Protein AF-A0A9D0VDD4-F1 (afdb_monomer_lite)

Foldseek 3Di:
DDWWKKWFFQDDFQDDDPKHWAFLAPPDALVVVVVLQVLLCVLPVVQDPLSLSRMTTIDDPVPPDSLVVQQRLQAGPGTDWIFTFFFFDQDDPPPPPCPPPCDPPDDPAADCCLWLQNLVVQCVDFLSLLALAEEEEEDAAACADPQQAGPAPQADRLEGEDPAADGDHVNRFLVQQLCQQAAGHADPVGDRTGHSRNNHDDYYYFHQHNVVGRRVLNSLVVRLVVCLPRALHEYEYLTKGLFFPWDQDDDDPDDDDPPVVPPDDPDTDRPSPQAIAKLCLESSSLSSLLSSLSSQYAYFTFGTARLEEQQPGFRRIAHHSSHGDNDTRQPDDSLYQYEFEAASLLARDRRGYFYPSHQEYIHFAQCKGAGDCVVVPHGIGRGHGGSSSGSSNVSSLSSSLQSLLCVLVVHGDGSNRSSVLQQPQFDHGPYDDTHNGGGHHSVSSSVVSVND

Secondary structure (DSSP, 8-state):
--EEEEEEESSS---STT-EEEES-SSS-HHHHHHHHHHHHHH-TT-----GGGEEEEE-TT---HHHHHHHHHTSTTEEEEEEEEPPPPP--------S---S----PPPS-TTSS-HHHHHTSTTTT-TT--EEEEES---B-TTSBB--TTS-TTEEE-SSS---GGGHHHHHHHHHHHHPPP-TTT-S---TTTT---EEEEESB-SSSB-HHHHHHHHHHHHTTSTT-EEEE--EEEPPEEE-PPPP---TT-TTTTTS--S-EEE-SS-EEEGGGSHHHHHHHHHHHHTT-EEEEE--S-SSBTTTPBPSEE-GGGPBPS-BGGG---S-EEEEEE-TTSB--S---BSTT--EEEE-SSEEEE--TTSSS-SEEEEE-HHHHHHHHHHHHHHHHHHHHHHHHSSPPPHHHHHHHHHHSEE--SB-SS---BEE-HHHHHHHHT--

Radius of gyration: 22.24 Å; chains: 1; bounding box: 59×50×65 Å

Structure (mmCIF, N/CA/C/O backbone):
data_AF-A0A9D0VDD4-F1
#
_entry.id   AF-A0A9D0VDD4-F1
#
loop_
_atom_site.group_PDB
_atom_site.id
_atom_site.type_symbol
_atom_site.label_atom_id
_atom_site.label_alt_id
_atom_site.label_comp_id
_atom_site.label_asym_id
_atom_site.label_entity_id
_atom_site.label_seq_id
_atom_site.pdbx_PDB_ins_code
_atom_site.Cartn_x
_atom_site.Cartn_y
_atom_site.Cartn_z
_atom_site.occupancy
_atom_site.B_iso_or_equiv
_atom_site.auth_seq_id
_atom_site.auth_comp_id
_atom_site.auth_asym_id
_atom_site.auth_atom_id
_atom_site.pdbx_PDB_model_num
ATOM 1 N N . MET A 1 1 ? 20.033 10.180 -8.241 1.00 53.75 1 MET A N 1
ATOM 2 C CA . MET A 1 1 ? 18.811 9.347 -8.181 1.00 53.75 1 MET A CA 1
ATOM 3 C C . MET A 1 1 ? 19.160 7.960 -8.701 1.00 53.75 1 MET A C 1
ATOM 5 O O . MET A 1 1 ? 19.773 7.885 -9.755 1.00 53.75 1 MET A O 1
ATOM 9 N N . SER A 1 2 ? 18.860 6.888 -7.962 1.00 71.62 2 SER A N 1
ATOM 10 C CA . SER A 1 2 ? 19.111 5.512 -8.426 1.00 71.62 2 SER A CA 1
ATOM 11 C C . SER A 1 2 ? 17.891 5.008 -9.203 1.00 71.62 2 SER A C 1
ATOM 13 O O . SER A 1 2 ? 16.763 5.202 -8.747 1.00 71.62 2 SER A O 1
ATOM 15 N N . ILE A 1 3 ? 18.114 4.422 -10.382 1.00 82.31 3 ILE A N 1
ATOM 16 C CA . ILE A 1 3 ? 17.071 3.912 -11.283 1.00 82.31 3 ILE A CA 1
ATOM 17 C C . ILE A 1 3 ? 17.421 2.471 -11.635 1.00 82.31 3 ILE A C 1
ATOM 19 O O . ILE A 1 3 ? 18.533 2.199 -12.082 1.00 82.31 3 ILE A O 1
ATOM 23 N N . GLN A 1 4 ? 16.471 1.562 -11.444 1.00 88.69 4 GLN A N 1
ATOM 24 C CA . GLN A 1 4 ? 16.562 0.178 -11.883 1.00 88.69 4 GLN A CA 1
ATOM 25 C C . GLN A 1 4 ? 15.933 0.044 -13.271 1.00 88.69 4 GLN A C 1
ATOM 27 O O . GLN A 1 4 ? 14.786 0.442 -13.486 1.00 88.69 4 GLN A O 1
ATOM 32 N N . VAL A 1 5 ? 16.677 -0.539 -14.212 1.00 92.25 5 VAL A N 1
ATOM 33 C CA . VAL A 1 5 ? 16.133 -0.919 -15.519 1.00 92.25 5 VAL A CA 1
ATOM 34 C C . VAL A 1 5 ? 15.576 -2.328 -15.408 1.00 92.25 5 VAL A C 1
ATOM 36 O O . VAL A 1 5 ? 16.307 -3.281 -15.134 1.00 92.25 5 VAL A O 1
ATOM 39 N N . LEU A 1 6 ? 14.269 -2.455 -15.595 1.00 94.88 6 LEU A N 1
ATOM 40 C CA . LEU A 1 6 ? 13.547 -3.716 -15.516 1.00 94.88 6 LEU A CA 1
ATOM 41 C C . LEU A 1 6 ? 13.046 -4.088 -16.904 1.00 94.88 6 LEU A C 1
ATOM 43 O O . LEU A 1 6 ? 12.591 -3.223 -17.650 1.00 94.88 6 LEU A O 1
ATOM 47 N N . ALA A 1 7 ? 13.075 -5.370 -17.242 1.00 95.44 7 ALA A N 1
ATOM 48 C CA . ALA A 1 7 ? 12.527 -5.855 -18.499 1.00 95.44 7 ALA A CA 1
ATOM 49 C C . ALA A 1 7 ? 11.726 -7.137 -18.298 1.00 95.44 7 ALA A C 1
ATOM 51 O O . ALA A 1 7 ? 12.099 -8.015 -17.520 1.00 95.44 7 ALA A O 1
ATOM 52 N N . GLN A 1 8 ? 10.627 -7.254 -19.033 1.00 94.44 8 GLN A N 1
ATOM 53 C CA . GLN A 1 8 ? 9.878 -8.490 -19.167 1.00 94.44 8 GLN A CA 1
ATOM 54 C C . GLN A 1 8 ? 10.300 -9.193 -20.458 1.00 94.44 8 GLN A C 1
ATOM 56 O O . GLN A 1 8 ? 10.296 -8.573 -21.522 1.00 94.44 8 GLN A O 1
ATOM 61 N N . LEU A 1 9 ? 10.668 -10.473 -20.363 1.00 92.94 9 LEU A N 1
ATOM 62 C CA . LEU A 1 9 ? 11.219 -11.247 -21.482 1.00 92.94 9 LEU A CA 1
ATOM 63 C C . LEU A 1 9 ? 10.210 -12.288 -22.003 1.00 92.94 9 LEU A C 1
ATOM 65 O O . LEU A 1 9 ? 9.455 -12.878 -21.231 1.00 92.94 9 LEU A O 1
ATOM 69 N N . ARG A 1 10 ? 10.174 -12.514 -23.322 1.00 85.12 10 ARG A N 1
ATOM 70 C CA . ARG A 1 10 ? 9.195 -13.372 -24.014 1.00 85.12 10 ARG A CA 1
ATOM 71 C C . ARG A 1 10 ? 9.566 -14.858 -23.973 1.00 85.12 10 ARG A C 1
ATOM 73 O O . ARG A 1 10 ? 8.638 -15.648 -23.943 1.00 85.12 10 ARG A O 1
ATOM 80 N N . GLU A 1 11 ? 10.856 -15.197 -23.918 1.00 74.31 11 GLU A N 1
ATOM 81 C CA . GLU A 1 11 ? 11.519 -16.486 -23.593 1.00 74.31 11 GLU A CA 1
ATOM 82 C C . GLU A 1 11 ? 12.932 -16.463 -24.225 1.00 74.31 11 GLU A C 1
ATOM 84 O O . GLU A 1 11 ? 13.120 -15.800 -25.244 1.00 74.31 11 GLU A O 1
ATOM 89 N N . GLY A 1 12 ? 13.917 -17.157 -23.636 1.00 67.44 12 GLY A N 1
ATOM 90 C CA . GLY A 1 12 ? 15.318 -17.166 -24.102 1.00 67.44 12 GLY A CA 1
ATOM 91 C C . GLY A 1 12 ? 16.236 -16.139 -23.408 1.00 67.44 12 GLY A C 1
ATOM 92 O O . GLY A 1 12 ? 15.748 -15.283 -22.665 1.00 67.44 12 GLY A O 1
ATOM 93 N N . PRO A 1 13 ? 17.570 -16.248 -23.575 1.00 68.94 13 PRO A N 1
ATOM 94 C CA . PRO A 1 13 ? 18.521 -15.315 -22.972 1.00 68.94 13 PRO A CA 1
ATOM 95 C C . PRO A 1 13 ? 18.398 -13.918 -23.595 1.00 68.94 13 PRO A C 1
ATOM 97 O O . PRO A 1 13 ? 18.121 -13.774 -24.783 1.00 68.94 13 PRO A O 1
ATOM 100 N N . LEU A 1 14 ? 18.629 -12.877 -22.792 1.00 79.56 14 LEU A N 1
ATOM 101 C CA . LEU A 1 14 ? 18.756 -11.516 -23.307 1.00 79.56 14 LEU A CA 1
ATOM 102 C C . LEU A 1 14 ? 20.078 -11.386 -24.074 1.00 79.56 14 LEU A C 1
ATOM 104 O O . LEU A 1 14 ? 21.147 -11.401 -23.468 1.00 79.56 14 LEU A O 1
ATOM 108 N N . GLU A 1 15 ? 20.009 -11.196 -25.388 1.00 72.50 15 GLU A N 1
ATOM 109 C CA . G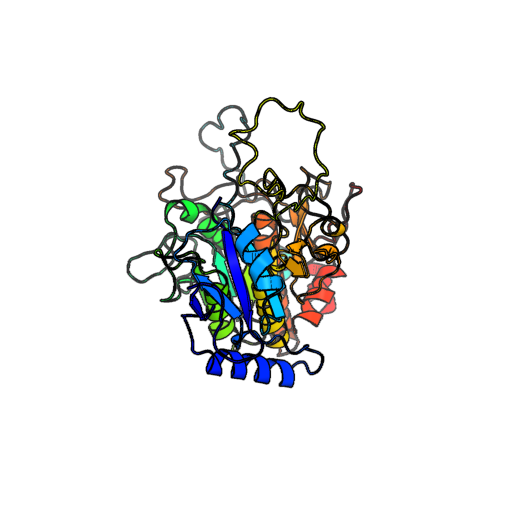LU A 1 15 ? 21.183 -10.918 -26.219 1.00 72.50 15 GLU A CA 1
ATOM 110 C C . GLU A 1 15 ? 21.335 -9.409 -26.447 1.00 72.50 15 GLU A C 1
ATOM 112 O O . GLU A 1 15 ? 20.948 -8.872 -27.481 1.00 72.50 15 GLU A O 1
ATOM 117 N N . LEU A 1 16 ? 21.889 -8.697 -25.456 1.00 78.00 16 LEU A N 1
ATOM 118 C CA . LEU A 1 16 ? 22.155 -7.259 -25.572 1.00 78.00 16 LEU A CA 1
ATOM 119 C C . LEU A 1 16 ? 23.525 -6.874 -25.003 1.00 78.00 16 LEU A C 1
ATOM 121 O O . LEU A 1 16 ? 23.642 -6.507 -23.838 1.00 78.00 16 LEU A O 1
ATOM 125 N N . GLY A 1 17 ? 24.562 -6.904 -25.847 1.00 69.56 17 GLY A N 1
ATOM 126 C CA . GLY A 1 17 ? 25.839 -6.208 -25.617 1.00 69.56 17 GLY A CA 1
ATOM 127 C C . GLY A 1 17 ? 26.491 -6.424 -24.244 1.00 69.56 17 GLY A C 1
ATOM 128 O O . GLY A 1 17 ? 26.999 -5.466 -23.672 1.00 69.56 17 GLY A O 1
ATOM 129 N N . GLY A 1 18 ? 26.433 -7.643 -23.697 1.00 78.50 18 GLY A N 1
ATOM 130 C CA . GLY A 1 18 ? 27.010 -7.980 -22.389 1.00 78.50 18 GLY A CA 1
ATOM 131 C C . GLY A 1 18 ? 26.120 -7.696 -21.171 1.00 78.50 18 GLY A C 1
ATOM 132 O O . GLY A 1 18 ? 26.555 -7.940 -20.052 1.00 78.50 18 GLY A O 1
ATOM 133 N N . CYS A 1 19 ? 24.884 -7.217 -21.346 1.00 88.69 19 CYS A N 1
ATOM 134 C CA . CYS A 1 19 ? 23.920 -7.132 -20.247 1.00 88.69 19 CYS A CA 1
ATOM 135 C C . CYS A 1 19 ? 23.550 -8.514 -19.706 1.00 88.69 19 CYS A C 1
ATOM 137 O O . CYS A 1 19 ? 23.392 -9.475 -20.459 1.00 88.69 19 CYS A O 1
ATOM 139 N N . HIS A 1 20 ? 23.289 -8.570 -18.402 1.00 89.81 20 HIS A N 1
ATOM 140 C CA . HIS A 1 20 ? 22.756 -9.751 -17.738 1.00 89.81 20 HIS A CA 1
ATOM 141 C C . HIS A 1 20 ? 21.348 -9.473 -17.218 1.00 89.81 20 HIS A C 1
ATOM 143 O O . HIS A 1 20 ? 21.116 -8.511 -16.488 1.00 89.81 20 HIS A O 1
ATOM 149 N N . ALA A 1 21 ? 20.403 -10.336 -17.579 1.00 92.06 21 ALA A N 1
ATOM 150 C CA . ALA A 1 21 ? 19.067 -10.331 -17.006 1.00 92.06 21 ALA A CA 1
ATOM 151 C C . ALA A 1 21 ? 19.055 -11.242 -15.774 1.00 92.06 21 ALA A C 1
ATOM 153 O O . ALA A 1 21 ? 19.235 -12.452 -15.896 1.00 92.06 21 ALA A O 1
ATOM 154 N N . VAL A 1 22 ? 18.833 -10.669 -14.592 1.00 91.62 22 VAL A N 1
ATOM 155 C CA . VAL A 1 22 ? 18.637 -11.439 -13.354 1.00 91.62 22 VAL A CA 1
ATOM 156 C C . VAL A 1 22 ? 17.157 -11.426 -12.983 1.00 91.62 22 VAL A C 1
ATOM 158 O O . VAL A 1 22 ? 16.530 -10.377 -13.140 1.00 91.62 22 VAL A O 1
ATOM 161 N N . PRO A 1 23 ? 16.563 -12.543 -12.523 1.00 92.94 23 PRO A N 1
ATOM 162 C CA . PRO A 1 23 ? 15.163 -12.561 -12.108 1.00 92.94 23 PRO A CA 1
ATOM 163 C C . PRO A 1 23 ? 14.840 -11.412 -11.148 1.00 92.94 23 PRO A C 1
ATOM 165 O O . PRO A 1 23 ? 15.648 -11.069 -10.287 1.00 92.94 23 PRO A O 1
ATOM 168 N N . LEU A 1 24 ? 13.668 -10.793 -11.315 1.00 93.75 24 LEU A N 1
ATOM 169 C CA . LEU A 1 24 ? 13.243 -9.691 -10.446 1.00 93.75 24 LEU A CA 1
ATOM 170 C C . LEU A 1 24 ? 13.044 -10.149 -8.996 1.00 93.75 24 LEU A C 1
ATOM 172 O O . LEU A 1 24 ? 13.275 -9.362 -8.084 1.00 93.75 24 LEU A O 1
ATOM 176 N N . PHE A 1 25 ? 12.607 -11.396 -8.815 1.00 93.38 25 PHE A N 1
ATOM 177 C CA . PHE A 1 25 ? 12.335 -11.995 -7.516 1.00 93.38 25 PHE A CA 1
ATOM 178 C C . PHE A 1 25 ? 13.486 -12.902 -7.101 1.00 93.38 25 PHE A C 1
ATOM 180 O O . PHE A 1 25 ? 13.794 -13.872 -7.796 1.00 93.38 25 PHE A O 1
ATOM 187 N N . GLU A 1 26 ? 14.084 -12.600 -5.955 1.00 89.62 26 GLU A N 1
ATOM 188 C CA . GLU A 1 26 ? 15.107 -13.435 -5.318 1.00 89.62 26 GLU A CA 1
ATOM 189 C C . GLU A 1 26 ? 14.547 -14.230 -4.135 1.00 89.62 26 GLU A C 1
ATOM 191 O O . GLU A 1 26 ? 15.125 -15.237 -3.728 1.00 89.62 26 GLU A O 1
ATOM 196 N N . SER A 1 27 ? 13.416 -13.792 -3.573 1.00 88.56 27 SER A N 1
ATOM 197 C CA . SER A 1 27 ? 12.822 -14.397 -2.375 1.00 88.56 27 SER A CA 1
ATOM 198 C C . SER A 1 27 ? 12.148 -15.747 -2.634 1.00 88.56 27 SER A C 1
ATOM 200 O O . SER A 1 27 ? 12.042 -16.570 -1.724 1.00 88.56 27 SER A O 1
ATOM 202 N N . VAL A 1 28 ? 11.699 -15.998 -3.868 1.00 90.81 28 VAL A N 1
ATOM 203 C CA . VAL A 1 28 ? 11.086 -17.261 -4.302 1.00 90.81 28 VAL A CA 1
ATOM 204 C C . VAL A 1 28 ? 11.471 -17.576 -5.747 1.00 90.81 28 VAL A C 1
ATOM 206 O O . VAL A 1 28 ? 11.860 -16.696 -6.510 1.00 90.81 28 VAL A O 1
ATOM 209 N N . SER A 1 29 ? 11.307 -18.835 -6.161 1.00 93.19 29 SER A N 1
ATOM 210 C CA . SER A 1 29 ? 11.576 -19.232 -7.546 1.00 93.19 29 SER A CA 1
ATOM 211 C C . SER A 1 29 ? 10.551 -18.665 -8.538 1.00 93.19 29 SER A C 1
ATOM 213 O O . SER A 1 29 ? 9.379 -18.466 -8.209 1.00 93.19 29 SER A O 1
ATOM 215 N N . GLN A 1 30 ? 10.960 -18.493 -9.799 1.00 91.00 30 GLN A N 1
ATOM 216 C CA . GLN A 1 30 ? 10.064 -18.080 -10.888 1.00 91.00 30 GLN A CA 1
ATOM 217 C C . GLN A 1 30 ? 8.859 -19.027 -11.049 1.00 91.00 30 GLN A C 1
ATOM 219 O O . GLN A 1 30 ? 7.737 -18.560 -11.253 1.00 91.00 30 GLN A O 1
ATOM 224 N N . ASP A 1 31 ? 9.052 -20.337 -10.861 1.00 93.38 31 ASP A N 1
ATOM 225 C CA . ASP A 1 31 ? 7.962 -21.322 -10.857 1.00 93.38 31 ASP A CA 1
ATOM 226 C C . ASP A 1 31 ? 6.957 -21.078 -9.729 1.00 93.38 31 ASP A C 1
ATOM 228 O O . ASP A 1 31 ? 5.754 -21.284 -9.899 1.00 93.38 31 ASP A O 1
ATOM 232 N N . HIS A 1 32 ? 7.431 -20.632 -8.563 1.00 95.06 32 HIS A N 1
ATOM 233 C CA . HIS A 1 32 ? 6.548 -20.261 -7.466 1.00 95.06 32 HIS A CA 1
ATOM 234 C C . HIS A 1 32 ? 5.693 -19.045 -7.840 1.00 95.06 32 HIS A C 1
ATOM 236 O O . HIS A 1 32 ? 4.473 -19.081 -7.667 1.00 95.06 32 HIS A O 1
ATOM 242 N N . VAL A 1 33 ? 6.303 -18.009 -8.425 1.00 95.12 33 VAL A N 1
ATOM 243 C CA . VAL A 1 33 ? 5.580 -16.828 -8.927 1.00 95.12 33 VAL A CA 1
ATOM 244 C C . VAL A 1 33 ? 4.548 -17.226 -9.984 1.00 95.12 33 VAL A C 1
ATOM 246 O O . VAL A 1 33 ? 3.416 -16.744 -9.966 1.00 95.12 33 VAL A O 1
ATOM 249 N N . LEU A 1 34 ? 4.894 -18.142 -10.891 1.00 93.94 34 LEU A N 1
ATOM 250 C CA . LEU A 1 34 ? 3.960 -18.649 -11.893 1.00 93.94 34 LEU A CA 1
ATOM 251 C C . LEU A 1 34 ? 2.760 -19.364 -11.250 1.00 93.94 34 LEU A C 1
ATOM 253 O O . LEU A 1 34 ? 1.621 -19.089 -11.633 1.00 93.94 34 LEU A O 1
ATOM 257 N N . ARG A 1 35 ? 2.987 -20.225 -10.249 1.00 94.75 35 ARG A N 1
ATOM 258 C CA . ARG A 1 35 ? 1.905 -20.909 -9.517 1.00 94.75 35 ARG A CA 1
ATOM 259 C C . ARG A 1 35 ? 0.981 -19.933 -8.792 1.00 94.75 35 ARG A C 1
ATOM 261 O O . ARG A 1 35 ? -0.232 -20.122 -8.817 1.00 94.75 35 ARG A O 1
ATOM 268 N N . LEU A 1 36 ? 1.522 -18.867 -8.202 1.00 94.75 36 LEU A N 1
ATOM 269 C CA . LEU A 1 36 ? 0.719 -17.795 -7.603 1.00 94.75 36 LEU A CA 1
ATOM 270 C C . LEU A 1 36 ? -0.185 -17.110 -8.626 1.00 94.75 36 LEU A C 1
ATOM 272 O O . LEU A 1 36 ? -1.374 -16.924 -8.376 1.00 94.75 36 LEU A O 1
ATOM 276 N N . VAL A 1 37 ? 0.364 -16.762 -9.792 1.00 95.06 37 VAL A N 1
ATOM 277 C CA . VAL A 1 37 ? -0.412 -16.148 -10.879 1.00 95.06 37 VAL A CA 1
ATOM 278 C C . VAL A 1 37 ? -1.510 -17.095 -11.363 1.00 95.06 37 VAL A C 1
ATOM 280 O O . VAL A 1 37 ? -2.633 -16.657 -11.601 1.00 95.06 37 VAL A O 1
ATOM 283 N N . GLN A 1 38 ? -1.226 -18.394 -11.478 1.00 94.56 38 GLN A N 1
ATOM 284 C CA . GLN A 1 38 ? -2.232 -19.398 -11.834 1.00 94.56 38 GLN A CA 1
ATOM 285 C C . GLN A 1 38 ? -3.342 -19.487 -10.778 1.00 94.56 38 GLN A C 1
ATOM 287 O O . GLN A 1 38 ? -4.517 -19.442 -11.136 1.00 94.56 38 GLN A O 1
ATOM 292 N N . LEU A 1 39 ? -2.990 -19.528 -9.489 1.00 94.19 39 LEU A N 1
ATOM 293 C CA . LEU A 1 39 ? -3.957 -19.521 -8.388 1.00 94.19 39 LEU A CA 1
ATOM 294 C C . LEU A 1 39 ? -4.846 -18.271 -8.416 1.00 94.19 39 LEU A C 1
ATOM 296 O O . LEU A 1 39 ? -6.061 -18.369 -8.258 1.00 94.19 39 LEU A O 1
ATOM 300 N N . ALA A 1 40 ? -4.257 -17.101 -8.650 1.00 94.69 40 ALA A N 1
ATOM 301 C CA . ALA A 1 40 ? -4.997 -15.850 -8.741 1.00 94.69 40 ALA A CA 1
ATOM 302 C C . ALA A 1 40 ? -5.981 -15.843 -9.916 1.00 94.69 40 ALA A C 1
ATOM 304 O O . ALA A 1 40 ? -7.110 -15.399 -9.756 1.00 94.69 40 ALA A O 1
ATOM 305 N N . ARG A 1 41 ? -5.605 -16.410 -11.069 1.00 94.12 41 ARG A N 1
ATOM 306 C CA . ARG A 1 41 ? -6.506 -16.548 -12.227 1.00 94.12 41 ARG A CA 1
ATOM 307 C C . ARG A 1 41 ? -7.639 -17.549 -12.000 1.00 94.12 41 ARG A C 1
ATOM 309 O O . ARG A 1 41 ? -8.700 -17.390 -12.590 1.00 94.12 41 ARG A O 1
ATOM 316 N N . LEU A 1 42 ? -7.437 -18.562 -11.154 1.00 92.94 42 LEU A N 1
ATOM 317 C CA . LEU A 1 42 ? -8.527 -19.447 -10.730 1.00 92.94 42 LEU A CA 1
ATOM 318 C C . LEU A 1 42 ? -9.551 -18.702 -9.858 1.00 92.94 42 LEU A C 1
ATOM 320 O O . LEU A 1 42 ? -10.738 -19.003 -9.930 1.00 92.94 42 LEU A O 1
ATOM 324 N N . ARG A 1 43 ? -9.100 -17.731 -9.051 1.00 90.75 43 ARG A N 1
ATOM 325 C CA . ARG A 1 43 ? -9.962 -16.904 -8.185 1.00 90.75 43 ARG A CA 1
ATOM 326 C C . ARG A 1 43 ? -10.618 -15.739 -8.929 1.00 90.75 43 ARG A C 1
ATOM 328 O O . ARG A 1 43 ? -11.776 -15.430 -8.672 1.00 90.75 43 ARG A O 1
ATOM 335 N N . ASP A 1 44 ? -9.895 -15.118 -9.856 1.00 90.44 44 ASP A N 1
ATOM 336 C CA . ASP A 1 44 ? -10.358 -14.023 -10.707 1.00 90.44 44 ASP A CA 1
ATOM 337 C C . ASP A 1 44 ? -10.039 -14.339 -12.179 1.00 90.44 44 ASP A C 1
ATOM 339 O O . ASP A 1 44 ? -8.975 -13.964 -12.683 1.00 90.44 44 ASP A O 1
ATOM 343 N N . PRO A 1 45 ? -10.945 -15.027 -12.902 1.00 88.12 45 PRO A N 1
ATOM 344 C CA . PRO A 1 45 ? -10.738 -15.373 -14.310 1.00 88.12 45 PRO A CA 1
ATOM 345 C C . PRO A 1 45 ? -10.549 -14.164 -15.238 1.00 88.12 45 PRO A C 1
ATOM 347 O O . PRO A 1 45 ? -10.012 -14.319 -16.335 1.00 88.12 45 PRO A O 1
ATOM 350 N N . ALA A 1 46 ? -10.957 -12.963 -14.806 1.00 85.50 46 ALA A N 1
ATOM 351 C CA . ALA A 1 46 ? -10.746 -11.718 -15.540 1.00 85.50 46 ALA A CA 1
ATOM 352 C C . ALA A 1 46 ? -9.326 -11.142 -15.356 1.00 85.50 46 ALA A C 1
ATOM 354 O O . ALA A 1 46 ? -8.956 -10.179 -16.035 1.00 85.50 46 ALA A O 1
ATOM 355 N N . LEU A 1 47 ? -8.507 -11.713 -14.462 1.00 87.06 47 LEU A N 1
ATOM 356 C CA . LEU A 1 47 ? -7.114 -11.314 -14.295 1.00 87.06 47 LEU A CA 1
ATOM 357 C C . LEU A 1 47 ? -6.322 -11.626 -15.573 1.00 87.06 47 LEU A C 1
ATOM 359 O O . LEU A 1 47 ? -6.090 -12.783 -15.940 1.00 87.06 47 LEU A O 1
ATOM 363 N N . ALA A 1 48 ? -5.867 -10.562 -16.234 1.00 82.38 48 ALA A N 1
ATOM 364 C CA . ALA A 1 48 ? -5.013 -10.661 -17.408 1.00 82.38 48 ALA A CA 1
ATOM 365 C C . ALA A 1 48 ? -3.699 -11.396 -17.068 1.00 82.38 48 ALA A C 1
ATOM 367 O O . ALA A 1 48 ? -3.162 -11.206 -15.971 1.00 82.38 48 ALA A O 1
ATOM 368 N N . PRO A 1 49 ? -3.134 -12.195 -17.994 1.00 78.44 49 PRO A N 1
ATOM 369 C CA . PRO A 1 49 ? -1.812 -12.781 -17.806 1.00 78.44 49 PRO A CA 1
ATOM 370 C C . PRO A 1 49 ? -0.778 -11.682 -17.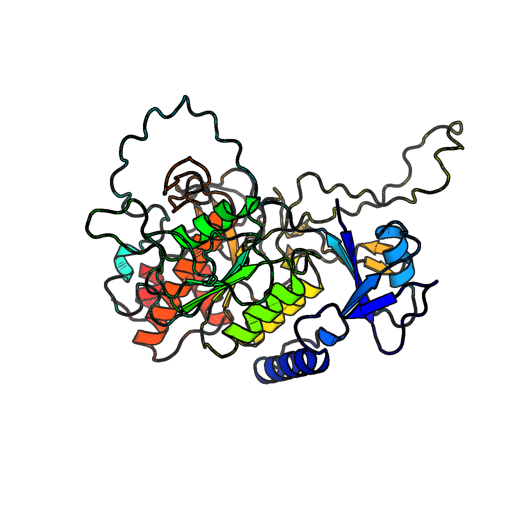530 1.00 78.44 49 PRO A C 1
ATOM 372 O O . PRO A 1 49 ? -0.515 -10.842 -18.385 1.00 78.44 49 PRO A O 1
ATOM 375 N N . SER A 1 50 ? -0.202 -11.672 -16.328 1.00 80.12 50 SER A N 1
ATOM 376 C CA . SER A 1 50 ? 0.770 -10.646 -15.933 1.00 80.12 50 SER A CA 1
ATOM 377 C C . SER A 1 50 ? 2.185 -10.966 -16.411 1.00 80.12 50 SER A C 1
ATOM 379 O O . SER A 1 50 ? 2.987 -10.062 -16.613 1.00 80.12 50 SER A O 1
ATOM 381 N N . GLY A 1 51 ? 2.503 -12.255 -16.586 1.00 88.06 51 GLY A N 1
ATOM 382 C CA . GLY A 1 51 ? 3.860 -12.714 -16.878 1.00 88.06 51 GLY A CA 1
ATOM 383 C C . GLY A 1 51 ? 4.864 -12.309 -15.794 1.00 88.06 51 GLY A C 1
ATOM 384 O O . GLY A 1 51 ? 6.030 -12.105 -16.115 1.00 88.06 51 GLY A O 1
ATOM 385 N N . LEU A 1 52 ? 4.419 -12.177 -14.532 1.00 93.38 52 LEU A N 1
ATOM 386 C CA . LEU A 1 52 ? 5.241 -11.692 -13.413 1.00 93.38 52 LEU A CA 1
ATOM 387 C C . LEU A 1 52 ? 6.580 -12.433 -13.285 1.00 93.38 52 LEU A C 1
ATOM 389 O O . LEU A 1 52 ? 7.624 -11.810 -13.139 1.00 93.38 52 LEU A O 1
ATOM 393 N N . HIS A 1 53 ? 6.557 -13.758 -13.440 1.00 92.62 53 HIS A N 1
ATOM 394 C CA . HIS A 1 53 ? 7.738 -14.630 -13.416 1.00 92.62 53 HIS A CA 1
ATOM 395 C C . HIS A 1 53 ? 8.798 -14.300 -14.486 1.00 92.62 53 HIS A C 1
ATOM 397 O O . HIS A 1 53 ? 9.923 -14.775 -14.380 1.00 92.62 53 HIS A O 1
ATOM 403 N N . ARG A 1 54 ? 8.460 -13.501 -15.508 1.00 93.31 54 ARG A N 1
ATOM 404 C CA . ARG A 1 54 ? 9.348 -13.125 -16.621 1.00 93.31 54 ARG A CA 1
ATOM 405 C C . ARG A 1 54 ? 9.977 -11.742 -16.466 1.00 93.31 54 ARG A C 1
ATOM 407 O O . ARG A 1 54 ? 10.674 -11.300 -17.381 1.00 93.31 54 ARG A O 1
ATOM 414 N N . TRP A 1 55 ? 9.724 -11.045 -15.360 1.00 95.25 55 TRP A N 1
ATOM 415 C CA . TRP A 1 55 ? 10.426 -9.802 -15.058 1.00 95.25 55 TRP A CA 1
ATOM 416 C C . TRP A 1 55 ? 11.844 -10.075 -14.581 1.00 95.25 55 TRP A C 1
ATOM 418 O O . TRP A 1 55 ? 12.084 -10.955 -13.752 1.00 95.25 55 TRP A O 1
ATOM 428 N N . HIS A 1 56 ? 12.764 -9.270 -15.091 1.00 94.50 56 HIS A N 1
ATOM 429 C CA . HIS A 1 56 ? 14.175 -9.308 -14.767 1.00 94.50 56 HIS A CA 1
ATOM 430 C C . HIS A 1 56 ? 14.666 -7.893 -14.470 1.00 94.50 56 HIS A C 1
ATOM 432 O O . HIS A 1 56 ? 14.220 -6.932 -15.102 1.00 94.50 56 HIS A O 1
ATOM 438 N N . ARG A 1 57 ? 15.607 -7.766 -13.534 1.00 93.75 57 ARG A N 1
ATOM 439 C CA . ARG A 1 57 ? 16.461 -6.578 -13.442 1.00 93.75 57 ARG A CA 1
ATOM 440 C C . ARG A 1 57 ? 17.576 -6.732 -14.466 1.00 93.75 57 ARG A C 1
ATOM 442 O O . ARG A 1 57 ? 18.161 -7.810 -14.586 1.00 93.75 57 ARG A O 1
ATOM 449 N N . ILE A 1 58 ? 17.864 -5.668 -15.199 1.00 93.75 58 ILE A N 1
ATOM 450 C CA . ILE A 1 58 ? 18.941 -5.660 -16.181 1.00 93.75 58 ILE A CA 1
ATOM 451 C C . ILE A 1 58 ? 20.180 -5.058 -15.534 1.00 93.75 58 ILE A C 1
ATOM 453 O O . ILE A 1 58 ? 20.186 -3.895 -15.135 1.00 93.75 58 ILE A O 1
ATOM 457 N N . LEU A 1 59 ? 21.220 -5.880 -15.421 1.00 91.00 59 LEU A N 1
ATOM 458 C CA . LEU A 1 59 ? 22.542 -5.473 -14.977 1.00 91.00 59 LEU A CA 1
ATOM 459 C C . LEU A 1 59 ? 23.372 -5.139 -16.212 1.00 91.00 59 LEU A C 1
ATOM 461 O O . LEU A 1 59 ? 23.547 -5.981 -17.097 1.00 91.00 59 LEU A O 1
ATOM 465 N N . ASP A 1 60 ? 23.867 -3.909 -16.275 1.00 87.44 60 ASP A N 1
ATOM 466 C CA . ASP A 1 60 ? 24.684 -3.438 -17.383 1.00 87.44 60 ASP A CA 1
ATOM 467 C C . ASP A 1 60 ? 26.129 -3.212 -16.928 1.00 87.44 60 ASP A C 1
ATOM 469 O O . ASP A 1 60 ? 26.394 -2.229 -16.237 1.00 87.44 60 ASP A O 1
ATOM 473 N N . PRO A 1 61 ? 27.077 -4.091 -17.302 1.00 83.94 61 PRO A N 1
ATOM 474 C CA . PRO A 1 61 ? 28.472 -3.955 -16.881 1.00 83.94 61 PRO A CA 1
ATOM 475 C C . PRO A 1 61 ? 29.156 -2.730 -17.497 1.00 83.94 61 PRO A C 1
ATOM 477 O O . PRO A 1 61 ? 30.200 -2.305 -17.014 1.00 83.94 61 PRO A O 1
ATOM 480 N N . MET A 1 62 ? 28.572 -2.164 -18.557 1.00 80.94 62 MET A N 1
ATOM 481 C CA . MET A 1 62 ? 29.061 -0.948 -19.199 1.00 80.94 62 MET A CA 1
ATOM 482 C C . MET A 1 62 ? 28.561 0.331 -18.516 1.00 80.94 62 MET A C 1
ATOM 484 O O . MET A 1 62 ? 28.926 1.415 -18.966 1.00 80.94 62 MET A O 1
ATOM 488 N N . ASP A 1 63 ? 27.720 0.205 -17.481 1.00 79.19 63 ASP A N 1
ATOM 489 C CA . ASP A 1 63 ? 27.122 1.313 -16.726 1.00 79.19 63 ASP A CA 1
ATOM 490 C C . ASP A 1 63 ? 26.512 2.395 -17.639 1.00 79.19 63 ASP A C 1
ATOM 492 O O . ASP A 1 63 ? 26.699 3.601 -17.454 1.00 79.19 63 ASP A O 1
ATOM 496 N N . ARG A 1 64 ? 25.803 1.975 -18.702 1.00 82.00 64 ARG A N 1
ATOM 497 C CA . ARG A 1 64 ? 25.134 2.933 -19.589 1.00 82.00 64 ARG A CA 1
ATOM 498 C C . ARG A 1 64 ? 24.054 3.665 -18.809 1.00 82.00 64 ARG A C 1
ATOM 500 O O . ARG A 1 64 ? 23.398 3.116 -17.925 1.00 82.00 64 ARG A O 1
ATOM 507 N N . CYS A 1 65 ? 23.787 4.899 -19.235 1.00 82.81 65 CYS A N 1
ATOM 508 C CA . CYS A 1 65 ? 22.636 5.657 -18.759 1.00 82.81 65 CYS A CA 1
ATOM 509 C C . CYS A 1 65 ? 21.361 4.778 -18.801 1.00 82.81 65 CYS A C 1
ATOM 511 O O . CYS A 1 65 ? 21.047 4.250 -19.875 1.00 82.81 65 CYS A O 1
ATOM 513 N N . PRO A 1 66 ? 20.601 4.654 -17.689 1.00 83.75 66 PRO A N 1
ATOM 514 C CA . PRO A 1 66 ? 19.421 3.788 -17.603 1.00 83.75 66 PRO A CA 1
ATOM 515 C C . PRO A 1 66 ? 18.416 4.007 -18.732 1.00 83.75 66 PRO A C 1
ATOM 517 O O . PRO A 1 66 ? 17.832 3.063 -19.254 1.00 83.75 66 PRO A O 1
ATOM 520 N N . VAL A 1 67 ? 18.258 5.260 -19.156 1.00 80.62 67 VAL A N 1
ATOM 521 C CA . VAL A 1 67 ? 17.384 5.641 -20.265 1.00 80.62 67 VAL A CA 1
ATOM 522 C C . VAL A 1 67 ? 17.870 5.040 -21.574 1.00 80.62 67 VAL A C 1
ATOM 524 O O . VAL A 1 67 ? 17.097 4.395 -22.271 1.00 80.62 67 VAL A O 1
ATOM 527 N N . SER A 1 68 ? 19.144 5.243 -21.914 1.00 82.88 68 SER A N 1
ATOM 528 C CA . SER A 1 68 ? 19.735 4.720 -23.147 1.00 82.88 68 SER A CA 1
ATOM 529 C C . SER A 1 68 ? 19.661 3.196 -23.185 1.00 82.88 68 SER A C 1
ATOM 531 O O . SER A 1 68 ? 19.331 2.627 -24.222 1.00 82.88 68 SER A O 1
ATOM 533 N N . LEU A 1 69 ? 19.895 2.539 -22.045 1.00 87.81 69 LEU A N 1
ATOM 534 C CA . LEU A 1 69 ? 19.714 1.097 -21.913 1.00 87.81 69 LEU A CA 1
ATOM 535 C C . LEU A 1 69 ? 18.253 0.686 -22.138 1.00 87.81 69 LEU A C 1
ATOM 537 O O . LEU A 1 69 ? 17.994 -0.245 -22.895 1.00 87.81 69 LEU A O 1
ATOM 541 N N . ALA A 1 70 ? 17.297 1.399 -21.541 1.00 89.19 70 ALA A N 1
ATOM 542 C CA . ALA A 1 70 ? 15.879 1.133 -21.748 1.00 89.19 70 ALA A CA 1
ATOM 543 C C . ALA A 1 70 ? 15.441 1.326 -23.205 1.00 89.19 70 ALA A C 1
ATOM 545 O O . ALA A 1 70 ? 14.649 0.524 -23.691 1.00 89.19 70 ALA A O 1
ATOM 546 N N . ARG A 1 71 ? 15.983 2.326 -23.918 1.00 87.25 71 ARG A N 1
ATOM 547 C CA . ARG A 1 71 ? 15.733 2.507 -25.359 1.00 87.25 71 ARG A CA 1
ATOM 548 C C . ARG A 1 71 ? 16.201 1.292 -26.158 1.00 87.25 71 ARG A C 1
ATOM 550 O O . ARG A 1 71 ? 15.431 0.745 -26.934 1.00 87.25 71 ARG A O 1
ATOM 557 N N . LEU A 1 72 ? 17.432 0.835 -25.916 1.00 89.50 72 LEU A N 1
ATOM 558 C CA . LEU A 1 72 ? 17.976 -0.352 -26.580 1.00 89.50 72 LEU A CA 1
ATOM 559 C C . LEU A 1 72 ? 17.135 -1.599 -26.286 1.00 89.50 72 LEU A C 1
ATOM 561 O O . LEU A 1 72 ? 16.796 -2.342 -27.203 1.00 89.50 72 LEU A O 1
ATOM 565 N N . LEU A 1 73 ? 16.766 -1.808 -25.019 1.00 92.25 73 LEU A N 1
ATOM 566 C CA . LEU A 1 73 ? 15.929 -2.934 -24.606 1.00 92.25 73 LEU A CA 1
ATOM 567 C C . LEU A 1 73 ? 14.543 -2.890 -25.248 1.00 92.25 73 LEU A C 1
ATOM 569 O O . LEU A 1 73 ? 14.030 -3.938 -25.621 1.00 92.25 73 LEU A O 1
ATOM 573 N N . ALA A 1 74 ? 13.942 -1.707 -25.388 1.00 91.38 74 ALA A N 1
ATOM 574 C CA . ALA A 1 74 ? 12.591 -1.565 -25.924 1.00 91.38 74 ALA A CA 1
ATOM 575 C C . ALA A 1 74 ? 12.471 -2.041 -27.382 1.00 91.38 74 ALA A C 1
ATOM 577 O O . ALA A 1 74 ? 11.410 -2.525 -27.773 1.00 91.38 74 ALA A O 1
ATOM 578 N N . ASP A 1 75 ? 13.562 -1.960 -28.147 1.00 89.75 75 ASP A N 1
ATOM 579 C CA . ASP A 1 75 ? 13.636 -2.414 -29.540 1.00 89.75 75 ASP A CA 1
ATOM 580 C C . ASP A 1 75 ? 14.297 -3.802 -29.686 1.00 89.75 75 ASP A C 1
ATOM 582 O O . ASP A 1 75 ? 14.430 -4.328 -30.792 1.00 89.75 75 ASP A O 1
ATOM 586 N N . THR A 1 76 ? 14.713 -4.424 -28.576 1.00 90.75 76 THR A N 1
ATOM 587 C CA . THR A 1 76 ? 15.395 -5.726 -28.586 1.00 90.75 76 THR A CA 1
ATOM 588 C C . THR A 1 76 ? 14.396 -6.877 -28.781 1.00 90.75 76 THR A C 1
ATOM 590 O O . THR A 1 76 ? 13.459 -7.020 -27.985 1.00 90.75 76 THR A O 1
ATOM 593 N N . PRO A 1 77 ? 14.590 -7.766 -29.779 1.00 89.38 77 PRO A N 1
ATOM 594 C CA . PRO A 1 77 ? 13.750 -8.947 -29.943 1.00 89.38 77 PRO A CA 1
ATOM 595 C C . PRO A 1 77 ? 13.686 -9.796 -28.670 1.00 89.38 77 PRO A C 1
ATOM 597 O O . PRO A 1 77 ? 14.699 -10.095 -28.048 1.00 89.38 77 PRO A O 1
ATOM 600 N N . GLY A 1 78 ? 12.477 -10.194 -28.276 1.00 88.94 78 GLY A N 1
ATOM 601 C CA . GLY A 1 78 ? 12.261 -10.972 -27.055 1.00 88.94 78 GLY A CA 1
ATOM 602 C C . GLY A 1 78 ? 12.041 -10.133 -25.793 1.00 88.94 78 GLY A C 1
ATOM 603 O O . GLY A 1 78 ? 11.599 -10.693 -24.795 1.00 88.94 78 GLY A O 1
ATOM 604 N N . VAL A 1 79 ? 12.227 -8.812 -25.821 1.00 93.12 79 VAL A N 1
ATOM 605 C CA . VAL A 1 79 ? 11.768 -7.918 -24.745 1.00 93.12 79 VAL A CA 1
ATOM 606 C C . VAL A 1 79 ? 10.324 -7.491 -25.028 1.00 93.12 79 VAL A C 1
ATOM 608 O O . VAL A 1 79 ? 9.999 -7.043 -26.124 1.00 93.12 79 VAL A O 1
ATOM 611 N N . THR A 1 80 ? 9.421 -7.661 -24.059 1.00 91.88 80 THR A N 1
ATOM 612 C CA . THR A 1 80 ? 8.000 -7.284 -24.212 1.00 91.88 80 THR A CA 1
ATOM 613 C C . THR A 1 80 ? 7.640 -5.983 -23.522 1.00 91.88 80 THR A C 1
ATOM 615 O O . THR A 1 80 ? 6.736 -5.281 -23.968 1.00 91.88 80 THR A O 1
ATOM 618 N N . THR A 1 81 ? 8.309 -5.688 -22.411 1.00 93.38 81 THR A N 1
ATOM 619 C CA . THR A 1 81 ? 8.052 -4.502 -21.596 1.00 93.38 81 THR A CA 1
ATOM 620 C C . THR A 1 81 ? 9.362 -4.047 -20.981 1.00 93.38 81 THR A C 1
ATOM 622 O O . THR A 1 81 ? 10.112 -4.885 -20.488 1.00 93.38 81 THR A O 1
ATOM 625 N N . VAL A 1 82 ? 9.601 -2.738 -20.948 1.00 94.69 82 VAL A N 1
ATOM 626 C CA . VAL A 1 82 ? 10.715 -2.125 -20.218 1.00 94.69 82 VAL A CA 1
ATOM 627 C C . VAL A 1 82 ? 10.158 -1.147 -19.187 1.00 94.69 82 VAL A C 1
ATOM 629 O O . VAL A 1 82 ? 9.218 -0.411 -19.487 1.00 94.69 82 VAL A O 1
ATOM 632 N N . SER A 1 83 ? 10.729 -1.158 -17.984 1.00 92.94 83 SER A N 1
ATOM 633 C CA . SER A 1 83 ? 10.404 -0.269 -16.865 1.00 92.94 83 SER A CA 1
ATOM 634 C C . SER A 1 83 ? 11.655 0.473 -16.405 1.00 92.94 83 SER A C 1
ATOM 636 O O . SER A 1 83 ? 12.692 -0.153 -16.187 1.00 92.94 83 SER A O 1
ATOM 638 N N . LEU A 1 84 ? 11.547 1.781 -16.191 1.00 89.75 84 LEU A N 1
ATOM 639 C CA . LEU A 1 84 ? 12.548 2.596 -15.505 1.00 89.75 84 LEU A CA 1
ATOM 640 C C . LEU A 1 84 ? 12.082 2.863 -14.074 1.00 89.75 84 LEU A C 1
ATOM 642 O O . LEU A 1 84 ? 11.545 3.926 -13.766 1.00 89.75 84 LEU A O 1
ATOM 646 N N . GLN A 1 85 ? 12.269 1.881 -13.195 1.00 87.88 85 GLN A N 1
ATOM 647 C CA . GLN A 1 85 ? 11.804 1.989 -11.820 1.00 87.88 85 GLN A CA 1
ATOM 648 C C . GLN A 1 85 ? 12.768 2.857 -11.007 1.00 87.88 85 GLN A C 1
ATOM 650 O O . GLN A 1 85 ? 13.926 2.510 -10.777 1.00 87.88 85 GLN A O 1
ATOM 655 N N . THR A 1 86 ? 12.288 4.006 -10.560 1.00 80.88 86 THR A N 1
ATOM 656 C CA . THR A 1 86 ? 13.010 4.902 -9.659 1.00 80.88 86 THR A CA 1
ATOM 657 C C . THR A 1 86 ? 13.025 4.340 -8.247 1.00 80.88 86 THR A C 1
ATOM 659 O O . THR A 1 86 ? 12.042 3.755 -7.799 1.00 80.88 86 THR A O 1
ATOM 662 N N . ARG A 1 87 ? 14.134 4.527 -7.523 1.00 75.69 87 ARG A N 1
ATOM 663 C CA . ARG A 1 87 ? 14.196 4.169 -6.102 1.00 75.69 87 ARG A CA 1
ATOM 664 C C . ARG A 1 87 ? 13.119 4.919 -5.314 1.00 75.69 87 ARG A C 1
ATOM 666 O O . ARG A 1 87 ? 12.906 6.106 -5.560 1.00 75.69 87 ARG A O 1
ATOM 673 N N . GLY A 1 88 ? 12.506 4.225 -4.354 1.00 66.62 88 GLY A N 1
ATOM 674 C CA . GLY A 1 88 ? 11.561 4.796 -3.398 1.00 66.62 88 GLY A CA 1
ATOM 675 C C . GLY A 1 88 ? 12.091 6.082 -2.780 1.00 66.62 88 GLY A C 1
ATOM 676 O O . GLY A 1 88 ? 13.286 6.203 -2.486 1.00 66.62 88 GLY A O 1
ATOM 677 N N . ALA A 1 89 ? 11.207 7.069 -2.655 1.00 65.75 89 ALA A N 1
ATOM 678 C CA . ALA A 1 89 ? 11.567 8.315 -2.006 1.00 65.75 89 ALA A CA 1
ATOM 679 C C . ALA A 1 89 ? 11.659 8.074 -0.502 1.00 65.75 89 ALA A C 1
ATOM 681 O O . ALA A 1 89 ? 10.857 7.319 0.048 1.00 65.75 89 ALA A O 1
ATOM 682 N N . LEU A 1 90 ? 12.599 8.739 0.170 1.00 64.38 90 LEU A N 1
ATOM 683 C CA . LEU A 1 90 ? 12.525 8.818 1.624 1.00 64.38 90 LEU A CA 1
ATOM 684 C C . LEU A 1 90 ? 11.151 9.394 2.004 1.00 64.38 90 LEU A C 1
ATOM 686 O O . LEU A 1 90 ? 10.642 10.260 1.273 1.00 64.38 90 LEU A O 1
ATOM 690 N N . PRO A 1 91 ? 10.535 8.912 3.095 1.00 58.97 91 PRO A N 1
ATOM 691 C CA . PRO A 1 91 ? 9.344 9.556 3.611 1.00 58.97 91 PRO A CA 1
ATOM 692 C C . PRO A 1 91 ? 9.652 11.044 3.799 1.00 58.97 91 PRO A C 1
ATOM 694 O O . PRO A 1 91 ? 10.777 11.381 4.191 1.00 58.97 91 PRO A O 1
ATOM 697 N N . PRO A 1 92 ? 8.715 11.947 3.466 1.00 56.50 92 PRO A N 1
ATOM 698 C CA . PRO A 1 92 ? 8.952 13.363 3.665 1.00 56.50 92 PRO A CA 1
ATOM 699 C C . PRO A 1 92 ? 9.279 13.584 5.141 1.00 56.50 92 PRO A C 1
ATOM 701 O O . PRO A 1 92 ? 8.454 13.350 6.023 1.00 56.50 92 PRO A O 1
ATOM 704 N N . SER A 1 93 ? 10.505 14.023 5.420 1.00 44.28 93 SER A N 1
ATOM 705 C CA . SER A 1 93 ? 10.798 14.707 6.668 1.00 44.28 93 SER A CA 1
ATOM 706 C C . SER A 1 93 ? 10.029 16.012 6.570 1.00 44.28 93 SER A C 1
ATOM 708 O O . SER A 1 93 ? 10.492 16.938 5.902 1.00 44.28 93 SER A O 1
ATOM 710 N N . VAL A 1 94 ? 8.816 16.063 7.119 1.00 41.94 94 VAL A N 1
ATOM 711 C CA . VAL A 1 94 ? 8.100 17.331 7.255 1.00 41.94 94 VAL A CA 1
ATOM 712 C C . VAL A 1 94 ? 9.090 18.259 7.963 1.00 41.94 94 VAL A C 1
ATOM 714 O O . VAL A 1 94 ? 9.510 17.923 9.075 1.00 41.94 94 VAL A O 1
ATOM 717 N N . PRO A 1 95 ? 9.552 19.368 7.348 1.00 33.47 95 PRO A N 1
ATOM 718 C CA . PRO A 1 95 ? 10.153 20.418 8.142 1.00 33.47 95 PRO A CA 1
ATOM 719 C C . PRO A 1 95 ? 9.045 20.777 9.110 1.00 33.47 95 PRO A C 1
ATOM 721 O O . PRO A 1 95 ? 7.957 21.144 8.657 1.00 33.47 95 PRO A O 1
ATOM 724 N N . THR A 1 96 ? 9.281 20.576 10.404 1.00 31.47 96 THR A N 1
ATOM 725 C CA . THR A 1 96 ? 8.406 21.093 11.448 1.00 31.47 96 THR A CA 1
ATOM 726 C C . THR A 1 96 ? 7.932 22.461 10.972 1.00 31.47 96 THR A C 1
ATOM 728 O O . THR A 1 96 ? 8.777 23.319 10.684 1.00 31.47 96 THR A O 1
ATOM 731 N N . PRO A 1 97 ? 6.618 22.693 10.776 1.00 31.23 97 PRO A N 1
ATOM 732 C CA . PRO A 1 97 ? 6.168 24.063 10.692 1.00 31.23 97 PRO A CA 1
ATOM 733 C C . PRO A 1 97 ? 6.792 24.717 11.915 1.00 31.23 97 PRO A C 1
ATOM 735 O O . PRO A 1 97 ? 6.657 24.174 13.016 1.00 31.23 97 PRO A O 1
ATOM 738 N N . VAL A 1 98 ? 7.542 25.803 11.725 1.00 30.23 98 VAL A N 1
ATOM 739 C CA . VAL A 1 98 ? 7.962 26.645 12.840 1.00 30.23 98 VAL A CA 1
ATOM 740 C C . VAL A 1 98 ? 6.668 27.225 13.405 1.00 30.23 98 VAL A C 1
ATOM 742 O O . VAL A 1 98 ? 6.280 28.354 13.122 1.00 30.23 98 VAL A O 1
ATOM 745 N N . ARG A 1 99 ? 5.934 26.413 14.167 1.00 34.38 99 ARG A N 1
ATOM 746 C CA . ARG A 1 99 ? 5.216 26.916 15.312 1.00 34.38 99 ARG A CA 1
ATOM 747 C C . ARG A 1 99 ? 6.309 27.457 16.231 1.00 34.38 99 ARG A C 1
ATOM 749 O O . ARG A 1 99 ? 7.372 26.833 16.321 1.00 34.38 99 ARG A O 1
ATOM 756 N N . PRO A 1 100 ? 6.102 28.628 16.854 1.00 30.89 100 PRO A N 1
ATOM 757 C CA . PRO A 1 100 ? 6.970 29.029 17.947 1.00 30.89 100 PRO A CA 1
ATOM 758 C C . PRO A 1 100 ? 7.088 27.831 18.887 1.00 30.89 100 PRO A C 1
ATOM 760 O O . PRO A 1 100 ? 6.071 27.192 19.159 1.00 30.89 100 PRO A O 1
ATOM 763 N N . ASP A 1 101 ? 8.334 27.512 19.239 1.00 30.98 101 ASP A N 1
ATOM 764 C CA . ASP A 1 101 ? 8.760 26.449 20.147 1.00 30.98 101 ASP A CA 1
ATOM 765 C C . ASP A 1 101 ? 7.592 25.977 21.026 1.00 30.98 101 ASP A C 1
ATOM 767 O O . ASP A 1 101 ? 7.129 26.760 21.872 1.00 30.98 101 ASP A O 1
ATOM 771 N N . PRO A 1 102 ? 7.017 24.777 20.796 1.00 38.25 102 PRO A N 1
ATOM 772 C CA . PRO A 1 102 ? 6.074 24.248 21.746 1.00 38.25 102 PRO A CA 1
ATOM 773 C C . PRO A 1 102 ? 6.940 23.921 22.954 1.00 38.25 102 PRO A C 1
ATOM 775 O O . PRO A 1 102 ? 7.554 22.859 23.033 1.00 38.25 102 PRO A O 1
ATOM 778 N N . GLY A 1 103 ? 7.011 24.864 23.897 1.00 34.00 103 GLY A N 1
ATOM 779 C CA . GLY A 1 103 ? 7.454 24.564 25.250 1.00 34.00 103 GLY A CA 1
ATOM 780 C C . GLY A 1 103 ? 6.788 23.263 25.721 1.00 34.00 103 GLY A C 1
ATOM 781 O O . GLY A 1 103 ? 5.761 22.885 25.153 1.00 34.00 103 GLY A O 1
ATOM 782 N N . PRO A 1 104 ? 7.364 22.576 26.726 1.00 35.66 104 PRO A N 1
ATOM 783 C CA . PRO A 1 104 ? 7.025 21.199 27.100 1.00 35.66 104 PRO A CA 1
ATOM 784 C C . PRO A 1 104 ? 5.545 20.911 26.868 1.00 35.66 104 PRO A C 1
ATOM 786 O O . PRO A 1 104 ? 4.703 21.564 27.488 1.00 35.66 104 PRO A O 1
ATOM 789 N N . VAL A 1 105 ? 5.275 20.030 25.894 1.00 41.19 105 VAL A N 1
ATOM 790 C CA . VAL A 1 105 ? 3.941 19.763 25.344 1.00 41.19 105 VAL A CA 1
ATOM 791 C C . VAL A 1 105 ? 2.953 19.667 26.500 1.00 41.19 105 VAL A C 1
ATOM 793 O O . VAL A 1 105 ? 3.029 18.758 27.327 1.00 41.19 105 VAL A O 1
ATOM 796 N N . SER A 1 106 ? 2.083 20.671 26.602 1.00 37.69 106 SER A N 1
ATOM 797 C CA . SER A 1 106 ? 0.979 20.654 27.550 1.00 37.69 106 SER A CA 1
ATOM 798 C C . SER A 1 106 ? -0.119 19.797 26.941 1.00 37.69 106 SER A C 1
ATOM 800 O O . SER A 1 106 ? -0.586 20.060 25.838 1.00 37.69 106 SER A O 1
ATOM 802 N N . ASP A 1 107 ? -0.446 18.762 27.703 1.00 44.78 107 ASP A N 1
ATOM 803 C CA . ASP A 1 107 ? -1.387 17.667 27.490 1.00 44.78 107 ASP A CA 1
ATOM 804 C C . ASP A 1 107 ? -2.672 18.078 26.737 1.00 44.78 107 ASP A C 1
ATOM 806 O O . ASP A 1 107 ? -3.592 18.645 27.346 1.00 44.78 107 ASP A O 1
ATOM 810 N N . PRO A 1 108 ? -2.788 17.814 25.420 1.00 41.47 108 PRO A N 1
ATOM 811 C CA . PRO A 1 108 ? -4.086 17.823 24.786 1.00 41.47 108 PRO A CA 1
ATOM 812 C C . PRO A 1 108 ? -4.779 16.537 25.232 1.00 41.47 108 PRO A C 1
ATOM 814 O O . PRO A 1 108 ? -4.438 15.434 24.811 1.00 41.47 108 PRO A O 1
ATOM 817 N N . GLY A 1 109 ? -5.755 16.686 26.128 1.00 39.00 109 GLY A N 1
ATOM 818 C CA . GLY A 1 109 ? -6.650 15.595 26.494 1.00 39.00 109 GLY A CA 1
ATOM 819 C C . GLY A 1 109 ? -7.274 14.918 25.258 1.00 39.00 109 GLY A C 1
ATOM 820 O O . GLY A 1 109 ? -7.198 15.439 24.144 1.00 39.00 109 GLY A O 1
ATOM 821 N N . PRO A 1 110 ? -7.927 13.761 25.437 1.00 43.62 110 PRO A N 1
ATOM 822 C CA . PRO A 1 110 ? -8.375 12.909 24.338 1.00 43.62 110 PRO A CA 1
ATOM 823 C C . PRO A 1 110 ? -9.208 13.685 23.306 1.00 43.62 110 PRO A C 1
ATOM 825 O O . PRO A 1 110 ? -10.301 14.166 23.607 1.00 43.62 110 PRO A O 1
ATOM 828 N N . VAL A 1 111 ? -8.706 13.785 22.071 1.00 48.44 111 VAL A N 1
ATOM 829 C CA . VAL A 1 111 ? -9.496 14.262 20.929 1.00 48.44 111 VAL A CA 1
ATOM 830 C C . VAL A 1 111 ? -10.506 13.165 20.602 1.00 48.44 111 VAL A C 1
ATOM 832 O O . VAL A 1 111 ? -10.125 12.028 20.336 1.00 48.44 111 VAL A O 1
ATOM 835 N N . SER A 1 112 ? -11.801 13.478 20.657 1.00 52.00 112 SER A N 1
ATOM 836 C CA . SER A 1 112 ? -12.867 12.466 20.601 1.00 52.00 112 SER A CA 1
ATOM 837 C C . SER A 1 112 ? -12.972 11.721 19.263 1.00 52.00 112 SER A C 1
ATOM 839 O O . SER A 1 112 ? -13.558 10.642 19.231 1.00 52.00 112 SER A O 1
ATOM 841 N N . ASP A 1 113 ? -12.408 12.270 18.181 1.00 68.56 113 ASP A N 1
ATOM 842 C CA . ASP A 1 113 ? -12.253 11.605 16.882 1.00 68.56 113 ASP A CA 1
ATOM 843 C C . ASP A 1 113 ? -11.254 12.376 15.988 1.00 68.56 113 ASP A C 1
ATOM 845 O O . ASP A 1 113 ? -11.666 13.193 15.162 1.00 68.56 113 ASP A O 1
ATOM 849 N N . PRO A 1 114 ? -9.932 12.168 16.136 1.00 67.25 114 PRO A N 1
ATOM 850 C CA . PRO A 1 114 ? -8.933 12.906 15.354 1.00 67.25 114 PRO A CA 1
ATOM 851 C C . PRO A 1 114 ? -8.965 12.563 13.853 1.00 67.25 114 PRO A C 1
ATOM 853 O O . PRO A 1 114 ? -8.283 13.210 13.060 1.00 67.25 114 PRO A O 1
ATOM 856 N N . TYR A 1 115 ? -9.743 11.552 13.453 1.00 77.81 115 TYR A N 1
ATOM 857 C CA . TYR A 1 115 ? -9.789 11.030 12.089 1.00 77.81 115 TYR A CA 1
ATOM 858 C C . TYR A 1 115 ? -11.084 11.386 11.344 1.00 77.81 115 TYR A C 1
ATOM 860 O O . TYR A 1 115 ? -11.126 11.253 10.121 1.00 77.81 115 TYR A O 1
ATOM 868 N N . GLY A 1 116 ? -12.138 11.802 12.054 1.00 80.56 116 GLY A N 1
ATOM 869 C CA . GLY A 1 116 ? -13.478 12.000 11.486 1.00 80.56 116 GLY A CA 1
ATOM 870 C C . GLY A 1 116 ? -14.164 10.695 11.047 1.00 80.56 116 GLY A C 1
ATOM 871 O O . GLY A 1 116 ? -15.035 10.728 10.175 1.00 80.56 116 GLY A O 1
ATOM 872 N N . LEU A 1 117 ? -13.728 9.546 11.583 1.00 87.25 117 LEU A N 1
ATOM 873 C CA . LEU A 1 117 ? -14.224 8.207 11.236 1.00 87.25 117 LEU A CA 1
ATOM 874 C C . LEU A 1 117 ? -15.299 7.681 12.204 1.00 87.25 117 LEU A C 1
ATOM 876 O O . LEU A 1 117 ? -15.890 6.633 11.930 1.00 87.25 117 LEU A O 1
ATOM 880 N N . ASP A 1 118 ? -15.510 8.344 13.344 1.00 86.56 118 ASP A N 1
ATOM 881 C CA . ASP A 1 118 ? -16.368 7.919 14.456 1.00 86.56 118 ASP A CA 1
ATOM 882 C C . ASP A 1 118 ? -16.032 6.509 14.991 1.00 86.56 118 ASP A C 1
ATOM 884 O O . ASP A 1 118 ? -16.913 5.709 15.330 1.00 86.56 118 ASP A O 1
ATOM 888 N N . VAL A 1 119 ? -14.736 6.185 15.087 1.00 87.31 119 VAL A N 1
ATOM 889 C CA . VAL A 1 119 ? -14.230 4.843 15.454 1.00 87.31 119 VAL A CA 1
ATOM 890 C C . VAL A 1 119 ? -14.812 4.337 16.783 1.00 87.31 119 VAL A C 1
ATOM 892 O O . VAL A 1 119 ? -15.192 3.170 16.898 1.00 87.31 119 VAL A O 1
ATOM 895 N N . ALA A 1 120 ? -14.955 5.214 17.782 1.00 87.62 120 ALA A N 1
ATOM 896 C CA . ALA A 1 120 ? -15.504 4.865 19.095 1.00 87.62 120 ALA A CA 1
ATOM 897 C C . ALA A 1 120 ? -16.919 4.257 19.019 1.00 87.62 120 ALA A C 1
ATOM 899 O O . ALA A 1 120 ? -17.264 3.374 19.805 1.00 87.62 120 ALA A O 1
ATOM 900 N N . THR A 1 121 ? -17.725 4.677 18.041 1.00 89.19 121 THR A N 1
ATOM 901 C CA . THR A 1 121 ? -19.097 4.189 17.851 1.00 89.19 121 THR A CA 1
ATOM 902 C C . THR A 1 121 ? -19.127 2.712 17.482 1.00 89.19 121 THR A C 1
ATOM 904 O O . THR A 1 121 ? -20.029 1.998 17.919 1.00 89.19 121 THR A O 1
ATOM 907 N N . VAL A 1 122 ? -18.153 2.243 16.699 1.00 92.75 122 VAL A N 1
ATOM 908 C CA . VAL A 1 122 ? -18.129 0.864 16.194 1.00 92.75 122 VAL A CA 1
ATOM 909 C C . VAL A 1 122 ? -17.310 -0.088 17.064 1.00 92.75 122 VAL A C 1
ATOM 911 O O . VAL A 1 122 ? -17.619 -1.276 17.101 1.00 92.75 122 VAL A O 1
ATOM 914 N N . ARG A 1 123 ? -16.344 0.420 17.842 1.00 91.19 123 ARG A N 1
ATOM 915 C CA . ARG A 1 123 ? -15.524 -0.382 18.773 1.00 91.19 123 ARG A CA 1
ATOM 916 C C . ARG A 1 123 ? -16.321 -1.119 19.849 1.00 91.19 123 ARG A C 1
ATOM 918 O O . ARG A 1 123 ? -15.852 -2.113 20.387 1.00 91.19 123 ARG A O 1
ATOM 925 N N . ARG A 1 124 ? -17.536 -0.659 20.166 1.00 92.00 124 ARG A N 1
ATOM 926 C CA . ARG A 1 124 ? -18.421 -1.333 21.133 1.00 92.00 124 ARG A CA 1
ATOM 927 C C . ARG A 1 124 ? -18.931 -2.697 20.655 1.00 92.00 124 ARG A C 1
ATOM 929 O O . ARG A 1 124 ? -19.486 -3.446 21.454 1.00 92.00 124 ARG A O 1
ATOM 936 N N . PHE A 1 125 ? -18.805 -2.993 19.362 1.00 95.25 125 PHE A N 1
ATOM 937 C CA . PHE A 1 125 ? -19.269 -4.240 18.771 1.00 95.25 125 PHE A CA 1
ATOM 938 C C . PHE A 1 125 ? -18.106 -5.215 18.569 1.00 95.25 125 PHE A C 1
ATOM 940 O O . PHE A 1 125 ? -16.996 -4.780 18.261 1.00 95.25 125 PHE A O 1
ATOM 947 N N . PRO A 1 126 ? -18.337 -6.534 18.677 1.00 96.00 126 PRO A N 1
ATOM 948 C CA . PRO A 1 126 ? -17.299 -7.512 18.378 1.00 96.00 126 PRO A CA 1
ATOM 949 C C . PRO A 1 126 ? -16.781 -7.370 16.939 1.00 96.00 126 PRO A C 1
ATOM 951 O O . PRO A 1 126 ? -17.566 -7.241 15.997 1.00 96.00 126 PRO A O 1
ATOM 954 N N . GLY A 1 127 ? -15.457 -7.394 16.767 1.00 95.69 127 GLY A N 1
ATOM 955 C CA . GLY A 1 127 ? -14.812 -7.100 15.484 1.00 95.69 127 GLY A CA 1
ATOM 956 C C . GLY A 1 127 ? -14.584 -5.602 15.238 1.00 95.69 127 GLY A C 1
ATOM 957 O O . GLY A 1 127 ? -13.890 -5.238 14.289 1.00 95.69 127 GLY A O 1
ATOM 958 N N . GLY A 1 128 ? -15.142 -4.730 16.083 1.00 95.75 128 GLY A N 1
ATOM 959 C CA . GLY A 1 128 ? -15.051 -3.275 15.992 1.00 95.75 128 GLY A CA 1
ATOM 960 C C . GLY A 1 128 ? -13.659 -2.701 16.255 1.00 95.75 128 GLY A C 1
ATOM 961 O O . GLY A 1 128 ? -13.445 -1.521 15.985 1.00 95.75 128 GLY A O 1
ATOM 962 N N . CYS A 1 129 ? -12.713 -3.517 16.728 1.00 95.50 129 CYS A N 1
ATOM 963 C CA . CYS A 1 129 ? -11.301 -3.158 16.868 1.00 95.50 129 CYS A CA 1
ATOM 964 C C . CYS A 1 129 ? -10.416 -3.900 15.848 1.00 95.50 129 CYS A C 1
ATOM 966 O O . CYS A 1 129 ? -9.190 -3.846 15.945 1.00 95.50 129 CYS A O 1
ATOM 968 N N . GLY A 1 130 ? -11.016 -4.582 14.864 1.00 96.62 130 GLY A N 1
ATOM 969 C CA . GLY A 1 130 ? -10.318 -5.319 13.807 1.00 96.62 130 GLY A CA 1
ATOM 970 C C . GLY A 1 130 ? -9.915 -6.748 14.179 1.00 96.62 130 GLY A C 1
ATOM 971 O O . GLY A 1 130 ? -9.049 -7.323 13.523 1.00 96.62 130 GLY A O 1
ATOM 972 N N . GLU A 1 131 ? -10.515 -7.335 15.216 1.00 96.12 131 GLU A N 1
ATOM 973 C CA . GLU A 1 131 ? -10.166 -8.664 15.721 1.00 96.12 131 GLU A CA 1
ATOM 974 C C . GLU A 1 131 ? -10.152 -9.740 14.626 1.00 96.12 131 GLU A C 1
ATOM 976 O O . GLU A 1 131 ? -11.083 -9.876 13.831 1.00 96.12 131 GLU A O 1
ATOM 981 N N . GLY A 1 132 ? -9.079 -10.536 14.604 1.00 94.38 132 GLY A N 1
ATOM 982 C CA . GLY A 1 132 ? -8.897 -11.634 13.649 1.00 94.38 132 GLY A CA 1
ATOM 983 C C . GLY A 1 132 ? -8.471 -11.204 12.242 1.00 94.38 132 GLY A C 1
ATOM 984 O O . GLY A 1 132 ? -8.287 -12.063 11.377 1.00 94.38 132 GLY A O 1
ATOM 985 N N . VAL A 1 133 ? -8.283 -9.904 11.998 1.00 98.12 133 VAL A N 1
ATOM 986 C CA . VAL A 1 133 ? -7.802 -9.392 10.711 1.00 98.12 133 VAL A CA 1
ATOM 987 C C . VAL A 1 133 ? -6.279 -9.335 10.716 1.00 98.12 133 VAL A C 1
ATOM 989 O O . VAL A 1 133 ? -5.675 -8.532 11.422 1.00 98.12 133 VAL A O 1
ATOM 992 N N . ALA A 1 134 ? -5.646 -10.183 9.906 1.00 98.38 134 ALA A N 1
ATOM 993 C CA . ALA A 1 134 ? -4.203 -10.144 9.699 1.00 98.38 134 ALA A CA 1
ATOM 994 C C . ALA A 1 134 ? -3.803 -8.940 8.837 1.00 98.38 134 ALA A C 1
ATOM 996 O O . ALA A 1 134 ? -4.466 -8.633 7.841 1.00 98.38 134 ALA A O 1
ATOM 997 N N . VAL A 1 135 ? -2.680 -8.308 9.177 1.00 98.69 135 VAL A N 1
ATOM 998 C CA . VAL A 1 135 ? -2.154 -7.154 8.438 1.00 98.69 135 VAL A CA 1
ATOM 999 C C . VAL A 1 135 ? -0.696 -7.401 8.073 1.00 98.69 135 VAL A C 1
ATOM 1001 O O . VAL A 1 135 ? 0.062 -7.938 8.874 1.00 98.69 135 VAL A O 1
ATOM 1004 N N . ALA A 1 136 ? -0.278 -7.013 6.873 1.00 98.56 136 ALA A N 1
ATOM 1005 C CA . ALA A 1 136 ? 1.129 -6.839 6.540 1.00 98.56 136 ALA A CA 1
ATOM 1006 C C . ALA A 1 136 ? 1.371 -5.388 6.129 1.00 98.56 136 ALA A C 1
ATOM 1008 O O . ALA A 1 136 ? 0.597 -4.832 5.352 1.00 98.56 136 ALA A O 1
ATOM 1009 N N . VAL A 1 137 ? 2.443 -4.792 6.638 1.00 98.44 137 VAL A N 1
ATOM 1010 C CA . VAL A 1 137 ? 2.820 -3.410 6.346 1.00 98.44 137 VAL A CA 1
ATOM 1011 C C . VAL A 1 137 ? 4.176 -3.410 5.657 1.00 98.44 137 VAL A C 1
ATOM 1013 O O . VAL A 1 137 ? 5.147 -3.950 6.192 1.00 98.44 137 VAL A O 1
ATOM 1016 N N . VAL A 1 138 ? 4.228 -2.839 4.457 1.00 97.50 138 VAL A N 1
ATOM 1017 C CA . VAL A 1 138 ? 5.463 -2.641 3.694 1.00 97.50 138 VAL A CA 1
ATOM 1018 C C . VAL A 1 138 ? 5.919 -1.198 3.882 1.00 97.50 138 VAL A C 1
ATOM 1020 O O . VAL A 1 138 ? 5.198 -0.286 3.489 1.00 97.50 138 VAL A O 1
ATOM 1023 N N . GLU A 1 139 ? 7.103 -1.018 4.466 1.00 93.69 139 GLU A N 1
ATOM 1024 C CA . GLU A 1 139 ? 7.742 0.281 4.744 1.00 93.69 139 GLU A CA 1
ATOM 1025 C C . GLU A 1 139 ? 9.283 0.123 4.655 1.00 93.69 139 GLU A C 1
ATOM 1027 O O . GLU A 1 139 ? 9.808 -0.984 4.510 1.00 93.69 139 GLU A O 1
ATOM 1032 N N . GLN A 1 140 ? 10.044 1.210 4.714 1.00 91.12 140 GLN A N 1
ATOM 1033 C CA . GLN A 1 140 ? 11.505 1.261 4.778 1.00 91.12 140 GLN A CA 1
ATOM 1034 C C . GLN A 1 140 ? 12.100 0.743 6.088 1.00 91.12 140 GLN A C 1
ATOM 1036 O O . GLN A 1 140 ? 13.128 0.057 6.065 1.00 91.12 140 GLN A O 1
ATOM 1041 N N . GLY A 1 141 ? 11.511 1.080 7.228 1.00 91.56 141 GLY A N 1
ATOM 1042 C CA . GLY A 1 141 ? 12.155 1.028 8.526 1.00 91.56 141 GLY A CA 1
ATOM 1043 C C . GLY A 1 141 ? 11.199 0.775 9.683 1.00 91.56 141 GLY A C 1
ATOM 1044 O O . GLY A 1 141 ? 10.045 1.168 9.708 1.00 91.56 141 GLY A O 1
ATOM 1045 N N . TRP A 1 142 ? 11.748 0.118 10.692 1.00 94.75 142 TRP A N 1
ATOM 1046 C CA . TRP A 1 142 ? 11.081 -0.304 11.914 1.00 94.75 142 TRP A CA 1
ATOM 1047 C C . TRP A 1 142 ? 12.082 -0.273 13.064 1.00 94.75 142 TRP A C 1
ATOM 1049 O O . TRP A 1 142 ? 13.231 -0.707 12.887 1.00 94.75 142 TRP A O 1
ATOM 1059 N N . ARG A 1 143 ? 11.633 0.143 14.251 1.00 94.81 143 ARG A N 1
ATOM 1060 C CA . ARG A 1 143 ? 12.395 -0.016 15.491 1.00 94.81 143 ARG A CA 1
ATOM 1061 C C . ARG A 1 143 ? 12.118 -1.398 16.071 1.00 94.81 143 ARG A C 1
ATOM 1063 O O . ARG A 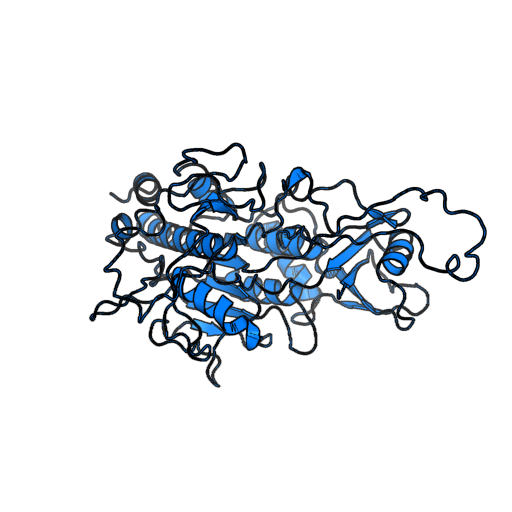1 143 ? 10.978 -1.710 16.415 1.00 94.81 143 ARG A O 1
ATOM 1070 N N . LEU A 1 144 ? 13.147 -2.241 16.135 1.00 94.88 144 LEU A N 1
ATOM 1071 C CA . LEU A 1 144 ? 13.008 -3.663 16.451 1.00 94.88 144 LEU A CA 1
ATOM 1072 C C . LEU A 1 144 ? 14.000 -4.114 17.515 1.00 94.88 144 LEU A C 1
ATOM 1074 O O . LEU A 1 144 ? 15.103 -3.579 17.594 1.00 94.88 144 LEU A O 1
ATOM 1078 N N . ASP A 1 145 ? 13.626 -5.146 18.266 1.00 92.50 145 ASP A N 1
ATOM 1079 C CA . ASP A 1 145 ? 14.568 -5.893 19.093 1.00 92.50 145 ASP A CA 1
ATOM 1080 C C . ASP A 1 145 ? 15.307 -6.966 18.282 1.00 92.50 145 ASP A C 1
ATOM 1082 O O . ASP A 1 145 ? 15.054 -7.175 17.091 1.00 92.50 145 ASP A O 1
ATOM 1086 N N . GLU A 1 146 ? 16.217 -7.683 18.942 1.00 90.25 146 GLU A N 1
ATOM 1087 C CA . GLU A 1 146 ? 17.005 -8.758 18.328 1.00 90.25 146 GLU A CA 1
ATOM 1088 C C . GLU A 1 146 ? 16.140 -9.893 17.754 1.00 90.25 146 GLU A C 1
ATOM 1090 O O . GLU A 1 146 ? 16.533 -10.548 16.789 1.00 90.25 146 GLU A O 1
ATOM 1095 N N . ALA A 1 147 ? 14.942 -10.107 18.306 1.00 90.75 147 ALA A N 1
ATOM 1096 C CA . ALA A 1 147 ? 13.989 -11.112 17.845 1.00 90.75 147 ALA A CA 1
ATOM 1097 C C . ALA A 1 147 ? 13.053 -10.593 16.731 1.00 90.75 147 ALA A C 1
ATOM 1099 O O . ALA A 1 147 ? 12.160 -11.320 16.287 1.00 90.75 147 ALA A O 1
ATOM 1100 N N . GLY A 1 148 ? 13.236 -9.353 16.263 1.00 92.88 148 GLY A N 1
ATOM 1101 C CA . GLY A 1 148 ? 12.422 -8.740 15.213 1.00 92.88 148 GLY A CA 1
ATOM 1102 C C . GLY A 1 148 ? 11.041 -8.279 15.686 1.00 92.88 148 GLY A C 1
ATOM 1103 O O . GLY A 1 148 ? 10.126 -8.144 14.869 1.00 92.88 148 GLY A O 1
ATOM 1104 N N . ARG A 1 149 ? 10.857 -8.068 16.991 1.00 94.69 149 ARG A N 1
ATOM 1105 C CA . ARG A 1 149 ? 9.628 -7.536 17.599 1.00 94.69 149 ARG A CA 1
ATOM 1106 C C . ARG A 1 149 ? 9.660 -6.015 17.563 1.00 94.69 149 ARG A C 1
ATOM 1108 O O . ARG A 1 149 ? 10.713 -5.438 17.813 1.00 94.69 149 ARG A O 1
ATOM 1115 N N . ALA A 1 150 ? 8.530 -5.372 17.274 1.00 94.62 150 ALA A N 1
ATOM 1116 C CA . ALA A 1 150 ? 8.455 -3.913 17.320 1.00 94.62 150 ALA A CA 1
ATOM 1117 C C . ALA A 1 150 ? 8.691 -3.402 18.748 1.00 94.62 150 ALA A C 1
ATOM 1119 O O . ALA A 1 150 ? 8.043 -3.854 19.691 1.00 94.62 150 ALA A O 1
ATOM 1120 N N . LEU A 1 151 ? 9.625 -2.467 18.902 1.00 92.75 151 LEU A N 1
ATOM 1121 C CA . LEU A 1 151 ? 10.013 -1.909 20.194 1.00 92.75 151 LEU A CA 1
ATOM 1122 C C . LEU A 1 151 ? 9.249 -0.617 20.462 1.00 92.75 151 LEU A C 1
ATOM 1124 O O . LEU A 1 151 ? 9.746 0.483 20.234 1.00 92.75 151 LEU A O 1
ATOM 1128 N N . HIS A 1 152 ? 8.028 -0.761 20.965 1.00 91.75 152 HIS A N 1
ATOM 1129 C CA . HIS A 1 152 ? 7.292 0.348 21.552 1.00 91.75 152 HIS A CA 1
ATOM 1130 C C . HIS A 1 152 ? 6.277 -0.181 22.573 1.00 91.75 152 HIS A C 1
ATOM 1132 O O . HIS A 1 152 ? 5.536 -1.109 22.252 1.00 91.75 152 HIS A O 1
ATOM 1138 N N . PRO A 1 153 ? 6.176 0.402 23.780 1.00 89.38 153 PRO A N 1
ATOM 1139 C CA . PRO A 1 153 ? 5.305 -0.118 24.838 1.00 89.38 153 PRO A CA 1
ATOM 1140 C C . PRO A 1 153 ? 3.798 -0.037 24.536 1.00 89.38 153 PRO A C 1
ATOM 1142 O O . PRO A 1 153 ? 3.008 -0.613 25.271 1.00 89.38 153 PRO A O 1
ATOM 1145 N N . ALA A 1 154 ? 3.389 0.688 23.490 1.00 90.44 154 ALA A N 1
ATOM 1146 C CA . ALA A 1 154 ? 1.995 0.719 23.035 1.00 90.44 154 ALA A CA 1
ATOM 1147 C C . ALA A 1 154 ? 1.687 -0.321 21.948 1.00 90.44 154 ALA A C 1
ATOM 1149 O O . ALA A 1 154 ? 0.547 -0.396 21.513 1.00 90.44 154 ALA A O 1
ATOM 1150 N N . LEU A 1 155 ? 2.673 -1.061 21.437 1.00 93.44 155 LEU A N 1
ATOM 1151 C CA . LEU A 1 155 ? 2.433 -2.016 20.357 1.00 93.44 155 LEU A CA 1
ATOM 1152 C C . LEU A 1 155 ? 2.193 -3.423 20.904 1.00 93.44 155 LEU A C 1
ATOM 1154 O O . LEU A 1 155 ? 2.871 -3.837 21.847 1.00 93.44 155 LEU A O 1
ATOM 1158 N N . PRO A 1 156 ? 1.268 -4.188 20.298 1.00 91.06 156 PRO A N 1
ATOM 1159 C CA . PRO A 1 156 ? 1.003 -5.540 20.745 1.00 91.06 156 PRO A CA 1
ATOM 1160 C C . PRO A 1 156 ? 2.199 -6.461 20.492 1.00 91.06 156 PRO A C 1
ATOM 1162 O O . PRO A 1 156 ? 2.928 -6.344 19.505 1.00 91.06 156 PRO A O 1
ATOM 1165 N N . GLU A 1 157 ? 2.343 -7.484 21.333 1.00 90.88 157 GLU A N 1
ATOM 1166 C CA . GLU A 1 157 ? 3.429 -8.452 21.188 1.00 90.88 157 GLU A CA 1
ATOM 1167 C C . GLU A 1 157 ? 3.376 -9.247 19.883 1.00 90.88 157 GLU A C 1
ATOM 1169 O O . GLU A 1 157 ? 4.365 -9.874 19.538 1.00 90.88 157 GLU A O 1
ATOM 1174 N N . HIS A 1 158 ? 2.267 -9.278 19.148 1.00 93.69 158 HIS A N 1
ATOM 1175 C CA . HIS A 1 158 ? 2.189 -10.007 17.881 1.00 93.69 158 HIS A CA 1
ATOM 1176 C C . HIS A 1 158 ? 2.696 -9.191 16.676 1.00 93.69 158 HIS A C 1
ATOM 1178 O O . HIS A 1 158 ? 2.688 -9.717 15.561 1.00 93.69 158 HIS A O 1
ATOM 1184 N N . VAL A 1 159 ? 3.150 -7.942 16.872 1.00 97.25 159 VAL A N 1
ATOM 1185 C CA . VAL A 1 159 ? 3.822 -7.160 15.823 1.00 97.25 159 VAL A CA 1
ATOM 1186 C C . VAL A 1 159 ? 5.248 -7.674 15.639 1.00 97.25 159 VAL A C 1
ATOM 1188 O O . VAL A 1 159 ? 6.085 -7.633 16.550 1.00 97.25 159 VAL A O 1
ATOM 1191 N N . ARG A 1 160 ? 5.524 -8.212 14.451 1.00 96.12 160 ARG A N 1
ATOM 1192 C CA . ARG A 1 160 ? 6.782 -8.904 14.144 1.00 96.12 160 ARG A CA 1
ATOM 1193 C C . ARG A 1 160 ? 7.220 -8.600 12.722 1.00 96.12 160 ARG A C 1
ATOM 1195 O O . ARG A 1 160 ? 6.420 -8.686 11.791 1.00 96.12 160 ARG A O 1
ATOM 1202 N N . LYS A 1 161 ? 8.509 -8.341 12.531 1.00 96.56 161 LYS A N 1
ATOM 1203 C CA . LYS A 1 161 ? 9.103 -8.280 11.198 1.00 96.56 161 LYS A CA 1
ATOM 1204 C C . LYS A 1 161 ? 9.235 -9.677 10.603 1.00 96.56 161 LYS A C 1
ATOM 1206 O O . LYS A 1 161 ? 9.606 -10.626 11.292 1.00 96.56 161 LYS A O 1
ATOM 1211 N N . LEU A 1 162 ? 8.967 -9.805 9.304 1.00 91.81 162 LEU A N 1
ATOM 1212 C CA . LEU A 1 162 ? 9.313 -11.020 8.578 1.00 91.81 162 LEU A CA 1
ATOM 1213 C C . LEU A 1 162 ? 10.844 -11.213 8.557 1.00 91.81 162 LEU A C 1
ATOM 1215 O O . LEU A 1 162 ? 11.594 -10.232 8.481 1.00 91.81 162 LEU A O 1
ATOM 1219 N N . PRO A 1 163 ? 11.334 -12.468 8.549 1.00 86.69 163 PRO A N 1
ATOM 1220 C CA . PRO A 1 163 ? 12.767 -12.760 8.431 1.00 86.69 163 PRO A CA 1
ATOM 1221 C C . PRO A 1 163 ? 13.421 -12.249 7.137 1.00 86.69 163 PRO A C 1
ATOM 1223 O O . PRO A 1 163 ? 14.641 -12.272 7.017 1.00 86.69 163 PRO A O 1
ATOM 1226 N N . TRP A 1 164 ? 12.627 -11.779 6.171 1.00 89.12 164 TRP A N 1
ATOM 1227 C CA . TRP A 1 164 ? 13.105 -11.181 4.930 1.00 89.12 164 TRP A CA 1
ATOM 1228 C C . TRP A 1 164 ? 13.274 -9.654 5.040 1.00 89.12 164 TRP A C 1
ATOM 1230 O O . TRP A 1 164 ? 12.573 -8.978 5.799 1.00 89.12 164 TRP A O 1
ATOM 1240 N N . GLY A 1 165 ? 14.214 -9.108 4.266 1.00 89.31 165 GLY A N 1
ATOM 1241 C CA . GLY A 1 165 ? 14.511 -7.677 4.205 1.00 89.31 165 GLY A CA 1
ATOM 1242 C C . GLY A 1 165 ? 15.281 -7.153 5.422 1.00 89.31 165 GLY A C 1
ATOM 1243 O O . GLY A 1 165 ? 15.412 -7.821 6.449 1.00 89.31 165 GLY A O 1
ATOM 1244 N N . ARG A 1 166 ? 15.782 -5.924 5.333 1.00 91.62 166 ARG A N 1
ATOM 1245 C CA . ARG A 1 166 ? 16.514 -5.213 6.381 1.00 91.62 166 ARG A CA 1
ATOM 1246 C C . ARG A 1 166 ? 15.828 -3.881 6.654 1.00 91.62 166 ARG A C 1
ATOM 1248 O O . ARG A 1 166 ? 15.653 -3.081 5.743 1.00 91.62 166 ARG A O 1
ATOM 1255 N N . SER A 1 167 ? 15.484 -3.659 7.920 1.00 92.62 167 SER A N 1
ATOM 1256 C CA . SER A 1 167 ? 14.942 -2.384 8.394 1.00 92.62 167 SER A CA 1
ATOM 1257 C C . SER A 1 167 ? 15.959 -1.255 8.182 1.00 92.62 167 SER A C 1
ATOM 1259 O O . SER A 1 167 ? 17.129 -1.396 8.553 1.00 92.62 167 SER A O 1
ATOM 1261 N N . HIS A 1 168 ? 15.524 -0.147 7.587 1.00 90.62 168 HIS A N 1
ATOM 1262 C CA . HIS A 1 168 ? 16.305 1.077 7.465 1.00 90.62 168 HIS A CA 1
ATOM 1263 C C . HIS A 1 168 ? 16.140 1.929 8.728 1.00 90.62 168 HIS A C 1
ATOM 1265 O O . HIS A 1 168 ? 15.140 2.624 8.887 1.00 90.62 168 HIS A O 1
ATOM 1271 N N . ALA A 1 169 ? 17.131 1.884 9.624 1.00 89.00 169 ALA A N 1
ATOM 1272 C CA . ALA A 1 169 ? 17.066 2.570 10.918 1.00 89.00 169 ALA A CA 1
ATOM 1273 C C . ALA A 1 169 ? 16.726 4.077 10.823 1.00 89.00 169 ALA A C 1
ATOM 1275 O O . ALA A 1 169 ? 15.855 4.511 11.569 1.00 89.00 169 ALA A O 1
ATOM 1276 N N . PRO A 1 170 ? 17.278 4.871 9.878 1.00 88.06 170 PRO A N 1
ATOM 1277 C CA . PRO A 1 170 ? 16.910 6.287 9.755 1.00 88.06 170 PRO A CA 1
ATOM 1278 C C . PRO A 1 170 ? 15.455 6.554 9.335 1.00 88.06 170 PRO A C 1
ATOM 1280 O O . PRO A 1 170 ? 14.993 7.682 9.477 1.00 88.06 170 PRO A O 1
ATOM 1283 N N . SER A 1 171 ? 14.740 5.551 8.812 1.00 89.69 171 SER A N 1
ATOM 1284 C CA . SER A 1 171 ? 13.306 5.651 8.486 1.00 89.69 171 SER A CA 1
ATOM 1285 C C . SER A 1 171 ? 12.417 4.970 9.532 1.00 89.69 171 SER A C 1
ATOM 1287 O O . SER A 1 171 ? 11.206 4.944 9.358 1.00 89.69 171 SER A O 1
ATOM 1289 N N . ALA A 1 172 ? 12.980 4.419 10.618 1.00 92.75 172 ALA A N 1
ATOM 1290 C CA . ALA A 1 172 ? 12.216 3.654 11.605 1.00 92.75 172 ALA A CA 1
ATOM 1291 C C . ALA A 1 172 ? 11.054 4.449 12.208 1.00 92.75 172 ALA A C 1
ATOM 1293 O O . ALA A 1 172 ? 9.971 3.896 12.371 1.00 92.75 172 ALA A O 1
ATOM 1294 N N . TRP A 1 173 ? 11.248 5.744 12.465 1.00 91.69 173 TRP A N 1
ATOM 1295 C CA . TRP A 1 173 ? 10.205 6.654 12.944 1.00 91.69 173 TRP A CA 1
ATOM 1296 C C . TRP A 1 173 ? 8.938 6.626 12.076 1.00 91.69 173 TRP A C 1
ATOM 1298 O O . TRP A 1 173 ? 7.834 6.657 12.611 1.00 91.69 173 TRP A O 1
ATOM 1308 N N . HIS A 1 174 ? 9.061 6.506 10.750 1.00 93.44 174 HIS A N 1
ATOM 1309 C CA . HIS A 1 174 ? 7.912 6.523 9.839 1.00 93.44 174 HIS A CA 1
ATOM 1310 C C . HIS A 1 174 ? 7.083 5.239 9.959 1.00 93.44 174 HIS A C 1
ATOM 1312 O O . HIS A 1 174 ? 5.865 5.298 10.157 1.00 93.44 174 HIS A O 1
ATOM 1318 N N . GLY A 1 175 ? 7.745 4.079 9.976 1.00 95.19 175 GLY A N 1
ATOM 1319 C CA . GLY A 1 175 ? 7.088 2.803 10.248 1.00 95.19 175 GLY A CA 1
ATOM 1320 C C . GLY A 1 175 ? 6.482 2.733 11.653 1.00 95.19 175 GLY A C 1
ATOM 1321 O O . GLY A 1 175 ? 5.348 2.279 11.813 1.00 95.19 175 GLY A O 1
ATOM 1322 N N . MET A 1 176 ? 7.174 3.241 12.681 1.00 95.06 176 MET A N 1
ATOM 1323 C CA . MET A 1 176 ? 6.613 3.297 14.038 1.00 95.06 176 MET A CA 1
ATOM 1324 C C . MET A 1 176 ? 5.347 4.157 14.073 1.00 95.06 176 MET A C 1
ATOM 1326 O O . MET A 1 176 ? 4.333 3.717 14.614 1.00 95.06 176 MET A O 1
ATOM 1330 N N . ARG A 1 177 ? 5.351 5.321 13.414 1.00 94.75 177 ARG A N 1
ATOM 1331 C CA . ARG A 1 177 ? 4.167 6.184 13.339 1.00 94.75 177 ARG A CA 1
ATOM 1332 C C . ARG A 1 177 ? 3.001 5.533 12.586 1.00 94.75 177 ARG A C 1
ATOM 1334 O O . ARG A 1 177 ? 1.852 5.584 13.014 1.00 94.75 177 ARG A O 1
ATOM 1341 N N . THR A 1 178 ? 3.295 4.801 11.519 1.00 96.81 178 THR A N 1
ATOM 1342 C CA . THR A 1 178 ? 2.285 3.994 10.820 1.00 96.81 178 THR A CA 1
ATOM 1343 C C . THR A 1 178 ? 1.617 2.985 11.765 1.00 96.81 178 THR A C 1
ATOM 1345 O O . THR A 1 178 ? 0.390 2.857 11.791 1.00 96.81 178 THR A O 1
ATOM 1348 N N . LEU A 1 179 ? 2.406 2.279 12.584 1.00 97.06 179 LEU A N 1
ATOM 1349 C CA . LEU A 1 179 ? 1.881 1.298 13.539 1.00 97.06 179 LEU A CA 1
ATOM 1350 C C . LEU A 1 179 ? 1.086 1.940 14.675 1.00 97.06 179 LEU A C 1
ATOM 1352 O O . LEU A 1 179 ? 0.152 1.316 15.176 1.00 97.06 179 LEU A O 1
ATOM 1356 N N . GLY A 1 180 ? 1.429 3.168 15.068 1.00 95.06 180 GLY A N 1
ATOM 1357 C CA . GLY A 1 180 ? 0.687 3.921 16.073 1.00 95.06 180 GLY A CA 1
ATOM 1358 C C . GLY A 1 180 ? -0.759 4.161 15.658 1.00 95.06 180 GLY A C 1
ATOM 1359 O O . GLY A 1 180 ? -1.678 3.762 16.372 1.00 95.06 180 GLY A O 1
ATOM 1360 N N . VAL A 1 181 ? -0.946 4.731 14.466 1.00 95.31 181 VAL A N 1
ATOM 1361 C CA . VAL A 1 181 ? -2.272 4.986 13.880 1.00 95.31 181 VAL A CA 1
ATOM 1362 C C . VAL A 1 181 ? -3.057 3.690 13.677 1.00 95.31 181 VAL A C 1
ATOM 1364 O O . VAL A 1 181 ? -4.256 3.630 13.952 1.00 95.31 181 VAL A O 1
ATOM 1367 N N . LEU A 1 182 ? -2.388 2.631 13.214 1.00 97.19 182 LEU A N 1
ATOM 1368 C CA . LEU A 1 182 ? -3.038 1.356 12.930 1.00 97.19 182 LEU A CA 1
ATOM 1369 C C . LEU A 1 182 ? -3.457 0.613 14.207 1.00 97.19 182 LEU A C 1
ATOM 1371 O O . LEU A 1 182 ? -4.613 0.206 14.319 1.00 97.19 182 LEU A O 1
ATOM 1375 N N . ALA A 1 183 ? -2.525 0.398 15.141 1.00 95.88 183 ALA A N 1
ATOM 1376 C CA . ALA A 1 183 ? -2.645 -0.656 16.150 1.00 95.88 183 ALA A CA 1
ATOM 1377 C C . ALA A 1 183 ? -2.069 -0.328 17.542 1.00 95.88 183 ALA A C 1
ATOM 1379 O O . ALA A 1 183 ? -1.871 -1.251 18.335 1.00 95.88 183 ALA A O 1
ATOM 1380 N N . ALA A 1 184 ? -1.801 0.941 17.880 1.00 93.75 184 ALA A N 1
ATOM 1381 C CA . ALA A 1 184 ? -1.442 1.288 19.259 1.00 93.75 184 ALA A CA 1
ATOM 1382 C C . ALA A 1 184 ? -2.539 0.845 20.243 1.00 93.75 184 ALA A C 1
ATOM 1384 O O . ALA A 1 184 ? -3.709 1.189 20.082 1.00 93.75 184 ALA A O 1
ATOM 1385 N N . GLN A 1 185 ? -2.162 0.080 21.263 1.00 90.19 185 GLN A N 1
ATOM 1386 C CA . GLN A 1 185 ? -3.075 -0.430 22.274 1.00 90.19 185 GLN A CA 1
ATOM 1387 C C . GLN A 1 185 ? -3.555 0.693 23.202 1.00 90.19 185 GLN A C 1
ATOM 1389 O O . GLN A 1 185 ? -2.747 1.537 23.610 1.00 90.19 185 GLN A O 1
ATOM 1394 N N . PRO A 1 186 ? -4.840 0.678 23.601 1.00 83.62 186 PRO A N 1
ATOM 1395 C CA . PRO A 1 186 ? -5.328 1.570 24.643 1.00 83.62 186 PRO A CA 1
ATOM 1396 C C . PRO A 1 186 ? -4.586 1.286 25.955 1.00 83.62 186 PRO A C 1
ATOM 1398 O O . PRO A 1 186 ? -4.316 0.129 26.285 1.00 83.62 186 PRO A O 1
ATOM 1401 N N . ARG A 1 187 ? -4.268 2.332 26.727 1.00 70.69 187 ARG A N 1
ATOM 1402 C CA . ARG A 1 187 ? -3.619 2.180 28.040 1.00 70.69 187 ARG A CA 1
ATOM 1403 C C . ARG A 1 187 ? -4.548 2.576 29.189 1.00 70.69 187 ARG A C 1
ATOM 1405 O O . ARG A 1 187 ? -5.217 3.602 29.067 1.00 70.69 187 ARG A O 1
ATOM 1412 N N . PRO A 1 188 ? -4.538 1.835 30.316 1.00 51.53 188 PRO A N 1
ATOM 1413 C CA . PRO A 1 188 ? -5.368 2.138 31.486 1.00 51.53 188 PRO A CA 1
ATOM 1414 C C . PRO A 1 188 ? -5.098 3.513 32.109 1.00 51.53 188 PRO A C 1
ATOM 1416 O O . PRO A 1 188 ? -6.017 4.135 32.629 1.00 51.53 188 PRO A O 1
ATOM 1419 N N . GLU A 1 189 ? -3.855 3.999 32.034 1.00 53.97 189 GLU A N 1
ATOM 1420 C CA . GLU A 1 189 ? -3.454 5.319 32.546 1.00 53.97 189 GLU A CA 1
ATOM 1421 C C . GLU A 1 189 ? -3.765 6.496 31.599 1.00 53.97 189 GLU A C 1
ATOM 1423 O O . GLU A 1 189 ? -3.412 7.628 31.909 1.00 53.97 189 GLU A O 1
ATOM 1428 N N . GLY A 1 190 ? -4.449 6.256 30.472 1.00 47.78 190 GLY A N 1
ATOM 1429 C CA . GLY A 1 190 ? -4.716 7.287 29.465 1.00 47.78 190 GLY A CA 1
ATOM 1430 C C . GLY A 1 190 ? -3.507 7.501 28.556 1.00 47.78 190 GLY A C 1
ATOM 1431 O O . GLY A 1 190 ? -2.786 8.485 28.663 1.00 47.78 190 GLY A O 1
ATOM 1432 N N . GLY A 1 191 ? -3.254 6.547 27.657 1.00 50.53 191 GLY A N 1
ATOM 1433 C CA . GLY A 1 191 ? -2.280 6.746 26.581 1.00 50.53 191 GLY A CA 1
ATOM 1434 C C . GLY A 1 191 ? -2.794 7.778 25.573 1.00 50.53 191 GLY A C 1
ATOM 1435 O O . GLY A 1 191 ? -3.969 7.749 25.225 1.00 50.53 191 GLY A O 1
ATOM 1436 N N . LEU A 1 192 ? -1.911 8.653 25.082 1.00 64.12 192 LEU A N 1
ATOM 1437 C CA . LEU A 1 192 ? -2.254 9.746 24.156 1.00 64.12 192 LEU A CA 1
ATOM 1438 C C . LEU A 1 192 ? -2.769 9.265 22.784 1.00 64.12 192 LEU A C 1
ATOM 1440 O O . LEU A 1 192 ? -3.413 10.020 22.063 1.00 64.12 192 LEU A O 1
ATOM 1444 N N . VAL A 1 193 ? -2.472 8.017 22.406 1.00 78.44 193 VAL A N 1
ATOM 1445 C CA . VAL A 1 193 ? -2.751 7.469 21.072 1.00 78.44 193 VAL A CA 1
ATOM 1446 C C . VAL A 1 193 ? -3.371 6.084 21.194 1.00 78.44 193 VAL A C 1
ATOM 1448 O O . VAL A 1 193 ? -2.775 5.178 21.776 1.00 78.44 193 VAL A O 1
ATOM 1451 N N . GLU A 1 194 ? -4.539 5.913 20.579 1.00 87.44 194 GLU A N 1
ATOM 1452 C CA . GLU A 1 194 ? -5.209 4.627 20.408 1.00 87.44 194 GLU A CA 1
ATOM 1453 C C . GLU A 1 194 ? -5.363 4.335 18.911 1.00 87.44 194 GLU A C 1
ATOM 1455 O O . GLU A 1 194 ? -6.026 5.078 18.180 1.00 87.44 194 GLU A O 1
ATOM 1460 N N . GLY A 1 195 ? -4.757 3.239 18.458 1.00 92.56 195 GLY A N 1
ATOM 1461 C CA . GLY A 1 195 ? -4.802 2.820 17.064 1.00 92.56 195 GLY A CA 1
ATOM 1462 C C . GLY A 1 195 ? -6.219 2.454 16.640 1.00 92.56 195 GLY A C 1
ATOM 1463 O O . GLY A 1 195 ? -7.003 1.911 17.420 1.00 92.56 195 GLY A O 1
ATOM 1464 N N . ILE A 1 196 ? -6.580 2.739 15.395 1.00 94.88 196 ILE A N 1
ATOM 1465 C CA . ILE A 1 196 ? -7.947 2.539 14.892 1.00 94.88 196 ILE A CA 1
ATOM 1466 C C . ILE A 1 196 ? -8.376 1.071 15.016 1.00 94.88 196 ILE A C 1
ATOM 1468 O O . ILE A 1 196 ? -9.505 0.798 15.421 1.00 94.88 196 ILE A O 1
ATOM 1472 N N . ALA A 1 197 ? -7.458 0.141 14.741 1.00 96.12 197 ALA A N 1
ATOM 1473 C CA . ALA A 1 197 ? -7.680 -1.298 14.760 1.00 96.12 197 ALA A CA 1
ATOM 1474 C C . ALA A 1 197 ? -6.681 -2.019 15.683 1.00 96.12 197 ALA A C 1
ATOM 1476 O O . ALA A 1 197 ? -5.992 -2.950 15.274 1.00 96.12 197 ALA A O 1
ATOM 1477 N N . TRP A 1 198 ? -6.583 -1.604 16.946 1.00 94.56 198 TRP A N 1
ATOM 1478 C CA . TRP A 1 198 ? -5.659 -2.203 17.923 1.00 94.56 198 TRP A CA 1
ATOM 1479 C C . TRP A 1 198 ? -5.916 -3.686 18.239 1.00 94.56 198 TRP A C 1
ATOM 1481 O O . TRP A 1 198 ? -5.044 -4.352 18.799 1.00 94.56 198 TRP A O 1
ATOM 1491 N N . GLY A 1 199 ? -7.092 -4.213 17.887 1.00 95.50 199 GLY A N 1
ATOM 1492 C CA . GLY A 1 199 ? -7.426 -5.634 17.979 1.00 95.50 199 GLY A CA 1
ATOM 1493 C C . GLY A 1 199 ? -7.011 -6.442 16.747 1.00 95.50 199 GLY A C 1
ATOM 1494 O O . GLY A 1 199 ? -7.092 -7.673 16.781 1.00 95.50 199 GLY A O 1
ATOM 1495 N N . CYS A 1 200 ? -6.569 -5.787 15.665 1.00 97.25 200 CYS A N 1
ATOM 1496 C CA . CYS A 1 200 ? -6.104 -6.488 14.477 1.00 97.25 200 CYS A CA 1
ATOM 1497 C C . CYS A 1 200 ? -4.862 -7.305 14.787 1.00 97.25 200 CYS A C 1
ATOM 1499 O O . CYS A 1 200 ? -4.029 -6.960 15.623 1.00 97.25 200 CYS A O 1
ATOM 1501 N N . GLY A 1 201 ? -4.764 -8.442 14.122 1.00 96.31 201 GLY A N 1
ATOM 1502 C CA . GLY A 1 201 ? -3.659 -9.323 14.339 1.00 96.31 201 GLY A CA 1
ATOM 1503 C C . GLY A 1 201 ? -3.817 -10.638 13.595 1.00 96.31 201 GLY A C 1
ATOM 1504 O O . GLY A 1 201 ? -4.920 -11.165 13.451 1.00 96.31 201 GLY A O 1
ATOM 1505 N N . PRO A 1 202 ? -2.693 -11.189 13.137 1.00 97.19 202 PRO A N 1
ATOM 1506 C CA . PRO A 1 202 ? -1.360 -10.776 13.563 1.00 97.19 202 PRO A CA 1
ATOM 1507 C C . PRO A 1 202 ? -0.663 -9.879 12.499 1.00 97.19 202 PRO A C 1
ATOM 1509 O O . PRO A 1 202 ? -1.068 -9.895 11.334 1.00 97.19 202 PRO A O 1
ATOM 1512 N N . ILE A 1 203 ? 0.277 -9.002 12.912 1.00 98.38 203 ILE A N 1
ATOM 1513 C CA . ILE A 1 203 ? 0.776 -7.846 12.114 1.00 98.38 203 ILE A CA 1
ATOM 1514 C C . ILE A 1 203 ? 2.225 -8.042 11.647 1.00 98.38 203 ILE A C 1
ATOM 1516 O O . ILE A 1 203 ? 3.153 -8.060 12.465 1.00 98.38 203 ILE A O 1
ATOM 1520 N N . TRP A 1 204 ? 2.432 -8.172 10.332 1.00 98.06 204 TRP A N 1
ATOM 1521 C CA . TRP A 1 204 ? 3.726 -8.492 9.720 1.00 98.06 204 TRP A CA 1
ATOM 1522 C C . TRP A 1 204 ? 4.408 -7.262 9.152 1.00 98.06 204 TRP A C 1
ATOM 1524 O O . TRP A 1 204 ? 3.895 -6.626 8.237 1.00 98.06 204 TRP A O 1
ATOM 1534 N N . LEU A 1 205 ? 5.605 -6.973 9.645 1.00 98.06 205 LEU A N 1
ATOM 1535 C CA . LEU A 1 205 ? 6.409 -5.866 9.148 1.00 98.06 205 LEU A CA 1
ATOM 1536 C C . LEU A 1 205 ? 7.313 -6.356 8.020 1.00 98.06 205 LEU A C 1
ATOM 1538 O O . LEU A 1 205 ? 8.026 -7.355 8.167 1.00 98.06 205 LEU A O 1
ATOM 1542 N N . VAL A 1 206 ? 7.296 -5.657 6.894 1.00 96.62 206 VAL A N 1
ATOM 1543 C CA . VAL A 1 206 ? 8.074 -6.004 5.708 1.00 96.62 206 VAL A CA 1
ATOM 1544 C C . VAL A 1 206 ? 8.901 -4.794 5.305 1.00 96.62 206 VAL A C 1
ATOM 1546 O O . VAL A 1 206 ? 8.372 -3.701 5.146 1.00 96.62 206 VAL A O 1
ATOM 1549 N N . ALA A 1 207 ? 10.214 -4.983 5.180 1.00 93.81 207 ALA A N 1
ATOM 1550 C CA . ALA A 1 207 ? 11.131 -3.920 4.780 1.00 93.81 207 ALA A CA 1
ATOM 1551 C C . ALA A 1 207 ? 11.336 -3.930 3.259 1.00 93.81 207 ALA A C 1
ATOM 1553 O O . ALA A 1 207 ? 11.614 -4.987 2.710 1.00 93.81 207 ALA A O 1
ATOM 1554 N N . GLU A 1 208 ? 11.278 -2.788 2.575 1.00 91.38 208 GLU A N 1
ATOM 1555 C CA . GLU A 1 208 ? 11.427 -2.704 1.103 1.00 91.38 208 GLU A CA 1
ATOM 1556 C C . GLU A 1 208 ? 12.856 -2.933 0.555 1.00 91.38 208 GLU A C 1
ATOM 1558 O O . GLU A 1 208 ? 13.097 -2.864 -0.652 1.00 91.38 208 GLU A O 1
ATOM 1563 N N . SER A 1 209 ? 13.829 -3.191 1.427 1.00 87.75 209 SER A N 1
ATOM 1564 C CA . SER A 1 209 ? 15.247 -3.334 1.087 1.00 87.75 209 SER A CA 1
ATOM 1565 C C . SER A 1 209 ? 15.835 -4.584 1.726 1.00 87.75 209 SER A C 1
ATOM 1567 O O . SER A 1 209 ? 15.433 -4.969 2.818 1.00 87.75 209 SER A O 1
ATOM 1569 N N . THR A 1 210 ? 16.837 -5.195 1.097 1.00 86.50 210 THR A N 1
ATOM 1570 C CA . THR A 1 210 ? 17.654 -6.270 1.694 1.00 86.50 210 THR A CA 1
ATOM 1571 C C . THR A 1 210 ? 18.886 -5.728 2.426 1.00 86.50 210 THR A C 1
ATOM 1573 O O . THR A 1 210 ? 19.680 -6.487 2.976 1.00 86.50 210 THR A O 1
ATOM 1576 N N . GLY A 1 211 ? 19.083 -4.407 2.423 1.00 81.88 211 GLY A N 1
ATOM 1577 C CA . GLY A 1 211 ? 20.306 -3.746 2.877 1.00 81.88 211 GLY A CA 1
ATOM 1578 C C . GLY A 1 211 ? 21.387 -3.679 1.798 1.00 81.88 211 GLY A C 1
ATOM 1579 O O . GLY A 1 211 ? 22.078 -2.669 1.718 1.00 81.88 211 GLY A O 1
ATOM 1580 N N . ALA A 1 212 ? 21.495 -4.705 0.948 1.00 80.81 212 ALA A N 1
ATOM 1581 C CA . ALA A 1 212 ? 22.369 -4.700 -0.226 1.00 80.81 212 ALA A CA 1
ATOM 1582 C C . ALA A 1 212 ? 21.694 -4.059 -1.449 1.00 80.81 212 ALA A C 1
ATOM 1584 O O . ALA A 1 212 ? 22.352 -3.393 -2.245 1.00 80.81 212 ALA A O 1
ATOM 1585 N N . ALA A 1 213 ? 20.377 -4.232 -1.587 1.00 83.69 213 ALA A N 1
ATOM 1586 C CA . ALA A 1 213 ? 19.605 -3.685 -2.693 1.00 83.69 213 ALA A CA 1
ATOM 1587 C C . ALA A 1 213 ? 18.209 -3.245 -2.243 1.00 83.69 213 ALA A C 1
ATOM 1589 O O . ALA A 1 213 ? 17.598 -3.842 -1.357 1.00 83.69 213 ALA A O 1
ATOM 1590 N N . TRP A 1 214 ? 17.690 -2.213 -2.905 1.00 87.75 214 TRP A N 1
ATOM 1591 C CA . TRP A 1 214 ? 16.273 -1.870 -2.851 1.00 87.75 214 TRP A CA 1
ATOM 1592 C C . TRP A 1 214 ? 15.479 -2.887 -3.688 1.00 87.75 214 TRP A C 1
ATOM 1594 O O . TRP A 1 214 ? 15.817 -3.113 -4.854 1.00 87.75 214 TRP A O 1
ATOM 1604 N N . ALA A 1 215 ? 14.484 -3.540 -3.080 1.00 91.44 215 ALA A N 1
ATOM 1605 C CA . ALA A 1 215 ? 13.803 -4.719 -3.623 1.00 91.44 215 ALA A CA 1
ATOM 1606 C C . ALA A 1 215 ? 12.286 -4.713 -3.310 1.00 91.44 215 ALA A C 1
ATOM 1608 O O . ALA A 1 215 ? 11.767 -5.650 -2.697 1.00 91.44 215 ALA A O 1
ATOM 1609 N N . PRO A 1 216 ? 11.536 -3.682 -3.744 1.00 93.06 216 PRO A N 1
ATOM 1610 C CA . PRO A 1 216 ? 10.113 -3.527 -3.415 1.00 93.06 216 PRO A CA 1
ATOM 1611 C C . PRO A 1 216 ? 9.239 -4.662 -3.973 1.00 93.06 216 PRO A C 1
ATOM 1613 O O . PRO A 1 216 ? 8.225 -5.023 -3.380 1.00 93.06 216 PRO A O 1
ATOM 1616 N N . ALA A 1 217 ? 9.637 -5.257 -5.103 1.00 94.81 217 ALA A N 1
ATOM 1617 C CA . ALA A 1 217 ? 8.915 -6.366 -5.718 1.00 94.81 217 ALA A CA 1
ATOM 1618 C C . ALA A 1 217 ? 8.934 -7.626 -4.833 1.00 94.81 217 ALA A C 1
ATOM 1620 O O . ALA A 1 217 ? 7.886 -8.233 -4.613 1.00 94.81 217 ALA A O 1
ATOM 1621 N N . ASP A 1 218 ? 10.096 -7.985 -4.279 1.00 95.00 218 ASP A N 1
ATOM 1622 C CA . ASP A 1 218 ? 10.202 -9.078 -3.309 1.00 95.00 218 ASP A CA 1
ATOM 1623 C C . ASP A 1 218 ? 9.481 -8.737 -1.998 1.00 95.00 218 ASP A C 1
ATOM 1625 O O . ASP A 1 218 ? 8.818 -9.603 -1.434 1.00 95.00 218 ASP A O 1
ATOM 1629 N N . ALA A 1 219 ? 9.515 -7.478 -1.547 1.00 95.38 219 ALA A N 1
ATOM 1630 C CA . ALA A 1 219 ? 8.787 -7.046 -0.351 1.00 95.38 219 ALA A CA 1
ATOM 1631 C C . ALA A 1 219 ? 7.272 -7.277 -0.482 1.00 95.38 219 ALA A C 1
ATOM 1633 O O . ALA A 1 219 ? 6.661 -7.922 0.374 1.00 95.38 219 ALA A O 1
ATOM 1634 N N . LEU A 1 220 ? 6.667 -6.829 -1.591 1.00 97.19 220 LEU A N 1
ATOM 1635 C CA . LEU A 1 220 ? 5.257 -7.112 -1.875 1.00 97.19 220 LEU A CA 1
ATOM 1636 C C . LEU A 1 220 ? 4.999 -8.614 -1.968 1.00 97.19 220 LEU A C 1
ATOM 1638 O O . LEU A 1 220 ? 4.001 -9.094 -1.438 1.00 97.19 220 LEU A O 1
ATOM 1642 N N . LEU A 1 221 ? 5.891 -9.366 -2.614 1.00 96.88 221 LEU A N 1
ATOM 1643 C CA . LEU A 1 221 ? 5.722 -10.805 -2.763 1.00 96.88 221 LEU A CA 1
ATOM 1644 C C . LEU A 1 221 ? 5.749 -11.534 -1.413 1.00 96.88 221 LEU A C 1
ATOM 1646 O O . LEU A 1 221 ? 4.909 -12.398 -1.182 1.00 96.88 221 LEU A O 1
ATOM 1650 N N . MET A 1 222 ? 6.632 -11.145 -0.493 1.00 96.12 222 MET A N 1
ATOM 1651 C CA . MET A 1 222 ? 6.669 -11.681 0.873 1.00 96.12 222 MET A CA 1
ATOM 1652 C C . MET A 1 222 ? 5.401 -11.358 1.662 1.00 96.12 222 MET A C 1
ATOM 1654 O O . MET A 1 222 ? 4.873 -12.224 2.364 1.00 96.12 222 MET A O 1
ATOM 1658 N N . ALA A 1 223 ? 4.870 -10.144 1.516 1.00 97.12 223 ALA A N 1
ATOM 1659 C CA . ALA A 1 223 ? 3.600 -9.780 2.131 1.00 97.12 223 ALA A CA 1
ATOM 1660 C C . ALA A 1 223 ? 2.431 -10.604 1.555 1.00 97.12 223 ALA A C 1
ATOM 1662 O O . ALA A 1 223 ? 1.614 -11.136 2.308 1.00 97.12 223 ALA A O 1
ATOM 1663 N N . ILE A 1 224 ? 2.391 -10.781 0.229 1.00 97.38 224 ILE A N 1
ATOM 1664 C CA . ILE A 1 224 ? 1.391 -11.601 -0.471 1.00 97.38 224 ILE A CA 1
ATOM 1665 C C . ILE A 1 224 ? 1.464 -13.061 -0.019 1.00 97.38 224 ILE A C 1
ATOM 1667 O O . ILE A 1 224 ? 0.439 -13.637 0.343 1.00 97.38 224 ILE A O 1
ATOM 1671 N N . GLU A 1 225 ? 2.660 -13.654 0.003 1.00 95.81 225 GLU A N 1
ATOM 1672 C CA . GLU A 1 225 ? 2.891 -15.030 0.463 1.00 95.81 225 GLU A CA 1
ATOM 1673 C C . GLU A 1 225 ? 2.319 -15.262 1.854 1.00 95.81 225 GLU A C 1
ATOM 1675 O O . GLU A 1 225 ? 1.726 -16.305 2.145 1.00 95.81 225 GLU A O 1
ATOM 1680 N N . ARG A 1 226 ? 2.477 -14.262 2.716 1.00 95.69 226 ARG A N 1
ATOM 1681 C CA . ARG A 1 226 ? 2.048 -14.363 4.093 1.00 95.69 226 ARG A CA 1
ATOM 1682 C C . ARG A 1 226 ? 0.544 -14.120 4.271 1.00 95.69 226 ARG A C 1
ATOM 1684 O O . ARG A 1 226 ? -0.057 -14.781 5.116 1.00 95.69 226 ARG A O 1
ATOM 1691 N N . LEU A 1 227 ? -0.071 -13.244 3.475 1.00 97.31 227 LEU A N 1
ATOM 1692 C CA . LEU A 1 227 ? -1.498 -12.901 3.576 1.00 97.31 227 LEU A CA 1
ATOM 1693 C C . LEU A 1 227 ? -2.425 -13.765 2.708 1.00 97.31 227 LEU A C 1
ATOM 1695 O O . LEU A 1 227 ? -3.625 -13.826 2.965 1.00 97.31 227 LEU A O 1
ATOM 1699 N N . ARG A 1 228 ? -1.927 -14.486 1.694 1.00 94.31 228 ARG A N 1
ATOM 1700 C CA . ARG A 1 228 ? -2.786 -15.271 0.772 1.00 94.31 228 ARG A CA 1
ATOM 1701 C C . ARG A 1 228 ? -3.607 -16.376 1.456 1.00 94.31 228 ARG A C 1
ATOM 1703 O O . ARG A 1 228 ? -4.537 -16.918 0.851 1.00 94.31 228 ARG A O 1
ATOM 1710 N N . HIS A 1 229 ? -3.239 -16.726 2.689 1.00 92.00 229 HIS A N 1
ATOM 1711 C CA . HIS A 1 229 ? -3.895 -17.723 3.536 1.00 92.00 229 HIS A CA 1
ATOM 1712 C C . HIS A 1 229 ? -4.803 -17.112 4.612 1.00 92.00 229 HIS A C 1
ATOM 1714 O O . HIS A 1 229 ? -5.416 -17.857 5.371 1.00 92.00 229 HIS A O 1
ATOM 1720 N N . THR A 1 230 ? -4.906 -15.785 4.679 1.00 92.81 230 THR A N 1
ATOM 1721 C CA . THR A 1 230 ? -5.735 -15.057 5.643 1.00 92.81 230 THR A CA 1
ATOM 1722 C C . THR A 1 230 ? -6.849 -14.333 4.885 1.00 92.81 230 THR A C 1
ATOM 1724 O O . THR A 1 230 ? -6.619 -13.229 4.381 1.00 92.81 230 THR A O 1
ATOM 1727 N N . PRO A 1 231 ? -8.041 -14.943 4.729 1.00 88.81 231 PRO A N 1
ATOM 1728 C CA . PRO A 1 231 ? -9.180 -14.276 4.108 1.00 88.81 231 PRO A CA 1
ATOM 1729 C C . PRO A 1 231 ? -9.425 -12.907 4.749 1.00 88.81 231 PRO A C 1
ATOM 1731 O O . PRO A 1 231 ? -9.432 -12.790 5.969 1.00 88.81 231 PRO A O 1
ATOM 1734 N N . GLY A 1 232 ? -9.594 -11.871 3.927 1.00 92.69 232 GLY A N 1
ATOM 1735 C CA . GLY A 1 232 ? -9.802 -10.503 4.405 1.00 92.69 232 GLY A CA 1
ATOM 1736 C C . GLY A 1 232 ? -8.565 -9.791 4.951 1.00 92.69 232 GLY A C 1
ATOM 1737 O O . GLY A 1 232 ? -8.692 -8.649 5.384 1.00 92.69 232 GLY A O 1
ATOM 1738 N N . GLY A 1 233 ? -7.390 -10.428 4.908 1.00 98.12 233 GLY A N 1
ATOM 1739 C CA . GLY A 1 233 ? -6.135 -9.812 5.324 1.00 98.12 233 GLY A CA 1
ATOM 1740 C C . GLY A 1 233 ? -5.811 -8.548 4.525 1.00 98.12 233 GLY A C 1
ATOM 1741 O O . GLY A 1 233 ? -6.166 -8.432 3.345 1.00 98.12 233 GLY A O 1
ATOM 1742 N N . ILE A 1 234 ? -5.134 -7.610 5.184 1.00 98.81 234 ILE A N 1
ATOM 1743 C CA . ILE A 1 234 ? -4.839 -6.278 4.653 1.00 98.81 234 ILE A CA 1
ATOM 1744 C C . ILE A 1 234 ? -3.342 -6.135 4.408 1.00 98.81 234 ILE A C 1
ATOM 1746 O O . ILE A 1 234 ? -2.527 -6.386 5.288 1.00 98.81 234 ILE A O 1
ATOM 1750 N N . LEU A 1 235 ? -2.985 -5.699 3.208 1.00 98.81 235 LEU A N 1
ATOM 1751 C CA . LEU A 1 235 ? -1.655 -5.245 2.841 1.00 98.81 235 LEU A CA 1
ATOM 1752 C C . LEU A 1 235 ? -1.657 -3.717 2.789 1.00 98.81 235 LEU A C 1
ATOM 1754 O O . LEU A 1 235 ? -2.286 -3.139 1.904 1.00 98.81 235 LEU A O 1
ATOM 1758 N N . LEU A 1 236 ? -0.949 -3.079 3.714 1.00 98.81 236 LEU A N 1
ATOM 1759 C CA . LEU A 1 236 ? -0.697 -1.643 3.702 1.00 98.81 236 LEU A CA 1
ATOM 1760 C C . LEU A 1 236 ? 0.656 -1.362 3.032 1.00 98.81 236 LEU A C 1
ATOM 1762 O O . LEU A 1 236 ? 1.682 -1.908 3.442 1.00 98.81 236 LEU A O 1
ATOM 1766 N N . ILE A 1 237 ? 0.648 -0.524 1.996 1.00 98.38 237 ILE A N 1
ATOM 1767 C CA . ILE A 1 237 ? 1.843 -0.065 1.279 1.00 98.38 237 ILE A CA 1
ATOM 1768 C C . ILE A 1 237 ? 2.114 1.390 1.675 1.00 98.38 237 ILE A C 1
ATOM 1770 O O . ILE A 1 237 ? 1.485 2.308 1.142 1.00 98.38 237 ILE A O 1
ATOM 1774 N N . GLU A 1 238 ? 3.071 1.580 2.582 1.00 93.88 238 GLU A N 1
ATOM 1775 C CA . GLU A 1 238 ? 3.539 2.883 3.070 1.00 93.88 238 GLU A CA 1
ATOM 1776 C C . GLU A 1 238 ? 4.770 3.343 2.298 1.00 93.88 238 GLU A C 1
ATOM 1778 O O . GLU A 1 238 ? 5.878 3.445 2.820 1.00 93.88 238 GLU A O 1
ATOM 1783 N N . ALA A 1 239 ? 4.601 3.562 0.998 1.00 89.44 239 ALA A N 1
ATOM 1784 C CA . ALA A 1 239 ? 5.714 3.983 0.172 1.00 89.44 239 ALA A CA 1
ATOM 1785 C C . ALA A 1 239 ? 5.261 4.715 -1.092 1.00 89.44 239 ALA A C 1
ATOM 1787 O O . ALA A 1 239 ? 4.195 4.471 -1.659 1.00 89.44 239 ALA A O 1
ATOM 1788 N N . GLN A 1 240 ? 6.133 5.603 -1.562 1.00 87.38 240 GLN A N 1
ATOM 1789 C CA . GLN A 1 240 ? 5.950 6.392 -2.774 1.00 87.38 240 GLN A CA 1
ATOM 1790 C C . GLN A 1 240 ? 7.190 6.293 -3.665 1.00 87.38 240 GLN A C 1
ATOM 1792 O O . GLN A 1 240 ? 8.306 6.052 -3.195 1.00 87.38 240 GLN A O 1
ATOM 1797 N N . LEU A 1 241 ? 7.001 6.496 -4.966 1.00 82.12 241 LEU A N 1
ATOM 1798 C CA . LEU A 1 241 ? 8.083 6.548 -5.947 1.00 82.12 241 LEU A CA 1
ATOM 1799 C C . LEU A 1 241 ? 8.149 7.952 -6.542 1.00 82.12 241 LEU A C 1
ATOM 1801 O O . LEU A 1 241 ? 7.098 8.514 -6.846 1.00 82.12 241 LEU A O 1
ATOM 1805 N N . PRO A 1 242 ? 9.335 8.525 -6.779 1.00 78.00 242 PRO A N 1
ATOM 1806 C CA . PRO A 1 242 ? 9.429 9.673 -7.660 1.00 78.00 242 PRO A CA 1
ATOM 1807 C C . PRO A 1 242 ? 9.086 9.207 -9.076 1.00 78.00 242 PRO A C 1
ATOM 1809 O O . PRO A 1 242 ? 9.772 8.360 -9.644 1.00 78.00 242 PRO A O 1
ATOM 1812 N N . VAL A 1 243 ? 8.011 9.714 -9.651 1.00 68.50 243 VAL A N 1
ATOM 1813 C CA . VAL A 1 243 ? 7.570 9.318 -10.979 1.00 68.50 243 VAL A CA 1
ATOM 1814 C C . VAL A 1 243 ? 8.274 10.172 -12.018 1.00 68.50 243 VAL A C 1
ATOM 1816 O O . VAL A 1 243 ? 8.319 11.398 -11.937 1.00 68.50 243 VAL A O 1
ATOM 1819 N N . LEU A 1 244 ? 8.837 9.499 -13.016 1.00 63.06 244 LEU A N 1
ATOM 1820 C CA . LEU A 1 244 ? 9.560 10.150 -14.093 1.00 63.06 244 LEU A CA 1
ATOM 1821 C C . LEU A 1 244 ? 8.589 10.992 -14.933 1.00 63.06 244 LEU A C 1
ATOM 1823 O O . LEU A 1 244 ? 7.693 10.451 -15.580 1.00 63.06 244 LEU A O 1
ATOM 1827 N N . ARG A 1 245 ? 8.798 12.312 -14.990 1.00 58.03 245 ARG A N 1
ATOM 1828 C CA . ARG A 1 245 ? 8.279 13.125 -16.095 1.00 58.03 245 ARG A CA 1
ATOM 1829 C C . ARG A 1 245 ? 9.252 13.012 -17.257 1.00 58.03 245 ARG A C 1
ATOM 1831 O O . ARG A 1 245 ? 10.210 13.771 -17.363 1.00 58.03 245 ARG A O 1
ATOM 1838 N N . LEU A 1 246 ? 9.037 12.010 -18.098 1.00 53.53 246 LEU A N 1
ATOM 1839 C CA . LEU A 1 246 ? 9.875 11.769 -19.260 1.00 53.53 246 LEU A CA 1
ATOM 1840 C C . LEU A 1 246 ? 9.472 12.762 -20.364 1.00 53.53 246 LEU A C 1
ATOM 1842 O O . LEU A 1 246 ? 8.410 12.626 -20.973 1.00 53.53 246 LEU A O 1
ATOM 1846 N N . PHE A 1 247 ? 10.292 13.791 -20.600 1.00 45.25 247 PHE A N 1
ATOM 1847 C CA . PHE A 1 247 ? 10.071 14.754 -21.686 1.00 45.25 247 PHE A CA 1
ATOM 1848 C C . PHE A 1 247 ? 11.006 14.509 -22.871 1.00 45.25 247 PHE A C 1
ATOM 1850 O O . PHE A 1 247 ? 12.231 14.482 -22.719 1.00 45.25 247 PHE A O 1
ATOM 1857 N N . CYS A 1 248 ? 10.427 14.500 -24.070 1.00 37.84 248 CYS A N 1
ATOM 1858 C CA . CYS A 1 248 ? 11.143 14.698 -25.325 1.00 37.84 248 CYS A CA 1
ATOM 1859 C C . CYS A 1 248 ? 11.081 16.183 -25.699 1.00 37.84 248 CYS A C 1
ATOM 1861 O O . CYS A 1 248 ? 10.195 16.614 -26.431 1.00 37.84 248 CYS A O 1
ATOM 1863 N N . ARG A 1 249 ? 11.993 17.015 -25.175 1.00 36.06 249 ARG A N 1
ATOM 1864 C CA . ARG A 1 249 ? 12.162 18.370 -25.729 1.00 36.06 249 ARG A CA 1
ATOM 1865 C C . ARG A 1 249 ? 12.974 18.283 -27.023 1.00 36.06 249 ARG A C 1
ATOM 1867 O O . ARG A 1 249 ? 14.115 17.819 -27.019 1.00 36.06 249 ARG A O 1
ATOM 1874 N N . GLY A 1 250 ? 12.408 18.792 -28.119 1.00 33.97 250 GLY A N 1
ATOM 1875 C CA . GLY A 1 250 ? 13.205 19.319 -29.225 1.00 33.97 250 GLY A CA 1
ATOM 1876 C C . GLY A 1 250 ? 14.223 20.328 -28.683 1.00 33.97 250 GLY A C 1
ATOM 1877 O O . GLY A 1 250 ? 13.982 20.979 -27.667 1.00 33.97 250 GLY A O 1
ATOM 1878 N N . ALA A 1 251 ? 15.391 20.394 -29.311 1.00 33.34 251 ALA A N 1
ATOM 1879 C CA . ALA A 1 251 ? 16.511 21.229 -28.891 1.00 33.34 251 ALA A CA 1
ATOM 1880 C C . ALA A 1 251 ? 16.032 22.653 -28.596 1.00 33.34 251 ALA A C 1
ATOM 1882 O O . ALA A 1 251 ? 15.388 23.229 -29.472 1.00 33.34 251 ALA A O 1
ATOM 1883 N N . PRO A 1 252 ? 16.389 23.285 -27.468 1.00 36.88 252 PRO A N 1
ATOM 1884 C CA . PRO A 1 252 ? 16.593 24.719 -27.532 1.00 36.88 252 PRO A CA 1
ATOM 1885 C C . PRO A 1 252 ? 17.699 24.951 -28.571 1.00 36.88 252 PRO A C 1
ATOM 1887 O O . PRO A 1 252 ? 18.684 24.207 -28.608 1.00 36.88 252 PRO A O 1
ATOM 1890 N N . SER A 1 253 ? 17.505 25.922 -29.454 1.00 35.59 253 SER A N 1
ATOM 1891 C CA . SER A 1 253 ? 18.516 26.381 -30.401 1.00 35.59 253 SER A CA 1
ATOM 1892 C C . SER A 1 253 ? 19.703 26.965 -29.628 1.00 35.59 253 SER A C 1
ATOM 1894 O O . SER A 1 253 ? 19.714 28.151 -29.308 1.00 35.59 253 SER A O 1
ATOM 1896 N N . TRP A 1 254 ? 20.670 26.121 -29.277 1.00 38.16 254 TRP A N 1
ATOM 1897 C CA . TRP A 1 254 ? 21.971 26.547 -28.774 1.00 38.16 254 TRP A CA 1
ATOM 1898 C C . TRP A 1 254 ? 22.910 26.712 -29.969 1.00 38.16 254 TRP A C 1
ATOM 1900 O O . TRP A 1 254 ? 22.965 25.843 -30.840 1.00 38.16 254 TRP A O 1
ATOM 1910 N N . THR A 1 255 ? 23.590 27.853 -30.031 1.00 40.09 255 THR A N 1
ATOM 1911 C CA . THR A 1 255 ? 24.556 28.208 -31.075 1.00 40.09 255 THR A CA 1
ATOM 1912 C C . THR A 1 255 ? 25.748 27.242 -31.091 1.00 40.09 255 THR A C 1
ATOM 1914 O O . THR A 1 255 ? 26.120 26.684 -30.062 1.00 40.09 255 THR A O 1
ATOM 1917 N N . GLU A 1 256 ? 26.327 27.038 -32.277 1.00 40.44 256 GLU A N 1
ATOM 1918 C CA . GLU A 1 256 ? 27.248 25.955 -32.679 1.00 40.44 256 GLU A CA 1
ATOM 1919 C C . GLU A 1 256 ? 28.609 25.833 -31.949 1.00 40.44 256 GLU A C 1
ATOM 1921 O O . GLU A 1 256 ? 29.435 25.025 -32.366 1.00 40.44 256 GLU A O 1
ATOM 1926 N N . GLU A 1 257 ? 28.881 26.546 -30.854 1.00 40.41 257 GLU A N 1
ATOM 1927 C CA . GLU A 1 257 ? 30.241 26.571 -30.275 1.00 40.41 257 GLU A CA 1
ATOM 1928 C C . GLU A 1 257 ? 30.546 25.534 -29.172 1.00 40.41 257 GLU A C 1
ATOM 1930 O O . GLU A 1 257 ? 31.716 25.322 -28.868 1.00 40.41 257 GLU A O 1
ATOM 1935 N N . ASP A 1 258 ? 29.578 24.765 -28.657 1.00 44.16 258 ASP A N 1
ATOM 1936 C CA . ASP A 1 258 ? 29.822 23.767 -27.585 1.00 44.16 258 ASP A CA 1
ATOM 1937 C C . ASP A 1 258 ? 29.946 22.306 -28.081 1.00 44.16 258 ASP A C 1
ATOM 1939 O O . ASP A 1 258 ? 29.322 21.358 -27.588 1.00 44.16 258 ASP A O 1
ATOM 1943 N N . SER A 1 259 ? 30.805 22.095 -29.079 1.00 42.50 259 SER A N 1
ATOM 1944 C CA . SER A 1 259 ? 31.006 20.795 -29.749 1.00 42.50 259 SER A CA 1
ATOM 1945 C C . SER A 1 259 ? 31.762 19.728 -28.925 1.00 42.50 259 SER A C 1
ATOM 1947 O O . SER A 1 259 ? 31.896 18.577 -29.360 1.00 42.50 259 SER A O 1
ATOM 1949 N N . SER A 1 260 ? 32.215 20.047 -27.706 1.00 39.41 260 SER A N 1
ATOM 1950 C CA . SER A 1 260 ? 32.782 19.077 -26.750 1.00 39.41 260 SER A CA 1
ATOM 1951 C C . SER A 1 260 ? 31.768 18.575 -25.710 1.00 39.41 260 SER A C 1
ATOM 1953 O O . SER A 1 260 ? 31.942 17.473 -25.189 1.00 39.41 260 SER A O 1
ATOM 1955 N N . LEU A 1 261 ? 30.661 19.297 -25.488 1.00 42.84 261 LEU A N 1
ATOM 1956 C CA . LEU A 1 261 ? 29.546 18.884 -24.618 1.00 42.84 261 LEU A CA 1
ATOM 1957 C C . LEU A 1 261 ? 28.394 18.211 -25.393 1.00 42.84 261 LEU A C 1
ATOM 1959 O O . LEU A 1 261 ? 27.550 17.535 -24.806 1.00 42.84 261 LEU A O 1
ATOM 1963 N N . GLN A 1 262 ? 28.391 18.313 -26.725 1.00 36.53 262 GLN A N 1
ATOM 1964 C CA . GLN A 1 262 ? 27.355 17.765 -27.611 1.00 36.53 262 GLN A CA 1
ATOM 1965 C C . GLN A 1 262 ? 27.429 16.248 -27.881 1.00 36.53 262 GLN A C 1
ATOM 1967 O O . GLN A 1 262 ? 26.572 15.725 -28.594 1.00 36.53 262 GLN A O 1
ATOM 1972 N N . ARG A 1 263 ? 28.400 15.504 -27.326 1.00 35.75 263 ARG A N 1
ATOM 1973 C CA . ARG A 1 263 ? 28.688 14.129 -27.785 1.00 35.75 263 ARG A CA 1
ATOM 1974 C C . ARG A 1 263 ? 28.119 12.926 -27.019 1.00 35.75 263 ARG A C 1
ATOM 1976 O O . ARG A 1 263 ? 28.363 11.834 -27.515 1.00 35.75 263 ARG A O 1
ATOM 1983 N N . ALA A 1 264 ? 27.339 13.020 -25.929 1.00 33.25 264 ALA A N 1
ATOM 1984 C CA . ALA A 1 264 ? 26.734 11.777 -25.380 1.00 33.25 264 ALA A CA 1
ATOM 1985 C C . ALA A 1 264 ? 25.546 11.868 -24.391 1.00 33.25 264 ALA A C 1
ATOM 1987 O O . ALA A 1 264 ? 25.306 10.902 -23.674 1.00 33.25 264 ALA A O 1
ATOM 1988 N N . TRP A 1 265 ? 24.762 12.950 -24.331 1.00 33.47 265 TRP A N 1
ATOM 1989 C CA . TRP A 1 265 ? 23.544 12.976 -23.493 1.00 33.47 265 TRP A CA 1
ATOM 1990 C C . TRP A 1 265 ? 22.292 13.144 -24.359 1.00 33.47 265 TRP A C 1
ATOM 1992 O O . TRP A 1 265 ? 21.733 14.230 -24.514 1.00 33.47 265 TRP A O 1
ATOM 2002 N N . SER A 1 266 ? 21.850 12.049 -24.980 1.00 32.84 266 SER A N 1
ATOM 2003 C CA . SER A 1 266 ? 20.650 12.002 -25.820 1.00 32.84 266 SER A CA 1
ATOM 2004 C C . SER A 1 266 ? 19.359 12.066 -24.989 1.00 32.84 266 SER A C 1
ATOM 2006 O O . SER A 1 266 ? 18.761 11.045 -24.658 1.00 32.84 266 SER A O 1
ATOM 2008 N N . ARG A 1 267 ? 18.941 13.301 -24.689 1.00 39.75 267 ARG A N 1
ATOM 2009 C CA . ARG A 1 267 ? 17.565 13.802 -24.480 1.00 39.75 267 ARG A CA 1
ATOM 2010 C C . ARG A 1 267 ? 16.540 12.822 -23.925 1.00 39.75 267 ARG A C 1
ATOM 2012 O O . ARG A 1 267 ? 15.675 12.314 -24.636 1.00 39.75 267 ARG A O 1
ATOM 2019 N N . LEU A 1 268 ? 16.604 12.671 -22.618 1.00 39.00 268 LEU A N 1
ATOM 2020 C CA . LEU A 1 268 ? 15.462 12.408 -21.770 1.00 39.00 268 LEU A CA 1
ATOM 2021 C C . LEU A 1 268 ? 15.760 13.145 -20.466 1.00 39.00 268 LEU A C 1
ATOM 2023 O O . LEU A 1 268 ? 16.691 12.784 -19.749 1.00 39.00 268 LEU A O 1
ATOM 2027 N N . TYR A 1 269 ? 15.060 14.249 -20.222 1.00 43.75 269 TYR A N 1
ATOM 2028 C CA . TYR A 1 269 ? 15.197 14.953 -18.952 1.00 43.75 269 TYR A CA 1
ATOM 2029 C C . TYR A 1 269 ? 14.383 14.185 -17.918 1.00 43.75 269 TYR A C 1
ATOM 2031 O O . TYR A 1 269 ? 13.175 14.036 -18.076 1.00 43.75 269 TYR A O 1
ATOM 2039 N N . ILE A 1 270 ? 15.053 13.678 -16.886 1.00 46.50 270 ILE A N 1
ATOM 2040 C CA . ILE A 1 270 ? 14.385 13.215 -15.675 1.00 46.50 270 ILE A CA 1
ATOM 2041 C C . ILE A 1 270 ? 14.205 14.449 -14.808 1.00 46.50 270 ILE A C 1
ATOM 2043 O O . ILE A 1 270 ? 15.102 14.815 -14.051 1.00 46.50 270 ILE A O 1
ATOM 2047 N N . ASP A 1 271 ? 13.063 15.115 -14.953 1.00 44.91 271 ASP A N 1
ATOM 2048 C CA . ASP A 1 271 ? 12.614 16.020 -13.907 1.00 44.91 271 ASP A CA 1
ATOM 2049 C C . ASP A 1 271 ? 11.841 15.184 -12.885 1.00 44.91 271 ASP A C 1
ATOM 2051 O O . ASP A 1 271 ? 10.671 14.849 -13.069 1.00 44.91 271 ASP A O 1
ATOM 2055 N N . ALA A 1 272 ? 12.565 14.723 -11.867 1.00 47.44 272 ALA A N 1
ATOM 2056 C CA . ALA A 1 272 ? 11.994 14.025 -10.720 1.00 47.44 272 ALA A CA 1
ATOM 2057 C C . ALA A 1 272 ? 11.674 14.993 -9.569 1.00 47.44 272 ALA A C 1
ATOM 2059 O O . ALA A 1 272 ? 11.296 14.542 -8.486 1.00 47.44 272 ALA A O 1
ATOM 2060 N N . VAL A 1 273 ? 11.859 16.307 -9.754 1.00 46.25 273 VAL A N 1
ATOM 2061 C CA . VAL A 1 273 ? 11.662 17.274 -8.676 1.00 46.25 273 VAL A CA 1
ATOM 2062 C C . VAL A 1 273 ? 10.160 17.486 -8.478 1.00 46.25 273 VAL A C 1
ATOM 2064 O O . VAL A 1 273 ? 9.493 18.156 -9.258 1.00 46.25 273 VAL A O 1
ATOM 2067 N N . GLY A 1 274 ? 9.618 16.876 -7.422 1.00 54.66 274 GLY A N 1
ATOM 2068 C CA . GLY A 1 274 ? 8.275 17.160 -6.907 1.00 54.66 274 GLY A CA 1
ATOM 2069 C C . GLY A 1 274 ? 7.142 16.253 -7.394 1.00 54.66 274 GLY A C 1
ATOM 2070 O O . GLY A 1 274 ? 6.053 16.351 -6.846 1.00 54.66 274 GLY A O 1
ATOM 2071 N N . ALA A 1 275 ? 7.365 15.340 -8.347 1.00 71.12 275 ALA A N 1
ATOM 2072 C CA . ALA A 1 275 ? 6.331 14.414 -8.825 1.00 71.12 275 ALA A CA 1
ATOM 2073 C C . ALA A 1 275 ? 6.452 13.035 -8.153 1.00 71.12 275 ALA A C 1
ATOM 2075 O O . ALA A 1 275 ? 6.978 12.095 -8.741 1.00 71.12 275 ALA A O 1
ATOM 2076 N N . TYR A 1 276 ? 5.987 12.894 -6.913 1.00 83.44 276 TYR A N 1
ATOM 2077 C CA . TYR A 1 276 ? 5.864 11.586 -6.260 1.00 83.44 276 TYR A CA 1
ATOM 2078 C C . TYR A 1 276 ? 4.551 10.909 -6.628 1.00 83.44 276 TYR A C 1
ATOM 2080 O O . TYR A 1 276 ? 3.550 11.566 -6.881 1.00 83.44 276 TYR A O 1
ATOM 2088 N N . GLY A 1 277 ? 4.539 9.586 -6.666 1.00 88.44 277 GLY A N 1
ATOM 2089 C CA . GLY A 1 277 ? 3.377 8.811 -7.055 1.00 88.44 277 GLY A CA 1
ATOM 2090 C C . GLY A 1 277 ? 3.280 7.490 -6.320 1.00 88.44 277 GLY A C 1
ATOM 2091 O O . GLY A 1 277 ? 4.213 7.076 -5.621 1.00 88.44 277 GLY A O 1
ATOM 2092 N N . PRO A 1 278 ? 2.151 6.805 -6.505 1.00 93.94 278 PRO A N 1
ATOM 2093 C CA . PRO A 1 278 ? 1.913 5.539 -5.852 1.00 93.94 278 PRO A CA 1
ATOM 2094 C C . PRO A 1 278 ? 2.816 4.466 -6.475 1.00 93.94 278 PRO A C 1
ATOM 2096 O O . PRO A 1 278 ? 3.123 4.514 -7.666 1.00 93.94 278 PRO A O 1
ATOM 2099 N N . TRP A 1 279 ? 3.193 3.440 -5.711 1.00 93.56 279 TRP A N 1
ATOM 2100 C CA . TRP A 1 279 ? 3.905 2.260 -6.226 1.00 93.56 279 TRP A CA 1
ATOM 2101 C C . TRP A 1 279 ? 3.267 1.623 -7.467 1.00 93.56 279 TRP A C 1
ATOM 2103 O O . TRP A 1 279 ? 3.970 1.039 -8.286 1.00 93.56 279 TRP A O 1
ATOM 2113 N N . GLU A 1 280 ? 1.958 1.790 -7.672 1.00 94.44 280 GLU A N 1
ATOM 2114 C CA . GLU A 1 280 ? 1.250 1.267 -8.844 1.00 94.44 280 GLU A CA 1
ATOM 2115 C C . GLU A 1 280 ? 1.558 2.039 -10.150 1.00 94.44 280 GLU A C 1
ATOM 2117 O O . GLU A 1 280 ? 1.169 1.618 -11.246 1.00 94.44 280 GLU A O 1
ATOM 2122 N N . ALA A 1 281 ? 2.319 3.137 -10.060 1.00 92.06 281 ALA A N 1
ATOM 2123 C CA . ALA A 1 281 ? 2.973 3.762 -11.205 1.00 92.06 281 ALA A CA 1
ATOM 2124 C C . ALA A 1 281 ? 4.024 2.834 -11.832 1.00 92.06 281 ALA A C 1
ATOM 2126 O O . ALA A 1 281 ? 4.210 2.862 -13.053 1.00 92.06 281 ALA A O 1
ATOM 2127 N N . SER A 1 282 ? 4.651 1.969 -11.022 1.00 92.69 282 SER A N 1
ATOM 2128 C CA . SER A 1 282 ? 5.612 0.987 -11.508 1.00 92.69 282 SER A CA 1
ATOM 2129 C C . SER A 1 282 ? 4.933 -0.251 -12.084 1.00 92.69 282 SER A C 1
ATOM 2131 O O . SER A 1 282 ? 4.099 -0.869 -11.426 1.00 92.69 282 SER A O 1
ATOM 2133 N N . ALA A 1 283 ? 5.291 -0.648 -13.306 1.00 93.06 283 ALA A N 1
ATOM 2134 C CA . ALA A 1 283 ? 4.660 -1.769 -14.002 1.00 93.06 283 ALA A CA 1
ATOM 2135 C C . ALA A 1 283 ? 4.705 -3.114 -13.242 1.00 93.06 283 ALA A C 1
ATOM 2137 O O . ALA A 1 283 ? 3.642 -3.726 -13.088 1.00 93.06 283 ALA A O 1
ATOM 2138 N N . PRO A 1 284 ? 5.857 -3.606 -12.742 1.00 94.69 284 PRO A N 1
ATOM 2139 C CA . PRO A 1 284 ? 5.876 -4.852 -11.973 1.00 94.69 284 PRO A CA 1
ATOM 2140 C C . PRO A 1 284 ? 5.150 -4.737 -10.626 1.00 94.69 284 PRO A C 1
ATOM 2142 O O . PRO A 1 284 ? 4.475 -5.685 -10.225 1.00 94.69 284 PRO A O 1
ATOM 2145 N N . LEU A 1 285 ? 5.214 -3.584 -9.948 1.00 96.00 285 LEU A N 1
ATOM 2146 C CA . LEU A 1 285 ? 4.502 -3.385 -8.678 1.00 96.00 285 LEU A CA 1
ATOM 2147 C C . LEU A 1 285 ? 2.985 -3.325 -8.892 1.00 96.00 285 LEU A C 1
ATOM 2149 O O . LEU A 1 285 ? 2.245 -3.983 -8.171 1.00 96.00 285 LEU A O 1
ATOM 2153 N N . PHE A 1 286 ? 2.516 -2.645 -9.943 1.00 96.38 286 PHE A N 1
ATOM 2154 C CA . PHE A 1 286 ? 1.116 -2.672 -10.377 1.00 96.38 286 PHE A CA 1
ATOM 2155 C C . PHE A 1 286 ? 0.619 -4.106 -10.598 1.00 96.38 286 PHE A C 1
ATOM 2157 O O . PHE A 1 286 ? -0.460 -4.477 -10.133 1.00 96.38 286 PHE A O 1
ATOM 2164 N N . GLN A 1 287 ? 1.410 -4.940 -11.280 1.00 96.38 287 GLN A N 1
ATOM 2165 C CA . GLN A 1 287 ? 1.067 -6.345 -11.503 1.00 96.38 287 GLN A CA 1
ATOM 2166 C C . GLN A 1 287 ? 1.043 -7.163 -10.202 1.00 96.38 287 GLN A C 1
ATOM 2168 O O . GLN A 1 287 ? 0.178 -8.027 -10.062 1.00 96.38 287 GLN A O 1
ATOM 2173 N N . LEU A 1 288 ? 1.945 -6.898 -9.251 1.00 97.31 288 LEU A N 1
ATOM 2174 C CA . LEU A 1 288 ? 1.946 -7.538 -7.929 1.00 97.31 288 LEU A CA 1
ATOM 2175 C C . LEU A 1 288 ? 0.744 -7.120 -7.079 1.00 97.31 288 LEU A C 1
ATOM 2177 O O . LEU A 1 288 ? 0.128 -7.966 -6.439 1.00 97.31 288 LEU A O 1
ATOM 2181 N N . ILE A 1 289 ? 0.355 -5.847 -7.117 1.00 98.19 289 ILE A N 1
ATOM 2182 C CA . ILE A 1 289 ? -0.836 -5.357 -6.414 1.00 98.19 289 ILE A CA 1
ATOM 2183 C C . ILE A 1 289 ? -2.099 -6.001 -7.004 1.00 98.19 289 ILE A C 1
ATOM 2185 O O . ILE A 1 289 ? -2.952 -6.485 -6.262 1.00 98.19 289 ILE A O 1
ATOM 2189 N N . ARG A 1 290 ? -2.181 -6.125 -8.337 1.00 97.31 290 ARG A N 1
ATOM 2190 C CA . ARG A 1 290 ? -3.249 -6.897 -9.002 1.00 97.31 290 ARG A CA 1
ATOM 2191 C C . ARG A 1 290 ? -3.256 -8.366 -8.613 1.00 97.31 290 ARG A C 1
ATOM 2193 O O . ARG A 1 290 ? -4.322 -8.954 -8.461 1.00 97.31 290 ARG A O 1
ATOM 2200 N N . LEU A 1 291 ? -2.078 -8.971 -8.478 1.00 97.25 291 LEU A N 1
ATOM 2201 C CA . LEU A 1 291 ? -1.954 -10.344 -8.005 1.00 97.25 291 LEU A CA 1
ATOM 2202 C C . LEU A 1 291 ? -2.502 -10.471 -6.575 1.00 97.25 291 LEU A C 1
ATOM 2204 O O . LEU A 1 291 ? -3.291 -11.375 -6.315 1.00 97.25 291 LEU A O 1
ATOM 2208 N N . ALA A 1 292 ? -2.133 -9.555 -5.675 1.00 97.69 292 ALA A N 1
ATOM 2209 C CA . ALA A 1 292 ? -2.604 -9.539 -4.293 1.00 97.69 292 ALA A CA 1
ATOM 2210 C C . ALA A 1 292 ? -4.137 -9.454 -4.216 1.00 97.69 292 ALA A C 1
ATOM 2212 O O . ALA A 1 292 ? -4.781 -10.277 -3.561 1.00 97.69 292 ALA A O 1
ATOM 2213 N N . THR A 1 293 ? -4.734 -8.512 -4.948 1.00 97.31 293 THR A N 1
ATOM 2214 C CA . THR A 1 293 ? -6.187 -8.296 -4.938 1.00 97.31 293 THR A CA 1
ATOM 2215 C C . THR A 1 293 ? -6.947 -9.467 -5.557 1.00 97.31 293 THR A C 1
ATOM 2217 O O . THR A 1 293 ? -7.964 -9.894 -5.009 1.00 97.31 293 THR A O 1
ATOM 2220 N N . ALA A 1 294 ? -6.427 -10.072 -6.627 1.00 96.19 294 ALA A N 1
ATOM 2221 C CA . ALA A 1 294 ? -6.986 -11.296 -7.206 1.00 96.19 294 ALA A CA 1
ATOM 2222 C C . ALA A 1 294 ? -6.852 -12.520 -6.280 1.00 96.19 294 ALA A C 1
ATOM 2224 O O . ALA A 1 294 ? -7.684 -13.427 -6.311 1.00 96.19 294 ALA A O 1
ATOM 2225 N N . LEU A 1 295 ? -5.843 -12.545 -5.404 1.00 96.31 295 LEU A N 1
ATOM 2226 C CA . LEU A 1 295 ? -5.726 -13.542 -4.337 1.00 96.31 295 LEU A CA 1
ATOM 2227 C C . LEU A 1 295 ? -6.665 -13.267 -3.152 1.00 96.31 295 LEU A C 1
ATOM 2229 O O . LEU A 1 295 ? -6.716 -14.086 -2.238 1.00 96.31 295 LEU A O 1
ATOM 2233 N N . GLY A 1 296 ? -7.453 -12.190 -3.175 1.00 96.31 296 GLY A N 1
ATOM 2234 C CA . GLY A 1 296 ? -8.405 -11.849 -2.117 1.00 96.31 296 GLY A CA 1
ATOM 2235 C C . GLY A 1 296 ? -7.807 -11.028 -0.973 1.00 96.31 296 GLY A C 1
ATOM 2236 O O . GLY A 1 296 ? -8.462 -10.876 0.054 1.00 96.31 296 GLY A O 1
ATOM 2237 N N . ILE A 1 297 ? -6.592 -10.501 -1.147 1.00 98.44 297 ILE A N 1
ATOM 2238 C CA . ILE A 1 297 ? -5.932 -9.613 -0.184 1.00 98.44 297 ILE A CA 1
ATOM 2239 C C . ILE A 1 297 ? -6.420 -8.186 -0.431 1.00 98.44 297 ILE A C 1
ATOM 2241 O O . ILE A 1 297 ? -6.395 -7.697 -1.563 1.00 98.44 297 ILE A O 1
ATOM 2245 N N . VAL A 1 298 ? -6.873 -7.509 0.620 1.00 98.75 298 VAL A N 1
ATOM 2246 C CA . VAL A 1 298 ? -7.205 -6.083 0.551 1.00 98.75 298 VAL A CA 1
ATOM 2247 C C . VAL A 1 298 ? -5.895 -5.311 0.510 1.00 98.75 298 VAL A C 1
ATOM 2249 O O . VAL A 1 298 ? -5.071 -5.483 1.397 1.00 98.75 298 VAL A O 1
ATOM 2252 N N . VAL A 1 299 ? -5.697 -4.454 -0.488 1.00 98.88 299 VAL A N 1
ATOM 2253 C CA . VAL A 1 299 ? -4.509 -3.595 -0.556 1.00 98.88 299 VAL A CA 1
ATOM 2254 C C . VAL A 1 299 ? -4.924 -2.155 -0.294 1.00 98.88 299 VAL A C 1
ATOM 2256 O O . VAL A 1 299 ? -5.827 -1.662 -0.968 1.00 98.88 299 VAL A O 1
ATOM 2259 N N . VAL A 1 300 ? -4.273 -1.497 0.662 1.00 98.88 300 VAL A N 1
ATOM 2260 C CA . VAL A 1 300 ? -4.402 -0.062 0.953 1.00 98.88 300 VAL A CA 1
ATOM 2261 C C . VAL A 1 300 ? -3.065 0.595 0.646 1.00 98.88 300 VAL A C 1
ATOM 2263 O O . VAL A 1 300 ? -2.018 0.078 1.035 1.00 98.88 300 VAL A O 1
ATOM 2266 N N . GLN A 1 301 ? -3.086 1.702 -0.088 1.00 97.81 301 GLN A N 1
ATOM 2267 C CA . GLN A 1 301 ? -1.863 2.319 -0.582 1.00 97.81 301 GLN A CA 1
ATOM 2268 C C . GLN A 1 301 ? -1.961 3.842 -0.610 1.00 97.81 301 GLN A C 1
ATOM 2270 O O . GLN A 1 301 ? -2.948 4.399 -1.094 1.00 97.81 301 GLN A O 1
ATOM 2275 N N . ALA A 1 302 ? -0.893 4.505 -0.168 1.00 96.06 302 ALA A N 1
ATOM 2276 C CA . ALA A 1 302 ? -0.741 5.948 -0.291 1.00 96.06 302 ALA A CA 1
ATOM 2277 C C . ALA A 1 302 ? -0.652 6.388 -1.767 1.00 96.06 302 ALA A C 1
ATOM 2279 O O . ALA A 1 302 ? 0.059 5.790 -2.583 1.00 96.06 302 ALA A O 1
ATOM 2280 N N . ALA A 1 303 ? -1.353 7.468 -2.117 1.00 94.12 303 ALA A N 1
ATOM 2281 C CA . ALA A 1 303 ? -1.324 8.051 -3.458 1.00 94.12 303 ALA A CA 1
ATOM 2282 C C . ALA A 1 303 ? 0.009 8.742 -3.793 1.00 94.12 303 ALA A C 1
ATOM 2284 O O . ALA A 1 303 ? 0.291 8.983 -4.969 1.00 94.12 303 ALA A O 1
ATOM 2285 N N . GLY A 1 304 ? 0.832 9.042 -2.786 1.00 89.88 304 GLY A N 1
ATOM 2286 C CA . GLY A 1 304 ? 2.075 9.793 -2.923 1.00 89.88 304 GLY A CA 1
ATOM 2287 C C . GLY A 1 304 ? 1.863 11.308 -2.897 1.00 89.88 304 GLY A C 1
ATOM 2288 O O . GLY A 1 304 ? 0.777 11.824 -3.168 1.00 89.88 304 GLY A O 1
ATOM 2289 N N . ASN A 1 305 ? 2.934 12.029 -2.574 1.00 86.69 305 ASN A N 1
ATOM 2290 C CA . ASN A 1 305 ? 2.896 13.463 -2.274 1.00 86.69 305 ASN A CA 1
ATOM 2291 C C . ASN A 1 305 ? 3.470 14.284 -3.434 1.00 86.69 305 ASN A C 1
ATOM 2293 O O . ASN A 1 305 ? 4.479 14.970 -3.285 1.00 86.69 305 ASN A O 1
ATOM 2297 N N . GLY A 1 306 ? 2.887 14.119 -4.624 1.00 82.44 306 GLY A N 1
ATOM 2298 C CA . GLY A 1 306 ? 3.419 14.654 -5.879 1.00 82.44 306 GLY A CA 1
ATOM 2299 C C . GLY A 1 306 ? 2.723 15.886 -6.439 1.00 82.44 306 GLY A C 1
ATOM 2300 O O . GLY A 1 306 ? 3.055 16.284 -7.555 1.00 82.44 306 GLY A O 1
ATOM 2301 N N . TYR A 1 307 ? 1.763 16.467 -5.712 1.00 84.94 307 TYR A N 1
ATOM 2302 C CA . TYR A 1 307 ? 1.083 17.703 -6.108 1.00 84.94 307 TYR A CA 1
ATOM 2303 C C . TYR A 1 307 ? 0.484 17.649 -7.522 1.00 84.94 307 TYR A C 1
ATOM 2305 O O . TYR A 1 307 ? 0.505 18.639 -8.251 1.00 84.94 307 TYR A O 1
ATOM 2313 N N . THR A 1 308 ? -0.019 16.481 -7.945 1.00 85.12 308 THR A N 1
ATOM 2314 C CA . THR A 1 308 ? -0.460 16.264 -9.329 1.00 85.12 308 THR A CA 1
ATOM 2315 C C . THR A 1 308 ? -1.737 15.440 -9.428 1.00 85.12 308 THR A C 1
ATOM 2317 O O . THR A 1 308 ? -1.984 14.523 -8.640 1.00 85.12 308 THR A O 1
ATOM 2320 N N . ASN A 1 309 ? -2.509 15.700 -10.484 1.00 90.19 309 ASN A N 1
ATOM 2321 C CA . ASN A 1 309 ? -3.562 14.792 -10.907 1.00 90.19 309 ASN A CA 1
ATOM 2322 C C . ASN A 1 309 ? -2.922 13.490 -11.403 1.00 90.19 309 ASN A C 1
ATOM 2324 O O . ASN A 1 309 ? -2.016 13.504 -12.243 1.00 90.19 309 ASN A O 1
ATOM 2328 N N . LEU A 1 310 ? -3.402 12.346 -10.924 1.00 91.75 310 LEU A N 1
ATOM 2329 C CA . LEU A 1 310 ? -2.906 11.037 -11.346 1.00 91.75 310 LEU A CA 1
ATOM 2330 C C . LEU A 1 310 ? -3.151 10.774 -12.840 1.00 91.75 310 LEU A C 1
ATOM 2332 O O . LEU A 1 310 ? -2.443 9.966 -13.441 1.00 91.75 310 LEU A O 1
ATOM 2336 N N . SER A 1 311 ? -4.109 11.467 -13.461 1.00 91.88 311 SER A N 1
ATOM 2337 C CA . SER A 1 311 ? -4.349 11.417 -14.912 1.00 91.88 311 SER A CA 1
ATOM 2338 C C . SER A 1 311 ? -3.214 12.049 -15.721 1.00 91.88 311 SER A C 1
ATOM 2340 O O . SER A 1 311 ? -3.021 11.682 -16.876 1.00 91.88 311 SER A O 1
ATOM 2342 N N . ASP A 1 312 ? -2.415 12.922 -15.108 1.00 87.12 312 ASP A N 1
ATOM 2343 C CA . ASP A 1 312 ? -1.238 13.536 -15.732 1.00 87.12 312 ASP A CA 1
ATOM 2344 C C . ASP A 1 312 ? 0.050 12.764 -15.426 1.00 87.12 312 ASP A C 1
ATOM 2346 O O . ASP A 1 312 ? 1.075 12.934 -16.092 1.00 87.12 312 ASP A O 1
ATOM 2350 N N . LEU A 1 313 ? -0.005 11.871 -14.437 1.00 86.06 313 LEU A N 1
ATOM 2351 C CA . LEU A 1 313 ? 1.143 11.126 -13.960 1.00 86.06 313 LEU A CA 1
ATOM 2352 C C . LEU A 1 313 ? 1.446 9.936 -14.876 1.00 86.06 313 LEU A C 1
ATOM 2354 O O . LEU A 1 313 ? 0.615 9.045 -15.070 1.00 86.06 313 LEU A O 1
ATOM 2358 N N . GLN A 1 314 ? 2.646 9.924 -15.457 1.00 86.56 314 GLN A N 1
ATOM 2359 C CA . GLN A 1 314 ? 3.104 8.845 -16.331 1.00 86.56 314 GLN A CA 1
ATOM 2360 C C . GLN A 1 314 ? 3.405 7.572 -15.540 1.00 86.56 314 GLN A C 1
ATOM 2362 O O . GLN A 1 314 ? 3.702 7.595 -14.352 1.00 86.56 314 GLN A O 1
ATOM 2367 N N . VAL A 1 315 ? 3.338 6.439 -16.220 1.00 89.75 315 VAL A N 1
ATOM 2368 C CA . VAL A 1 315 ? 3.818 5.164 -15.680 1.00 89.75 315 VAL A CA 1
ATOM 2369 C C . VAL A 1 315 ? 5.284 4.985 -16.062 1.00 89.75 315 VAL A C 1
ATOM 2371 O O . VAL A 1 315 ? 5.746 5.558 -17.045 1.00 89.75 315 VAL A O 1
ATOM 2374 N N . ASP A 1 316 ? 6.018 4.147 -15.343 1.00 89.19 316 ASP A N 1
ATOM 2375 C CA . ASP A 1 316 ? 7.461 3.956 -15.557 1.00 89.19 316 ASP A CA 1
ATOM 2376 C C . ASP A 1 316 ? 7.827 3.120 -16.803 1.00 89.19 316 ASP A C 1
ATOM 2378 O O . ASP A 1 316 ? 8.941 2.607 -16.888 1.00 89.19 316 ASP A O 1
ATOM 2382 N N . ARG A 1 317 ? 6.914 2.955 -17.768 1.00 90.94 317 ARG A N 1
ATOM 2383 C CA . ARG A 1 317 ? 7.096 2.071 -18.929 1.00 90.94 317 ARG A CA 1
ATOM 2384 C C . ARG A 1 317 ? 7.649 2.806 -20.143 1.00 90.94 317 ARG A C 1
ATOM 2386 O O . ARG A 1 317 ? 7.148 3.863 -20.524 1.00 90.94 317 ARG A O 1
ATOM 2393 N N . ILE A 1 318 ? 8.591 2.154 -20.817 1.00 88.50 318 ILE A N 1
ATOM 2394 C CA . ILE A 1 318 ? 9.187 2.606 -22.077 1.00 88.50 318 ILE A CA 1
ATOM 2395 C C . ILE A 1 318 ? 8.698 1.714 -23.222 1.00 88.50 318 ILE A C 1
ATOM 2397 O O . ILE A 1 318 ? 8.692 0.486 -23.106 1.00 88.50 318 ILE A O 1
ATOM 2401 N N . GLY A 1 319 ? 8.231 2.345 -24.297 1.00 86.69 319 GLY A N 1
ATOM 2402 C CA . GLY A 1 319 ? 7.797 1.711 -25.537 1.00 86.69 319 GLY A CA 1
ATOM 2403 C C . GLY A 1 319 ? 8.872 1.736 -26.634 1.00 86.69 319 GLY A C 1
ATOM 2404 O O . GLY A 1 319 ? 9.970 2.254 -26.411 1.00 86.69 319 GLY A O 1
ATOM 2405 N N . PRO A 1 320 ? 8.555 1.184 -27.821 1.00 83.50 320 PRO A N 1
ATOM 2406 C CA . PRO A 1 320 ? 9.466 1.152 -28.967 1.00 83.50 320 PRO A CA 1
ATOM 2407 C C . PRO A 1 320 ? 10.010 2.536 -29.332 1.00 83.50 320 PRO A C 1
ATOM 2409 O O . PRO A 1 320 ? 9.317 3.544 -29.175 1.00 83.50 320 PRO A O 1
ATOM 2412 N N . GLY A 1 321 ? 11.256 2.590 -29.798 1.00 77.94 321 GLY A N 1
ATOM 2413 C CA . GLY A 1 321 ? 11.981 3.840 -30.040 1.00 77.94 321 GLY A CA 1
ATOM 2414 C C . GLY A 1 321 ? 12.439 4.557 -28.765 1.00 77.94 321 GLY A C 1
ATOM 2415 O O . GLY A 1 321 ? 13.041 5.629 -28.839 1.00 77.94 321 GLY A O 1
ATOM 2416 N N . GLY A 1 322 ? 12.192 3.976 -27.585 1.00 76.62 322 GLY A N 1
ATOM 2417 C CA . GLY A 1 322 ? 12.646 4.533 -26.316 1.00 76.62 322 GLY A CA 1
ATOM 2418 C C . GLY A 1 322 ? 11.797 5.686 -25.788 1.00 76.62 322 GLY A C 1
ATOM 2419 O O . GLY A 1 322 ? 12.298 6.505 -25.011 1.00 76.62 322 GLY A O 1
ATOM 2420 N N . GLU A 1 323 ? 10.543 5.751 -26.232 1.00 81.69 323 GLU A N 1
ATOM 2421 C CA . GLU A 1 323 ? 9.569 6.765 -25.844 1.00 81.69 323 GLU A CA 1
ATOM 2422 C C . GLU A 1 323 ? 8.719 6.296 -24.652 1.00 81.69 323 GLU A C 1
ATOM 2424 O O . GLU A 1 323 ? 8.399 5.107 -24.545 1.00 81.69 323 GLU A O 1
ATOM 2429 N N . PRO A 1 324 ? 8.309 7.199 -23.747 1.00 83.31 324 PRO A N 1
ATOM 2430 C CA . PRO A 1 324 ? 7.354 6.876 -22.692 1.00 83.31 324 PRO A CA 1
ATOM 2431 C C . PRO A 1 324 ? 6.045 6.378 -23.293 1.00 83.31 324 PRO A C 1
ATOM 2433 O O . PRO A 1 324 ? 5.530 6.952 -24.255 1.00 83.31 324 PRO A O 1
ATOM 2436 N N . VAL A 1 325 ? 5.449 5.346 -22.703 1.00 87.19 325 VAL A N 1
ATOM 2437 C CA . VAL A 1 325 ? 4.101 4.952 -23.126 1.00 87.19 325 VAL A CA 1
ATOM 2438 C C . VAL A 1 325 ? 3.086 6.047 -22.758 1.00 87.19 325 VAL A C 1
ATOM 2440 O O . VAL A 1 325 ? 3.201 6.721 -21.734 1.00 87.19 325 VAL A O 1
ATOM 2443 N N . GLY A 1 326 ? 2.032 6.200 -23.561 1.00 85.81 326 GLY A N 1
ATOM 2444 C CA . GLY A 1 326 ? 0.948 7.160 -23.295 1.00 85.81 326 GLY A CA 1
ATOM 2445 C C . GLY A 1 326 ? 0.062 6.824 -22.085 1.00 85.81 326 GLY A C 1
ATOM 2446 O O . GLY A 1 326 ? -0.841 7.587 -21.760 1.00 85.81 326 GLY A O 1
ATOM 2447 N N . GLU A 1 327 ? 0.301 5.695 -21.416 1.00 90.62 327 GLU A N 1
ATOM 2448 C CA . GLU A 1 327 ? -0.454 5.248 -20.244 1.00 90.62 327 GLU A CA 1
ATOM 2449 C C . GLU A 1 327 ? -0.213 6.173 -19.034 1.00 90.62 327 GLU A C 1
ATOM 2451 O O . GLU A 1 327 ? 0.881 6.715 -18.839 1.00 90.62 327 GLU A O 1
ATOM 2456 N N . ARG A 1 328 ? -1.256 6.372 -18.221 1.00 90.94 328 ARG A N 1
ATOM 2457 C CA . ARG A 1 328 ? -1.241 7.249 -17.040 1.00 90.94 328 ARG A CA 1
ATOM 2458 C C . ARG A 1 328 ? -1.696 6.496 -15.804 1.00 90.94 328 ARG A C 1
ATOM 2460 O O . ARG A 1 328 ? -2.554 5.617 -15.907 1.00 90.94 328 ARG A O 1
ATOM 2467 N N . VAL A 1 329 ? -1.178 6.865 -14.635 1.00 92.19 329 VAL A N 1
ATOM 2468 C CA . VAL A 1 329 ? -1.554 6.244 -13.353 1.00 92.19 329 VAL A CA 1
ATOM 2469 C C . VAL A 1 329 ? -3.065 6.334 -13.134 1.00 92.19 329 VAL A C 1
ATOM 2471 O O . VAL A 1 329 ? -3.695 5.342 -12.783 1.00 92.19 329 VAL A O 1
ATOM 2474 N N . GLY A 1 330 ? -3.671 7.477 -13.462 1.00 93.12 330 GLY A N 1
ATOM 2475 C CA . GLY A 1 330 ? -5.107 7.724 -13.322 1.00 93.12 330 GLY A CA 1
ATOM 2476 C C . GLY A 1 330 ? -6.005 6.794 -14.147 1.00 93.12 330 GLY A C 1
ATOM 2477 O O . GLY A 1 330 ? -7.172 6.617 -13.815 1.00 93.12 330 GLY A O 1
ATOM 2478 N N . SER A 1 331 ? -5.462 6.170 -15.198 1.00 92.88 331 SER A N 1
ATOM 2479 C CA . SER A 1 331 ? -6.189 5.246 -16.084 1.00 92.88 331 SER A CA 1
ATOM 2480 C C . SER A 1 331 ? -6.063 3.769 -15.691 1.00 92.88 331 SER A C 1
ATOM 2482 O O . SER A 1 331 ? -6.687 2.906 -16.309 1.00 92.88 331 SER A O 1
ATOM 2484 N N . ARG A 1 332 ? -5.244 3.457 -14.681 1.00 91.56 332 ARG A N 1
ATOM 2485 C CA . ARG A 1 332 ? -4.970 2.087 -14.244 1.00 91.56 332 ARG A CA 1
ATOM 2486 C C . ARG A 1 332 ? -5.919 1.644 -13.136 1.00 91.56 332 ARG A C 1
ATOM 2488 O O . ARG A 1 332 ? -6.370 2.449 -12.333 1.00 91.56 332 ARG A O 1
ATOM 2495 N N . ASP A 1 333 ? -6.167 0.336 -13.041 1.00 95.00 333 ASP A N 1
ATOM 2496 C CA . ASP A 1 333 ? -6.785 -0.246 -11.849 1.00 95.00 333 ASP A CA 1
ATOM 2497 C C . ASP A 1 333 ? -6.089 -1.515 -11.366 1.00 95.00 333 ASP A C 1
ATOM 2499 O O . ASP A 1 333 ? -6.154 -2.569 -12.001 1.00 95.00 333 ASP A O 1
ATOM 2503 N N . SER A 1 334 ? -5.405 -1.394 -10.226 1.00 96.25 334 SER A N 1
ATOM 2504 C CA . SER A 1 334 ? -4.723 -2.502 -9.565 1.00 96.25 334 SER A CA 1
ATOM 2505 C C . SER A 1 334 ? -5.637 -3.310 -8.631 1.00 96.25 334 SER A C 1
ATOM 2507 O O . SER A 1 334 ? -5.264 -4.381 -8.152 1.00 96.25 334 SER A O 1
ATOM 2509 N N . GLY A 1 335 ? -6.843 -2.805 -8.362 1.00 96.88 335 GLY A N 1
ATOM 2510 C CA . GLY A 1 335 ? -7.757 -3.301 -7.340 1.00 96.88 335 GLY A CA 1
ATOM 2511 C C . GLY A 1 335 ? -7.492 -2.757 -5.931 1.00 96.88 335 GLY A C 1
ATOM 2512 O O . GLY A 1 335 ? -8.347 -2.957 -5.070 1.00 96.88 335 GLY A O 1
ATOM 2513 N N . ALA A 1 336 ? -6.358 -2.087 -5.688 1.00 98.25 336 ALA A N 1
ATOM 2514 C CA . ALA A 1 336 ? -6.063 -1.462 -4.398 1.00 98.25 336 ALA A CA 1
ATOM 2515 C C . ALA A 1 336 ? -7.020 -0.308 -4.083 1.00 98.25 336 ALA A C 1
ATOM 2517 O O . ALA A 1 336 ? -7.570 0.310 -4.994 1.00 98.25 336 ALA A O 1
ATOM 2518 N N . ILE A 1 337 ? -7.176 -0.026 -2.791 1.00 98.75 337 ILE A N 1
ATOM 2519 C CA . ILE A 1 337 ? -7.766 1.198 -2.255 1.00 98.75 337 ILE A CA 1
ATOM 2520 C C . ILE A 1 337 ? -6.662 2.259 -2.257 1.00 98.75 337 ILE A C 1
ATOM 2522 O O . ILE A 1 337 ? -5.722 2.172 -1.462 1.00 98.75 337 ILE A O 1
ATOM 2526 N N . LEU A 1 338 ? -6.756 3.226 -3.169 1.00 98.19 338 LEU A N 1
ATOM 2527 C CA . LEU A 1 338 ? -5.784 4.305 -3.290 1.00 98.19 338 LEU A CA 1
ATOM 2528 C C . LEU A 1 338 ? -6.216 5.520 -2.468 1.00 98.19 338 LEU A C 1
ATOM 2530 O O . LEU A 1 338 ? -7.318 6.042 -2.659 1.00 98.19 338 LEU A O 1
ATOM 2534 N N . VAL A 1 339 ? -5.339 5.951 -1.563 1.00 97.94 339 VAL A N 1
ATOM 2535 C CA . VAL A 1 339 ? -5.658 6.907 -0.500 1.00 97.94 339 VAL A CA 1
ATOM 2536 C C . VAL A 1 339 ? -4.951 8.237 -0.728 1.00 97.94 339 VAL A C 1
ATOM 2538 O O . VAL A 1 339 ? -3.721 8.286 -0.781 1.00 97.94 339 VAL A O 1
ATOM 2541 N N . SER A 1 340 ? -5.732 9.310 -0.839 1.00 95.75 340 SER A N 1
ATOM 2542 C CA . SER A 1 340 ? -5.219 10.681 -0.751 1.00 95.75 340 SER A CA 1
ATOM 2543 C C . SER A 1 340 ? -5.431 11.252 0.657 1.00 95.75 340 SER A C 1
ATOM 2545 O O . SER A 1 340 ? -5.907 10.563 1.560 1.00 95.75 340 SER A O 1
ATOM 2547 N N . ALA A 1 341 ? -5.068 12.511 0.847 1.00 92.88 341 ALA A N 1
ATOM 2548 C CA . ALA A 1 341 ? -5.186 13.232 2.102 1.00 92.88 341 ALA A CA 1
ATOM 2549 C C . ALA A 1 341 ? -6.093 14.463 1.948 1.00 92.88 341 ALA A C 1
ATOM 2551 O O . ALA A 1 341 ? -6.276 14.993 0.851 1.00 92.88 341 ALA A O 1
ATOM 2552 N N . ALA A 1 342 ? -6.655 14.910 3.067 1.00 90.75 342 ALA A N 1
ATOM 2553 C CA . ALA A 1 342 ? -7.340 16.192 3.214 1.00 90.75 342 ALA A CA 1
ATOM 2554 C C . ALA A 1 342 ? -6.982 16.820 4.572 1.00 90.75 342 ALA A C 1
ATOM 2556 O O . ALA A 1 342 ? -6.339 16.184 5.414 1.00 90.75 342 ALA A O 1
ATOM 2557 N N . ASN A 1 343 ? -7.418 18.055 4.813 1.00 87.44 343 ASN A N 1
ATOM 2558 C CA . ASN A 1 343 ? -7.376 18.629 6.156 1.00 87.44 343 ASN A CA 1
ATOM 2559 C C . ASN A 1 343 ? -8.416 17.940 7.060 1.00 87.44 343 ASN A C 1
ATOM 2561 O O . ASN A 1 343 ? -9.386 17.345 6.583 1.00 87.44 343 ASN A O 1
ATOM 2565 N N . ALA A 1 344 ? -8.235 18.030 8.381 1.00 86.25 344 ALA A N 1
ATOM 2566 C CA . ALA A 1 344 ? -9.138 17.404 9.354 1.00 86.25 344 ALA A CA 1
ATOM 2567 C C . ALA A 1 344 ? -10.580 17.951 9.296 1.00 86.25 344 ALA A C 1
ATOM 2569 O O . ALA A 1 344 ? -11.535 17.220 9.544 1.00 86.25 344 ALA A O 1
ATOM 2570 N N . ASP A 1 345 ? -10.758 19.211 8.897 1.00 85.38 345 ASP A N 1
ATOM 2571 C CA . ASP A 1 345 ? -12.067 19.833 8.648 1.00 85.38 345 ASP A CA 1
ATOM 2572 C C . ASP A 1 345 ? -12.700 19.415 7.303 1.00 85.38 345 ASP A C 1
ATOM 2574 O O . ASP A 1 345 ? -13.760 19.917 6.925 1.00 85.38 345 ASP A O 1
ATOM 2578 N N . ARG A 1 346 ? -12.073 18.461 6.595 1.00 87.81 346 ARG A N 1
ATOM 2579 C CA . ARG A 1 346 ? -12.441 17.977 5.258 1.00 87.81 346 ARG A CA 1
ATOM 2580 C C . ARG A 1 346 ? -12.429 19.084 4.200 1.00 87.81 346 ARG A C 1
ATOM 2582 O O . ARG A 1 346 ? -13.132 18.969 3.196 1.00 87.81 346 ARG A O 1
ATOM 2589 N N . THR A 1 347 ? -11.649 20.140 4.408 1.00 86.19 347 THR A N 1
ATOM 2590 C CA . THR A 1 347 ? -11.239 21.047 3.334 1.00 86.19 347 THR A CA 1
ATOM 2591 C C . THR A 1 347 ? -10.002 20.497 2.633 1.00 86.19 347 THR A C 1
ATOM 2593 O O . THR A 1 347 ? -9.267 19.651 3.159 1.00 86.19 347 THR A O 1
ATOM 2596 N N . GLN A 1 348 ? -9.761 20.960 1.417 1.00 79.69 348 GLN A N 1
ATOM 2597 C CA . GLN A 1 348 ? -8.564 20.591 0.686 1.00 79.69 348 GLN A CA 1
ATOM 2598 C C . GLN A 1 348 ? -7.308 21.261 1.284 1.00 79.69 348 GLN A C 1
ATOM 2600 O O . GLN A 1 348 ? -7.273 22.470 1.505 1.00 79.69 348 GLN A O 1
ATOM 2605 N N . GLY A 1 349 ? -6.268 20.465 1.554 1.00 66.38 349 GLY A N 1
ATOM 2606 C CA . GLY A 1 349 ? -4.970 20.932 2.063 1.00 66.38 349 GLY A CA 1
ATOM 2607 C C . GLY A 1 349 ? -3.911 21.123 0.972 1.00 66.38 349 GLY A C 1
ATOM 2608 O O . GLY A 1 349 ? -4.232 21.186 -0.215 1.00 66.38 349 GLY A O 1
ATOM 2609 N N . LEU A 1 350 ? -2.633 21.219 1.375 1.00 61.00 350 LEU A N 1
ATOM 2610 C CA . LEU A 1 350 ? -1.485 21.285 0.452 1.00 61.00 350 LEU A CA 1
ATOM 2611 C C . LEU A 1 350 ? -1.569 20.141 -0.566 1.00 61.00 350 LEU A C 1
ATOM 2613 O O . LEU A 1 350 ? -1.880 19.021 -0.182 1.00 61.00 350 LEU A O 1
ATOM 2617 N N . ALA A 1 351 ? -1.333 20.424 -1.853 1.00 64.50 351 ALA A N 1
ATOM 2618 C CA . ALA A 1 351 ? -1.771 19.528 -2.923 1.00 64.50 351 ALA A CA 1
ATOM 2619 C C . ALA A 1 351 ? -1.129 18.126 -2.834 1.00 64.50 351 ALA A C 1
ATOM 2621 O O . ALA A 1 351 ? -0.013 17.883 -3.278 1.00 64.50 351 ALA A O 1
ATOM 2622 N N . TRP A 1 352 ? -1.859 17.169 -2.271 1.00 85.38 352 TRP A N 1
ATOM 2623 C CA . TRP A 1 352 ? -1.570 15.746 -2.397 1.00 85.38 352 TRP A CA 1
ATOM 2624 C C . TRP A 1 352 ? -2.012 15.252 -3.777 1.00 85.38 352 TRP A C 1
ATOM 2626 O O . TRP A 1 352 ? -2.728 15.943 -4.510 1.00 85.38 352 TRP A O 1
ATOM 2636 N N . ASN A 1 353 ? -1.582 14.052 -4.167 1.00 90.06 353 ASN A N 1
ATOM 2637 C CA . ASN A 1 353 ? -2.044 13.492 -5.432 1.00 90.06 353 ASN A CA 1
ATOM 2638 C C . ASN A 1 353 ? -3.559 13.273 -5.420 1.00 90.06 353 ASN A C 1
ATOM 2640 O O . ASN A 1 353 ? -4.117 12.739 -4.461 1.00 90.06 353 ASN A O 1
ATOM 2644 N N . HIS A 1 354 ? -4.209 13.646 -6.515 1.00 92.38 354 HIS A N 1
ATOM 2645 C CA . HIS A 1 354 ? -5.663 13.639 -6.655 1.00 92.38 354 HIS A CA 1
ATOM 2646 C C . HIS A 1 354 ? -6.091 13.079 -8.020 1.00 92.38 354 HIS A C 1
ATOM 2648 O O . HIS A 1 354 ? -5.268 12.726 -8.865 1.00 92.38 354 HIS A O 1
ATOM 2654 N N . GLY A 1 355 ? -7.395 12.984 -8.256 1.00 93.62 355 GLY A N 1
ATOM 2655 C CA . GLY A 1 355 ? -7.998 12.549 -9.513 1.00 93.62 355 GLY A CA 1
ATOM 2656 C C . GLY A 1 355 ? -8.904 11.331 -9.348 1.00 93.62 355 GLY A C 1
ATOM 2657 O O . GLY A 1 355 ? -8.957 10.696 -8.300 1.00 93.62 355 GLY A O 1
ATOM 2658 N N . ALA A 1 356 ? -9.596 10.957 -10.426 1.00 93.50 356 ALA A N 1
ATOM 2659 C CA . ALA A 1 356 ? -10.633 9.914 -10.423 1.00 93.50 356 ALA A CA 1
ATOM 2660 C C . ALA A 1 356 ? -10.162 8.510 -9.988 1.00 93.50 356 ALA A C 1
ATOM 2662 O O . ALA A 1 356 ? -10.984 7.631 -9.723 1.00 93.50 356 ALA A O 1
ATOM 2663 N N . ARG A 1 357 ? -8.843 8.289 -9.938 1.00 95.38 357 ARG A N 1
ATOM 2664 C CA . ARG A 1 357 ? -8.225 7.053 -9.455 1.00 95.38 357 ARG A CA 1
ATOM 2665 C C . ARG A 1 357 ? -8.201 6.946 -7.927 1.00 95.38 357 ARG A C 1
ATOM 2667 O O . ARG A 1 357 ? -8.142 5.828 -7.421 1.00 95.38 357 ARG A O 1
ATOM 2674 N N . ILE A 1 358 ? -8.253 8.071 -7.211 1.00 96.56 358 ILE A N 1
ATOM 2675 C CA . ILE A 1 358 ? -8.354 8.081 -5.752 1.00 96.56 358 ILE A CA 1
ATOM 2676 C C . ILE A 1 358 ? -9.704 7.496 -5.336 1.00 96.56 358 ILE A C 1
ATOM 2678 O O . ILE A 1 358 ? -10.749 7.827 -5.899 1.00 96.56 358 ILE A O 1
ATOM 2682 N N . ASP A 1 359 ? -9.674 6.611 -4.346 1.00 97.75 359 ASP A N 1
ATOM 2683 C CA . ASP A 1 359 ? -10.872 5.963 -3.826 1.00 97.75 359 ASP A CA 1
ATOM 2684 C C . ASP A 1 359 ? -11.444 6.713 -2.627 1.00 97.75 359 ASP A C 1
ATOM 2686 O O . ASP A 1 359 ? -12.651 6.948 -2.554 1.00 97.75 359 ASP A O 1
ATOM 2690 N N . VAL A 1 360 ? -10.570 7.062 -1.689 1.00 97.75 360 VAL A N 1
ATOM 2691 C CA . VAL A 1 360 ? -10.914 7.643 -0.392 1.00 97.75 360 VAL A CA 1
ATOM 2692 C C . VAL A 1 360 ? -9.823 8.608 0.056 1.00 97.75 360 VAL A C 1
ATOM 2694 O O . VAL A 1 360 ? -8.680 8.531 -0.409 1.00 97.75 360 VAL A O 1
ATOM 2697 N N . PHE A 1 361 ? -10.168 9.466 1.009 1.00 96.25 361 PHE A N 1
ATOM 2698 C CA . PHE A 1 361 ? -9.207 10.283 1.735 1.00 96.25 361 PHE A CA 1
ATOM 2699 C C . PHE A 1 361 ? -9.352 10.085 3.242 1.00 96.25 361 PHE A C 1
ATOM 2701 O O . PHE A 1 361 ? -10.372 9.596 3.727 1.00 96.25 361 PHE A O 1
ATOM 2708 N N . ALA A 1 362 ? -8.328 10.494 3.978 1.00 95.06 362 ALA A N 1
ATOM 2709 C CA . ALA A 1 362 ? -8.391 10.710 5.417 1.00 95.06 362 ALA A CA 1
ATOM 2710 C C . ALA A 1 362 ? -7.664 12.015 5.776 1.00 95.06 362 ALA A C 1
ATOM 2712 O O . ALA A 1 362 ? -6.976 12.576 4.916 1.00 95.06 362 ALA A O 1
ATOM 2713 N N . PRO A 1 363 ? -7.796 12.526 7.012 1.00 91.75 363 PRO A N 1
ATOM 2714 C CA . PRO A 1 363 ? -6.939 13.605 7.479 1.00 91.75 363 PRO A CA 1
ATOM 2715 C C . PRO A 1 363 ? -5.461 13.247 7.272 1.00 91.75 363 PRO A C 1
ATOM 2717 O O . PRO A 1 363 ? -5.037 12.120 7.544 1.00 91.75 363 PRO A O 1
ATOM 2720 N N . GLY A 1 364 ? -4.693 14.183 6.720 1.00 88.75 364 GLY A N 1
ATOM 2721 C CA . GLY A 1 364 ? -3.285 13.983 6.366 1.00 88.75 364 GLY A CA 1
ATOM 2722 C C . GLY A 1 364 ? -2.341 14.965 7.043 1.00 88.75 364 GLY A C 1
ATOM 2723 O O . GLY A 1 364 ? -1.222 15.139 6.582 1.00 88.75 364 GLY A O 1
ATOM 2724 N N . GLN A 1 365 ? -2.762 15.659 8.097 1.00 87.44 365 GLN A N 1
ATOM 2725 C CA . GLN A 1 365 ? -1.894 16.590 8.815 1.00 87.44 365 GLN A CA 1
ATOM 2726 C C . GLN A 1 365 ? -2.032 16.399 10.312 1.00 87.44 365 GLN A C 1
ATOM 2728 O O . GLN A 1 365 ? -3.142 16.377 10.836 1.00 87.44 365 GLN A O 1
ATOM 2733 N N . GLY A 1 366 ? -0.884 16.309 10.979 1.00 85.62 366 GLY A N 1
ATOM 2734 C CA . GLY A 1 366 ? -0.806 16.319 12.432 1.00 85.62 366 GLY A CA 1
ATOM 2735 C C . GLY A 1 366 ? -1.534 15.155 13.101 1.00 85.62 366 GLY A C 1
ATOM 2736 O O . GLY A 1 366 ? -2.217 15.344 14.102 1.00 85.62 366 GLY A O 1
ATOM 2737 N N . ILE A 1 367 ? -1.430 13.960 12.519 1.00 87.88 367 ILE A N 1
ATOM 2738 C CA . ILE A 1 367 ? -2.076 12.760 13.038 1.00 87.88 367 ILE A CA 1
ATOM 2739 C C . ILE A 1 367 ? -1.322 12.280 14.285 1.00 87.88 367 ILE A C 1
ATOM 2741 O O . ILE A 1 367 ? -0.120 11.993 14.189 1.00 87.88 367 ILE A O 1
ATOM 2745 N N . PRO A 1 368 ? -1.998 12.178 15.447 1.00 88.19 368 PRO A N 1
ATOM 2746 C CA . PRO A 1 368 ? -1.397 11.642 16.657 1.00 88.19 368 PRO A CA 1
ATOM 2747 C C . PRO A 1 368 ? -0.953 10.198 16.457 1.00 88.19 368 PRO A C 1
ATOM 2749 O O . PRO A 1 368 ? -1.685 9.366 15.919 1.00 88.19 368 PRO A O 1
ATOM 2752 N N . SER A 1 369 ? 0.262 9.896 16.897 1.00 91.19 369 SER A N 1
ATOM 2753 C CA . SER A 1 369 ? 0.850 8.576 16.752 1.00 91.19 369 SER A CA 1
ATOM 2754 C C . SER A 1 369 ? 1.919 8.299 17.813 1.00 91.19 369 SER A C 1
ATOM 2756 O O . SER A 1 369 ? 2.415 9.202 18.480 1.00 91.19 369 SER A O 1
ATOM 2758 N N . ILE A 1 370 ? 2.298 7.033 17.966 1.00 91.19 370 ILE A N 1
ATOM 2759 C CA . ILE A 1 370 ? 3.571 6.669 18.592 1.00 91.19 370 ILE A CA 1
ATOM 2760 C C . ILE A 1 370 ? 4.739 7.142 17.723 1.00 91.19 370 ILE A C 1
ATOM 2762 O O . ILE A 1 370 ? 4.564 7.317 16.513 1.00 91.19 370 ILE A O 1
ATOM 2766 N N . ASP A 1 371 ? 5.917 7.276 18.319 1.00 90.00 371 ASP A N 1
ATOM 2767 C CA . ASP A 1 371 ? 7.159 7.597 17.614 1.00 90.00 371 ASP A CA 1
ATOM 2768 C C . ASP A 1 371 ? 8.254 6.545 17.859 1.00 90.00 371 ASP A C 1
ATOM 2770 O O . ASP A 1 371 ? 8.096 5.6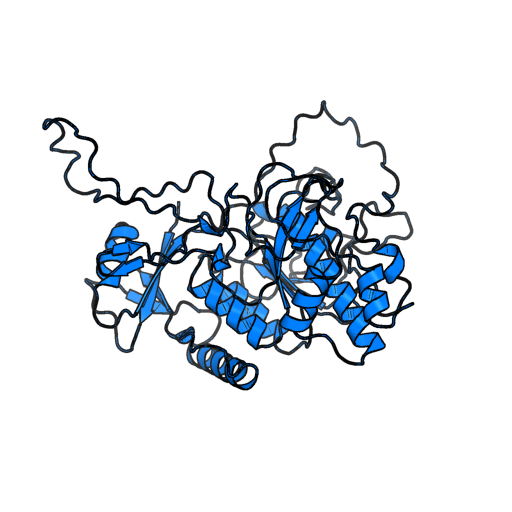37 18.681 1.00 90.00 371 ASP A O 1
ATOM 2774 N N . ASP A 1 372 ? 9.361 6.634 17.117 1.00 88.25 372 ASP A N 1
ATOM 2775 C CA . ASP A 1 372 ? 10.560 5.842 17.405 1.00 88.25 372 ASP A CA 1
ATOM 2776 C C . ASP A 1 372 ? 11.238 6.368 18.686 1.00 88.25 372 ASP A C 1
ATOM 2778 O O . ASP A 1 372 ? 11.698 7.507 18.689 1.00 88.25 372 ASP A O 1
ATOM 2782 N N . PRO A 1 373 ? 11.369 5.557 19.758 1.00 79.00 373 PRO A N 1
ATOM 2783 C CA . PRO A 1 373 ? 11.981 5.991 21.017 1.00 79.00 373 PRO A CA 1
ATOM 2784 C C . PRO A 1 373 ? 13.409 6.547 20.888 1.00 79.00 373 PRO A C 1
ATOM 2786 O O . PRO A 1 373 ? 13.880 7.229 21.797 1.00 79.00 373 PRO A O 1
ATOM 2789 N N . GLU A 1 374 ? 14.119 6.243 19.797 1.00 82.12 374 GLU A N 1
ATOM 2790 C CA . GLU A 1 374 ? 15.475 6.743 19.543 1.00 82.12 374 GLU A CA 1
ATOM 2791 C C . GLU A 1 374 ? 15.538 8.120 18.862 1.00 82.12 374 GLU A C 1
ATOM 2793 O O . GLU A 1 374 ? 16.637 8.655 18.723 1.00 82.12 374 GLU A O 1
ATOM 2798 N N . THR A 1 375 ? 14.415 8.729 18.459 1.00 76.31 375 THR A N 1
ATOM 2799 C CA . THR A 1 375 ? 14.432 10.103 17.909 1.00 76.31 375 THR A CA 1
ATOM 2800 C C . THR A 1 375 ? 14.840 11.137 18.956 1.00 76.31 375 THR A C 1
ATOM 2802 O O . THR A 1 375 ? 15.368 12.188 18.608 1.00 76.31 375 THR A O 1
ATOM 2805 N N . GLY A 1 376 ? 14.637 10.830 20.242 1.00 70.56 376 GLY A N 1
ATOM 2806 C CA . GLY A 1 376 ? 14.841 11.767 21.347 1.00 70.56 376 GLY A CA 1
ATOM 2807 C C . GLY A 1 376 ? 13.652 12.704 21.587 1.00 70.56 376 GLY A C 1
ATOM 2808 O O . GLY A 1 376 ? 13.666 13.436 22.573 1.00 70.56 376 GLY A O 1
ATOM 2809 N N . ASP A 1 377 ? 12.609 12.621 20.754 1.00 71.31 377 ASP A N 1
ATOM 2810 C CA . ASP A 1 377 ? 11.412 13.474 20.811 1.00 71.31 377 ASP A CA 1
ATOM 2811 C C . ASP A 1 377 ? 10.310 12.910 21.732 1.00 71.31 377 ASP A C 1
ATOM 2813 O O . ASP A 1 377 ? 9.242 13.499 21.890 1.00 71.31 377 ASP A O 1
ATOM 2817 N N . GLY A 1 378 ? 10.569 11.764 22.370 1.00 79.94 378 GLY A N 1
ATOM 2818 C CA . GLY A 1 378 ? 9.623 11.051 23.227 1.00 79.94 378 GLY A CA 1
ATOM 2819 C C . GLY A 1 378 ? 8.996 9.831 22.549 1.00 79.94 378 GLY A C 1
ATOM 2820 O O . GLY A 1 378 ? 9.450 9.360 21.513 1.00 79.94 378 GLY A O 1
ATOM 2821 N N . LEU A 1 379 ? 7.966 9.267 23.186 1.00 85.88 379 LEU A N 1
ATOM 2822 C CA . LEU A 1 379 ? 7.279 8.053 22.713 1.00 85.88 379 LEU A CA 1
ATOM 2823 C C . LEU A 1 379 ? 6.092 8.343 21.782 1.00 85.88 379 LEU A C 1
ATOM 2825 O O . LEU A 1 379 ? 5.537 7.425 21.186 1.00 85.88 379 LEU A O 1
ATOM 2829 N N . TYR A 1 380 ? 5.668 9.601 21.685 1.00 87.38 380 TYR A N 1
ATOM 2830 C CA . TYR A 1 380 ? 4.470 10.004 20.957 1.00 87.38 380 TYR A CA 1
ATOM 2831 C C . TYR A 1 380 ? 4.731 11.283 20.173 1.00 87.38 380 TYR A C 1
ATOM 2833 O O . TYR A 1 380 ? 5.581 12.089 20.541 1.00 87.38 380 TYR A O 1
ATOM 2841 N N . THR A 1 381 ? 3.972 11.469 19.101 1.00 85.50 381 THR A N 1
ATOM 2842 C CA . THR A 1 381 ? 4.072 12.613 18.204 1.00 85.50 381 THR A CA 1
ATOM 2843 C C . THR A 1 381 ? 2.694 13.015 17.696 1.00 85.50 381 THR A C 1
ATOM 2845 O O . THR A 1 381 ? 1.798 12.184 17.575 1.00 85.50 381 THR A O 1
ATOM 2848 N N . GLU A 1 382 ? 2.550 14.278 17.319 1.00 84.38 382 GLU A N 1
ATOM 2849 C CA . GLU A 1 382 ? 1.364 14.828 16.648 1.00 84.38 382 GLU A CA 1
ATOM 2850 C C . GLU A 1 382 ? 1.730 15.389 15.273 1.00 84.38 382 GLU A C 1
ATOM 2852 O O . GLU A 1 382 ? 1.124 16.333 14.783 1.00 84.38 382 GLU A O 1
ATOM 2857 N N . THR A 1 383 ? 2.800 14.870 14.667 1.00 84.69 383 THR A N 1
ATOM 2858 C CA . THR A 1 383 ? 3.365 15.425 13.426 1.00 84.69 383 THR A CA 1
ATOM 2859 C C . THR A 1 383 ? 3.275 14.473 12.241 1.00 84.69 383 THR A C 1
ATOM 2861 O O . THR A 1 383 ? 3.663 14.844 11.129 1.00 84.69 383 THR A O 1
ATOM 2864 N N . PHE A 1 384 ? 2.754 13.254 12.428 1.00 89.69 384 PHE A N 1
ATOM 2865 C CA . PHE A 1 384 ? 2.632 12.307 11.326 1.00 89.69 384 PHE A CA 1
ATOM 2866 C C . PHE A 1 384 ? 1.630 12.828 10.295 1.00 89.69 384 PHE A C 1
ATOM 2868 O O . PHE A 1 384 ? 0.516 13.216 10.636 1.00 89.69 384 PHE A O 1
ATOM 2875 N N . SER A 1 385 ? 2.058 12.921 9.041 1.00 90.19 385 SER A N 1
ATOM 2876 C CA . SER A 1 385 ? 1.341 13.685 8.020 1.00 90.19 385 SER A CA 1
ATOM 2877 C C . SER A 1 385 ? 1.456 13.028 6.644 1.00 90.19 385 SER A C 1
ATOM 2879 O O . SER A 1 385 ? 2.081 11.978 6.470 1.00 90.19 385 SER A O 1
ATOM 2881 N N . ASP A 1 386 ? 0.848 13.695 5.674 1.00 90.06 386 ASP A N 1
ATOM 2882 C CA . ASP A 1 386 ? 0.709 13.345 4.276 1.00 90.06 386 ASP A CA 1
ATOM 2883 C C . ASP A 1 386 ? -0.092 12.063 4.009 1.00 90.06 386 ASP A C 1
ATOM 2885 O O . ASP A 1 386 ? -0.729 11.486 4.893 1.00 90.06 386 ASP A O 1
ATOM 2889 N N . THR A 1 387 ? -0.078 11.618 2.748 1.00 93.12 387 THR A N 1
ATOM 2890 C CA . THR A 1 387 ? -0.820 10.433 2.293 1.00 93.12 387 THR A CA 1
ATOM 2891 C C . THR A 1 387 ? -0.440 9.151 3.033 1.00 93.12 387 THR A C 1
ATOM 2893 O O . THR A 1 387 ? -1.246 8.227 3.056 1.00 93.12 387 THR A O 1
ATOM 2896 N N . SER A 1 388 ? 0.727 9.106 3.682 1.00 94.12 388 SER A N 1
ATOM 2897 C CA . SER A 1 388 ? 1.121 8.027 4.595 1.00 94.12 388 SER A CA 1
ATOM 2898 C C . SER A 1 388 ? 0.247 7.963 5.843 1.00 94.12 388 SER A C 1
ATOM 2900 O O . SER A 1 388 ? -0.325 6.924 6.158 1.00 94.12 388 SER A O 1
ATOM 2902 N N . ALA A 1 389 ? 0.064 9.091 6.533 1.00 94.06 389 ALA A N 1
ATOM 2903 C CA . ALA A 1 389 ? -0.811 9.125 7.698 1.00 94.06 389 ALA A CA 1
ATOM 2904 C C . ALA A 1 389 ? -2.252 8.763 7.316 1.00 94.06 389 ALA A C 1
ATOM 2906 O O . ALA A 1 389 ? -2.887 7.940 7.977 1.00 94.06 389 ALA A O 1
ATOM 2907 N N . SER A 1 390 ? -2.736 9.284 6.187 1.00 96.00 390 SER A N 1
ATOM 2908 C CA . SER A 1 390 ? -4.063 8.947 5.674 1.00 96.00 390 SER A CA 1
ATOM 2909 C C . SER A 1 390 ? -4.197 7.471 5.270 1.00 96.00 390 SER A C 1
ATOM 2911 O O . SER A 1 390 ? -5.221 6.853 5.557 1.00 96.00 390 SER A O 1
ATOM 2913 N N . ALA A 1 391 ? -3.181 6.867 4.646 1.00 98.06 391 ALA A N 1
ATOM 2914 C CA . ALA A 1 391 ? -3.195 5.450 4.282 1.00 98.06 391 ALA A CA 1
ATOM 2915 C C . ALA A 1 391 ? -3.219 4.538 5.518 1.00 98.06 391 ALA A C 1
ATOM 2917 O O . ALA A 1 391 ? -4.006 3.587 5.544 1.00 98.06 391 ALA A O 1
ATOM 2918 N N . ALA A 1 392 ? -2.469 4.873 6.573 1.00 98.00 392 ALA A N 1
ATOM 2919 C CA . ALA A 1 392 ? -2.545 4.188 7.862 1.00 98.00 392 ALA A CA 1
ATOM 2920 C C . ALA A 1 392 ? -3.947 4.297 8.495 1.00 98.00 392 ALA A C 1
ATOM 2922 O O . ALA A 1 392 ? -4.493 3.292 8.961 1.00 98.00 392 ALA A O 1
ATOM 2923 N N . VAL A 1 393 ? -4.572 5.484 8.436 1.00 97.88 393 VAL A N 1
ATOM 2924 C CA . VAL A 1 393 ? -5.950 5.698 8.912 1.00 97.88 393 VAL A CA 1
ATOM 2925 C C . VAL A 1 393 ? -6.936 4.783 8.175 1.00 97.88 393 VAL A C 1
ATOM 2927 O O . VAL A 1 393 ? -7.725 4.062 8.794 1.00 97.88 393 VAL A O 1
ATOM 2930 N N . ILE A 1 394 ? -6.862 4.752 6.843 1.00 98.56 394 ILE A N 1
ATOM 2931 C CA . ILE A 1 394 ? -7.744 3.930 6.007 1.00 98.56 394 ILE A CA 1
ATOM 2932 C C . ILE A 1 394 ? -7.470 2.431 6.177 1.00 98.56 394 ILE A C 1
ATOM 2934 O O . ILE A 1 394 ? -8.413 1.640 6.140 1.00 98.56 394 ILE A O 1
ATOM 2938 N N . ALA A 1 395 ? -6.224 2.013 6.405 1.00 98.75 395 ALA A N 1
ATOM 2939 C CA . ALA A 1 395 ? -5.906 0.621 6.718 1.00 98.75 395 ALA A CA 1
ATOM 2940 C C . ALA A 1 395 ? -6.539 0.175 8.042 1.00 98.75 395 ALA A C 1
ATOM 2942 O O . ALA A 1 395 ? -7.111 -0.915 8.109 1.00 98.75 395 ALA A O 1
ATOM 2943 N N . GLY A 1 396 ? -6.517 1.039 9.061 1.00 98.19 396 GLY A N 1
ATOM 2944 C CA . GLY A 1 396 ? -7.246 0.822 10.307 1.00 98.19 396 GLY A CA 1
ATOM 2945 C C . GLY A 1 396 ? -8.755 0.709 10.086 1.00 98.19 396 GLY A C 1
ATOM 2946 O O . GLY A 1 396 ? -9.373 -0.260 10.526 1.00 98.19 396 GLY A O 1
ATOM 2947 N N . ALA A 1 397 ? -9.350 1.637 9.331 1.00 98.19 397 ALA A N 1
ATOM 2948 C CA . ALA A 1 397 ? -10.773 1.592 8.989 1.00 98.19 397 ALA A CA 1
ATOM 2949 C C . ALA A 1 397 ? -11.145 0.298 8.240 1.00 98.19 397 ALA A C 1
ATOM 2951 O O . ALA A 1 397 ? -12.134 -0.359 8.565 1.00 98.19 397 ALA A O 1
ATOM 2952 N N . ALA A 1 398 ? -10.324 -0.116 7.272 1.00 98.62 398 ALA A N 1
ATOM 2953 C CA . ALA A 1 398 ? -10.490 -1.368 6.544 1.00 98.62 398 ALA A CA 1
ATOM 2954 C C . ALA A 1 398 ? -10.443 -2.588 7.480 1.00 98.62 398 ALA A C 1
ATOM 2956 O O . ALA A 1 398 ? -11.257 -3.500 7.322 1.00 98.62 398 ALA A O 1
ATOM 2957 N N . ALA A 1 399 ? -9.540 -2.599 8.466 1.00 98.56 399 ALA A N 1
ATOM 2958 C CA . ALA A 1 399 ? -9.430 -3.681 9.443 1.00 98.56 399 ALA A CA 1
ATOM 2959 C C . ALA A 1 399 ? -10.660 -3.753 10.354 1.00 98.56 399 ALA A C 1
ATOM 2961 O O . ALA A 1 399 ? -11.226 -4.832 10.519 1.00 98.56 399 ALA A O 1
ATOM 2962 N N . VAL A 1 400 ? -11.138 -2.615 10.865 1.00 98.12 400 VAL A N 1
ATOM 2963 C CA . VAL A 1 400 ? -12.383 -2.539 11.649 1.00 98.12 400 VAL A CA 1
ATOM 2964 C C . VAL A 1 400 ? -13.566 -3.085 10.850 1.00 98.12 400 VAL A C 1
ATOM 2966 O O . VAL A 1 400 ? -14.304 -3.949 11.318 1.00 98.12 400 VAL A O 1
ATOM 2969 N N . VAL A 1 401 ? -13.722 -2.646 9.602 1.00 98.06 401 VAL A N 1
ATOM 2970 C CA . VAL A 1 401 ? -14.823 -3.091 8.741 1.00 98.06 401 VAL A CA 1
ATOM 2971 C C . VAL A 1 401 ? -14.734 -4.594 8.434 1.00 98.06 401 VAL A C 1
ATOM 2973 O O . VAL A 1 401 ? -15.762 -5.275 8.410 1.00 98.06 401 VAL A O 1
ATOM 2976 N N . GLN A 1 402 ? -13.530 -5.140 8.238 1.00 98.12 402 GLN A N 1
ATOM 2977 C CA . GLN A 1 402 ? -13.330 -6.583 8.066 1.00 98.12 402 GLN A CA 1
ATOM 2978 C C . GLN A 1 402 ? -13.646 -7.383 9.334 1.00 98.12 402 GLN A C 1
ATOM 2980 O O . GLN A 1 402 ? -14.269 -8.444 9.231 1.00 98.12 402 GLN A O 1
ATOM 2985 N N . GLY A 1 403 ? -13.259 -6.885 10.511 1.00 97.88 403 GLY A N 1
ATOM 2986 C CA . GLY A 1 403 ? -13.571 -7.509 11.797 1.00 97.88 403 GLY A CA 1
ATOM 2987 C C . GLY A 1 403 ? -15.081 -7.576 12.030 1.00 97.88 403 GLY A C 1
ATOM 2988 O O . GLY A 1 403 ? -15.629 -8.660 12.242 1.00 97.88 403 GLY A O 1
ATOM 2989 N N . LEU A 1 404 ? -15.776 -6.444 11.868 1.00 97.56 404 LEU A N 1
ATOM 2990 C CA . LEU A 1 404 ? -17.239 -6.362 11.954 1.00 97.56 404 LEU A CA 1
ATOM 2991 C C . LEU A 1 404 ? -17.929 -7.309 10.964 1.00 97.56 404 LEU A C 1
ATOM 2993 O O . LEU A 1 404 ? -18.821 -8.071 11.339 1.00 97.56 404 LEU A O 1
ATOM 2997 N N . ALA A 1 405 ? -17.511 -7.296 9.694 1.00 97.12 405 ALA A N 1
ATOM 2998 C CA . ALA A 1 405 ? -18.103 -8.155 8.674 1.00 97.12 405 ALA A CA 1
ATOM 2999 C C . ALA A 1 405 ? -17.879 -9.640 8.973 1.00 97.12 405 ALA A C 1
ATOM 3001 O O . ALA A 1 405 ? -18.803 -10.436 8.818 1.00 97.12 405 ALA A O 1
ATOM 3002 N N . THR A 1 406 ? -16.691 -10.012 9.452 1.00 96.56 406 THR A N 1
ATOM 3003 C CA . THR A 1 406 ? -16.393 -11.393 9.843 1.00 96.56 406 THR A CA 1
ATOM 3004 C C . THR A 1 406 ? -17.283 -11.839 10.995 1.00 96.56 406 THR A C 1
ATOM 3006 O O . THR A 1 406 ? -17.828 -12.940 10.938 1.00 96.56 406 THR A O 1
ATOM 3009 N N . HIS A 1 407 ? -17.494 -10.980 11.993 1.00 95.06 407 HIS A N 1
ATOM 3010 C CA . HIS A 1 407 ? -18.344 -11.306 13.131 1.00 95.06 407 HIS A CA 1
ATOM 3011 C C . HIS A 1 407 ? -19.825 -11.430 12.746 1.00 95.06 407 HIS A C 1
ATOM 3013 O O . HIS A 1 407 ? -20.475 -12.408 13.105 1.00 95.06 407 HIS A O 1
ATOM 3019 N N . VAL A 1 408 ? -20.361 -10.478 11.977 1.00 94.88 408 VAL A N 1
ATOM 3020 C CA . VAL A 1 408 ? -21.799 -10.443 11.657 1.00 94.88 408 VAL A CA 1
ATOM 3021 C C . VAL A 1 408 ? -22.181 -11.377 10.511 1.00 94.88 408 VAL A C 1
ATOM 3023 O O . VAL A 1 408 ? -23.260 -11.964 10.520 1.00 94.88 408 VAL A O 1
ATOM 3026 N N . ARG A 1 409 ? -21.313 -11.537 9.509 1.00 94.12 409 ARG A N 1
ATOM 3027 C CA . ARG A 1 409 ? -21.605 -12.325 8.297 1.00 94.12 409 ARG A CA 1
ATOM 3028 C C . ARG A 1 409 ? -20.951 -13.706 8.300 1.00 94.12 409 ARG A C 1
ATOM 3030 O O . ARG A 1 409 ? -21.164 -14.469 7.360 1.00 94.12 409 ARG A O 1
ATOM 3037 N N . GLY A 1 410 ? -20.110 -14.012 9.290 1.00 93.94 410 GLY A N 1
ATOM 3038 C CA . GLY A 1 410 ? -19.324 -15.250 9.349 1.00 93.94 410 GLY A CA 1
ATOM 3039 C C . GLY A 1 410 ? -18.208 -15.341 8.301 1.00 93.94 410 GLY A C 1
ATOM 3040 O O . GLY A 1 410 ? -17.588 -16.393 8.154 1.00 93.94 410 GLY A O 1
ATOM 3041 N N . ARG A 1 411 ? -17.955 -14.267 7.541 1.00 94.75 411 ARG A N 1
ATOM 3042 C CA . ARG A 1 411 ? -16.874 -14.186 6.553 1.00 94.75 411 ARG A CA 1
ATOM 3043 C C . ARG A 1 411 ? -16.391 -12.745 6.368 1.00 94.75 411 ARG A C 1
ATOM 3045 O O . ARG A 1 411 ? -17.217 -11.830 6.402 1.00 94.75 411 ARG A O 1
ATOM 3052 N N . PRO A 1 412 ? -15.104 -12.540 6.063 1.00 95.56 412 PRO A N 1
ATOM 3053 C CA . PRO A 1 412 ? -14.628 -11.248 5.605 1.00 95.56 412 PRO A CA 1
ATOM 3054 C C . PRO A 1 412 ? -15.147 -10.924 4.195 1.00 95.56 412 PRO A C 1
ATOM 3056 O O . PRO A 1 412 ? -15.638 -11.781 3.445 1.00 95.56 412 PRO A O 1
ATOM 3059 N N . MET A 1 413 ? -15.013 -9.657 3.826 1.00 96.38 413 MET A N 1
ATOM 3060 C CA . MET A 1 413 ? -15.302 -9.138 2.495 1.00 96.38 413 MET A CA 1
ATOM 3061 C C . MET A 1 413 ? -14.103 -9.317 1.564 1.00 96.38 413 MET A C 1
ATOM 3063 O O . MET A 1 413 ? -12.944 -9.233 1.976 1.00 96.38 413 MET A O 1
ATOM 3067 N N . GLY A 1 414 ? -14.386 -9.552 0.282 1.00 96.44 414 GLY A N 1
ATOM 3068 C CA . GLY A 1 414 ? -13.349 -9.540 -0.750 1.00 96.44 414 GLY A CA 1
ATOM 3069 C C . GLY A 1 414 ? -12.873 -8.111 -1.061 1.00 96.44 414 GLY A C 1
ATOM 3070 O O . GLY A 1 414 ? -13.598 -7.154 -0.776 1.00 96.44 414 GLY A O 1
ATOM 3071 N N . PRO A 1 415 ? -11.714 -7.930 -1.722 1.00 97.31 415 PRO A N 1
ATOM 3072 C CA . PRO A 1 415 ? -11.139 -6.601 -1.966 1.00 97.31 415 PRO A CA 1
ATOM 3073 C C . PRO A 1 415 ? -12.075 -5.638 -2.702 1.00 97.31 415 PRO A C 1
ATOM 3075 O O . PRO A 1 415 ? -12.226 -4.490 -2.295 1.00 97.31 415 PRO A O 1
ATOM 3078 N N . ARG A 1 416 ? -12.777 -6.117 -3.740 1.00 96.19 416 ARG A N 1
ATOM 3079 C CA . ARG A 1 416 ? -13.751 -5.302 -4.491 1.00 96.19 416 ARG A CA 1
ATOM 3080 C C . ARG A 1 416 ? -14.954 -4.888 -3.637 1.00 96.19 416 ARG A C 1
ATOM 3082 O O . ARG A 1 416 ? -15.444 -3.774 -3.787 1.00 96.19 416 ARG A O 1
ATOM 3089 N N . GLU A 1 417 ? -15.428 -5.779 -2.763 1.00 97.12 417 GLU A N 1
ATOM 3090 C CA . GLU A 1 417 ? -16.575 -5.529 -1.880 1.00 97.12 417 GLU A CA 1
ATOM 3091 C C . GLU A 1 417 ? -16.222 -4.459 -0.839 1.00 97.12 417 GLU A C 1
ATOM 3093 O O . GLU A 1 417 ? -16.920 -3.450 -0.746 1.00 97.12 417 GLU A O 1
ATOM 3098 N N . LEU A 1 418 ? -15.094 -4.623 -0.139 1.00 98.25 418 LEU A N 1
ATOM 3099 C CA . LEU A 1 418 ? -14.635 -3.661 0.863 1.00 98.25 418 LEU A CA 1
ATOM 3100 C C . LEU A 1 418 ? -14.300 -2.296 0.248 1.00 98.25 418 LEU A C 1
ATOM 3102 O O . LEU A 1 418 ? -14.754 -1.272 0.754 1.00 98.25 418 LEU A O 1
ATOM 3106 N N . ARG A 1 419 ? -13.562 -2.268 -0.872 1.00 98.19 419 ARG A N 1
ATOM 3107 C CA . ARG A 1 419 ? -13.237 -1.020 -1.581 1.00 98.19 419 ARG A CA 1
ATOM 3108 C C . ARG A 1 419 ? -14.502 -0.266 -1.979 1.00 98.19 419 ARG A C 1
ATOM 3110 O O . ARG A 1 419 ? -14.594 0.933 -1.745 1.00 98.19 419 ARG A O 1
ATOM 3117 N N . ARG A 1 420 ? -15.501 -0.958 -2.540 1.00 97.19 420 ARG A N 1
ATOM 3118 C CA . ARG A 1 420 ? -16.794 -0.350 -2.889 1.00 97.19 420 ARG A CA 1
ATOM 3119 C C . ARG A 1 420 ? -17.489 0.234 -1.657 1.00 97.19 420 ARG A C 1
ATOM 3121 O O . ARG A 1 420 ? -18.043 1.325 -1.741 1.00 97.19 420 ARG A O 1
ATOM 3128 N N . LEU A 1 421 ? -17.469 -0.481 -0.536 1.00 96.44 421 LEU A N 1
ATOM 3129 C CA . LEU A 1 421 ? -18.121 -0.047 0.696 1.00 96.44 421 LEU A CA 1
ATOM 3130 C C . LEU A 1 421 ? -17.499 1.246 1.244 1.00 96.44 421 LEU A C 1
ATOM 3132 O O . LEU A 1 421 ? -18.221 2.219 1.446 1.00 96.44 421 LEU A O 1
ATOM 3136 N N . LEU A 1 422 ? -16.167 1.285 1.369 1.00 97.56 422 LEU A N 1
ATOM 3137 C CA . LEU A 1 422 ? -15.423 2.461 1.840 1.00 97.56 422 LEU A CA 1
ATOM 3138 C C . LEU A 1 422 ? -15.612 3.684 0.926 1.00 97.56 422 LEU A C 1
ATOM 3140 O O . LEU A 1 422 ? -15.744 4.799 1.416 1.00 97.56 422 LEU A O 1
ATOM 3144 N N . ARG A 1 423 ? -15.679 3.476 -0.396 1.00 95.62 423 ARG A N 1
ATOM 3145 C CA . ARG A 1 423 ? -15.859 4.552 -1.390 1.00 95.62 423 ARG A CA 1
ATOM 3146 C C . ARG A 1 423 ? -17.240 5.194 -1.408 1.00 95.62 423 ARG A C 1
ATOM 3148 O O . ARG A 1 423 ? -17.371 6.321 -1.872 1.00 95.62 423 ARG A O 1
ATOM 3155 N N . HIS A 1 424 ? -18.284 4.458 -1.037 1.00 93.56 424 HIS A N 1
ATOM 3156 C CA . HIS A 1 424 ? -19.665 4.928 -1.199 1.00 93.56 424 HIS A CA 1
ATOM 3157 C C . HIS A 1 424 ? -20.340 5.300 0.114 1.00 93.56 424 HIS A C 1
ATOM 3159 O O . HIS A 1 424 ? -21.308 6.054 0.094 1.00 93.56 424 HIS A O 1
ATOM 3165 N N . GLN A 1 425 ? -19.855 4.779 1.238 1.00 92.00 425 GLN A N 1
ATOM 3166 C CA . GLN A 1 425 ? -20.386 5.089 2.561 1.00 92.00 425 GLN A CA 1
ATOM 3167 C C . GLN A 1 425 ? -19.389 5.951 3.325 1.00 92.00 425 GLN A C 1
ATOM 3169 O O . GLN A 1 425 ? -18.795 5.533 4.316 1.00 92.00 425 GLN A O 1
ATOM 3174 N N . GLY A 1 426 ? -19.186 7.159 2.813 1.00 89.81 426 GLY A N 1
ATOM 3175 C CA . GLY A 1 426 ? -18.285 8.138 3.394 1.00 89.81 426 GLY A CA 1
ATOM 3176 C C . GLY A 1 426 ? -18.831 9.553 3.293 1.00 89.81 426 GLY A C 1
ATOM 3177 O O . GLY A 1 426 ? -19.821 9.813 2.606 1.00 89.81 426 GLY A O 1
ATOM 3178 N N . THR A 1 427 ? -18.183 10.468 3.999 1.00 90.94 427 THR A N 1
ATOM 3179 C CA . THR A 1 427 ? -18.465 11.897 3.975 1.00 90.94 427 THR A CA 1
ATOM 3180 C C . THR A 1 427 ? -17.586 12.574 2.912 1.00 90.94 427 THR A C 1
ATOM 3182 O O . THR A 1 427 ? -16.383 12.313 2.844 1.00 90.94 427 THR A O 1
ATOM 3185 N N . PRO A 1 428 ? -18.154 13.415 2.029 1.00 91.88 428 PRO A N 1
ATOM 3186 C CA . PRO A 1 428 ? -17.372 14.121 1.013 1.00 91.88 428 PRO A CA 1
ATOM 3187 C C . PRO A 1 428 ? -16.508 15.225 1.642 1.00 91.88 428 PRO A C 1
ATOM 3189 O O . PRO A 1 428 ? -16.627 15.518 2.836 1.00 91.88 428 PRO A O 1
ATOM 3192 N N . LEU A 1 429 ? -15.673 15.878 0.829 1.00 89.50 429 LEU A N 1
ATOM 3193 C CA . LEU A 1 429 ? -15.079 17.164 1.204 1.00 89.50 429 LEU A CA 1
ATOM 3194 C C . LEU A 1 429 ? -16.171 18.197 1.530 1.00 89.50 429 LEU A C 1
ATOM 3196 O O . LEU A 1 429 ? -17.281 18.142 0.995 1.00 89.50 429 LEU A O 1
ATOM 3200 N N . VAL A 1 430 ? -15.849 19.134 2.420 1.00 87.44 430 VAL A N 1
ATOM 3201 C CA . VAL A 1 430 ? -16.646 20.352 2.638 1.00 87.44 430 VAL A CA 1
ATOM 3202 C C . VAL A 1 430 ? -16.349 21.374 1.546 1.00 87.44 430 VAL A C 1
ATOM 3204 O O . VAL A 1 430 ? -17.273 21.983 1.017 1.00 87.44 430 VAL A O 1
ATOM 3207 N N . GLU A 1 431 ? -15.071 21.535 1.205 1.00 84.25 431 GLU A N 1
ATOM 3208 C CA . GLU A 1 431 ? -14.575 22.508 0.232 1.00 84.25 431 GLU A CA 1
ATOM 3209 C C . GLU A 1 431 ? -13.321 21.963 -0.467 1.00 84.25 431 GLU A C 1
ATOM 3211 O O . GLU A 1 431 ? -12.481 21.321 0.172 1.00 84.25 431 GLU A O 1
ATOM 3216 N N . GLY A 1 432 ? -13.201 22.214 -1.772 1.00 81.00 432 GLY A N 1
ATOM 3217 C CA . GLY A 1 432 ? -12.098 21.758 -2.617 1.00 81.00 432 GLY A CA 1
ATOM 3218 C C . GLY A 1 432 ? -12.563 21.388 -4.023 1.00 81.00 432 GLY A C 1
ATOM 3219 O O . GLY A 1 432 ? -13.675 20.886 -4.198 1.00 81.00 432 GLY A O 1
ATOM 3220 N N . ASP A 1 433 ? -11.700 21.621 -5.010 1.00 80.62 433 ASP A N 1
ATOM 3221 C CA . ASP A 1 433 ? -11.976 21.333 -6.424 1.00 80.62 433 ASP A CA 1
ATOM 3222 C C . ASP A 1 433 ? -11.354 20.000 -6.879 1.00 80.62 433 ASP A C 1
ATOM 3224 O O . ASP A 1 433 ? -11.788 19.410 -7.874 1.00 80.62 433 ASP A O 1
ATOM 3228 N N . ASP A 1 434 ? -10.355 19.493 -6.147 1.00 84.69 434 ASP A N 1
ATOM 3229 C CA . ASP A 1 434 ? -9.678 18.250 -6.502 1.00 84.69 434 ASP A CA 1
ATOM 3230 C C . ASP A 1 434 ? -10.471 17.005 -6.085 1.00 84.69 434 ASP A C 1
ATOM 3232 O O . ASP A 1 434 ? -11.053 16.897 -5.004 1.00 84.69 434 ASP A O 1
ATOM 3236 N N . ILE A 1 435 ? -10.434 15.986 -6.946 1.00 89.50 435 ILE A N 1
ATOM 3237 C CA . ILE A 1 435 ? -11.095 14.703 -6.691 1.00 89.50 435 ILE A CA 1
ATOM 3238 C C . ILE A 1 435 ? -10.223 13.856 -5.757 1.00 89.50 435 ILE A C 1
ATOM 3240 O O . ILE A 1 435 ? -9.223 13.288 -6.191 1.00 89.50 435 ILE A O 1
ATOM 3244 N N . VAL A 1 436 ? -10.630 13.713 -4.495 1.00 91.75 436 VAL A N 1
ATOM 3245 C CA . VAL A 1 436 ? -9.924 12.892 -3.485 1.00 91.75 436 VAL A CA 1
ATOM 3246 C C . VAL A 1 436 ? -10.785 11.768 -2.887 1.00 91.75 436 VAL A C 1
ATOM 3248 O O . VAL A 1 436 ? -10.369 11.082 -1.959 1.00 91.75 436 VAL A O 1
ATOM 3251 N N . GLY A 1 437 ? -11.983 11.538 -3.427 1.00 93.56 437 GLY A N 1
ATOM 3252 C CA . GLY A 1 437 ? -12.912 10.522 -2.925 1.00 93.56 437 GLY A CA 1
ATOM 3253 C C . GLY A 1 437 ? -13.714 10.998 -1.709 1.00 93.56 437 GLY A C 1
ATOM 3254 O O . GLY A 1 437 ? -14.114 12.159 -1.639 1.00 93.56 437 GLY A O 1
ATOM 3255 N N . VAL A 1 438 ? -13.984 10.088 -0.772 1.00 94.94 438 VAL A N 1
ATOM 3256 C CA . VAL A 1 438 ? -14.727 10.353 0.476 1.00 94.94 438 VAL A CA 1
ATOM 3257 C C . VAL A 1 438 ? -13.935 9.883 1.698 1.00 94.94 438 VAL A C 1
ATOM 3259 O O . VAL A 1 438 ? -13.115 8.972 1.581 1.00 94.94 438 VAL A O 1
ATOM 3262 N N . LEU A 1 439 ? -14.217 10.457 2.866 1.00 95.88 439 LEU A N 1
ATOM 3263 C CA . LEU A 1 439 ? -13.772 9.952 4.165 1.00 95.88 439 LEU A CA 1
ATOM 3264 C C . LEU A 1 439 ? -14.733 8.846 4.628 1.00 95.88 439 LEU A C 1
ATOM 3266 O O . LEU A 1 439 ? -15.914 9.141 4.813 1.00 95.88 439 LEU A O 1
ATOM 3270 N N . PRO A 1 440 ? -14.308 7.581 4.800 1.00 96.81 440 PRO A N 1
ATOM 3271 C CA . PRO A 1 440 ? -15.218 6.507 5.201 1.00 96.81 440 PRO A CA 1
ATOM 3272 C C . PRO A 1 440 ? -15.966 6.810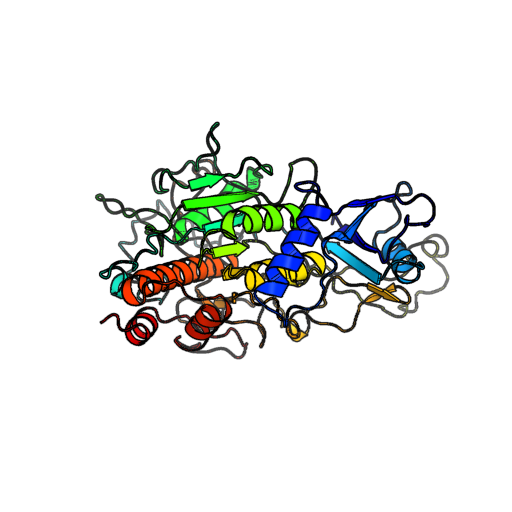 6.504 1.00 96.81 440 PRO A C 1
ATOM 3274 O O . PRO A 1 440 ? -15.386 7.302 7.462 1.00 96.81 440 PRO A O 1
ATOM 3277 N N . ASN A 1 441 ? -17.252 6.469 6.567 1.00 95.00 441 ASN A N 1
ATOM 3278 C CA . ASN A 1 441 ? -18.073 6.654 7.761 1.00 95.00 441 ASN A CA 1
ATOM 3279 C C . ASN A 1 441 ? -18.320 5.288 8.415 1.00 95.00 441 ASN A C 1
ATOM 3281 O O . ASN A 1 441 ? -19.159 4.512 7.948 1.00 95.00 441 ASN A O 1
ATOM 3285 N N . LEU A 1 442 ? -17.571 4.966 9.476 1.00 95.62 442 LEU A N 1
ATOM 3286 C CA . LEU A 1 442 ? -17.654 3.647 10.108 1.00 95.62 442 LEU A CA 1
ATOM 3287 C C . LEU A 1 442 ? -19.046 3.333 10.684 1.00 95.62 442 LEU A C 1
ATOM 3289 O O . LEU A 1 442 ? -19.495 2.207 10.472 1.00 95.62 442 LEU A O 1
ATOM 3293 N N . PRO A 1 443 ? -19.773 4.263 11.338 1.00 94.19 443 PRO A N 1
ATOM 3294 C CA . PRO A 1 443 ? -21.147 4.015 11.780 1.00 94.19 443 PRO A CA 1
ATOM 3295 C C . PRO A 1 443 ? -22.110 3.648 10.645 1.00 94.19 443 PRO A C 1
ATOM 3297 O O . PRO A 1 443 ? -22.863 2.682 10.768 1.00 94.19 443 PRO A O 1
ATOM 3300 N N . ALA A 1 444 ? -22.079 4.380 9.528 1.00 94.31 444 ALA A N 1
ATOM 3301 C CA . ALA A 1 444 ? -22.922 4.095 8.368 1.00 94.31 444 ALA A CA 1
ATOM 3302 C C . ALA A 1 444 ? -22.578 2.727 7.764 1.00 94.31 444 ALA A C 1
ATOM 3304 O O . ALA A 1 444 ? -23.472 1.914 7.510 1.00 94.31 444 ALA A O 1
ATOM 3305 N N . ILE A 1 445 ? -21.277 2.445 7.629 1.00 96.38 445 ILE A N 1
ATOM 3306 C CA . ILE A 1 445 ? -20.772 1.153 7.165 1.00 96.38 445 ILE A CA 1
ATOM 3307 C C . ILE A 1 445 ? -21.263 0.030 8.073 1.00 96.38 445 ILE A C 1
ATOM 3309 O O . ILE A 1 445 ? -21.867 -0.918 7.571 1.00 96.38 445 ILE A O 1
ATOM 3313 N N . ALA A 1 446 ? -21.075 0.154 9.385 1.00 95.06 446 ALA A N 1
ATOM 3314 C CA . ALA A 1 446 ? -21.539 -0.802 10.383 1.00 95.06 446 ALA A CA 1
ATOM 3315 C C . ALA A 1 446 ? -23.057 -1.037 10.275 1.00 95.06 446 ALA A C 1
ATOM 3317 O O . ALA A 1 446 ? -23.488 -2.187 10.160 1.00 95.06 446 ALA A O 1
ATOM 3318 N N . GLY A 1 447 ? -23.855 0.028 10.161 1.00 94.56 447 GLY A N 1
ATOM 3319 C CA . GLY A 1 447 ? -25.299 -0.068 9.936 1.00 94.56 447 GLY A CA 1
ATOM 3320 C C . GLY A 1 447 ? -25.653 -0.870 8.679 1.00 94.56 447 GLY A C 1
ATOM 3321 O O . GLY A 1 447 ? -26.522 -1.739 8.718 1.00 94.56 447 GLY A O 1
ATOM 3322 N N . SER A 1 448 ? -24.925 -0.670 7.576 1.00 94.12 448 SER A N 1
ATOM 3323 C CA . SER A 1 448 ? -25.121 -1.447 6.340 1.00 94.12 448 SER A CA 1
ATOM 3324 C C . SER A 1 448 ? -24.682 -2.916 6.442 1.00 94.12 448 SER A C 1
ATOM 3326 O O . SER A 1 448 ? -25.122 -3.761 5.656 1.00 94.12 448 SER A O 1
ATOM 3328 N N . LEU A 1 449 ? -23.818 -3.239 7.409 1.00 93.88 449 LEU A N 1
ATOM 3329 C CA . LEU A 1 449 ? -23.465 -4.614 7.759 1.00 93.88 449 LEU A CA 1
ATOM 3330 C C . LEU A 1 449 ? -24.520 -5.274 8.662 1.00 93.88 449 LEU A C 1
ATOM 3332 O O . LEU A 1 449 ? -24.477 -6.493 8.800 1.00 93.88 449 LEU A O 1
ATOM 3336 N N . GLY A 1 450 ? -25.460 -4.508 9.230 1.00 91.88 450 GLY A N 1
ATOM 3337 C CA . GLY A 1 450 ? -26.426 -4.977 10.228 1.00 91.88 450 GLY A CA 1
ATOM 3338 C C . GLY A 1 450 ? -25.927 -4.864 11.673 1.00 91.88 450 GLY A C 1
ATOM 3339 O O . GLY A 1 450 ? -26.457 -5.538 12.551 1.00 91.88 450 GLY A O 1
ATOM 3340 N N . VAL A 1 451 ? -24.902 -4.045 11.917 1.00 86.56 451 VAL A N 1
ATOM 3341 C CA . VAL A 1 451 ? -24.379 -3.713 13.249 1.00 86.56 451 VAL A CA 1
ATOM 3342 C C . VAL A 1 451 ? -25.076 -2.433 13.723 1.00 86.56 451 VAL A C 1
ATOM 3344 O O . VAL A 1 451 ? -24.934 -1.396 13.074 1.00 86.56 451 VAL A O 1
ATOM 3347 N N . GLY A 1 452 ? -25.832 -2.485 14.823 1.00 71.62 452 GLY A N 1
ATOM 3348 C CA . GLY A 1 452 ? -26.649 -1.360 15.300 1.00 71.62 452 GLY A CA 1
ATOM 3349 C C . GLY A 1 452 ? -26.901 -1.392 16.792 1.00 71.62 452 GLY A C 1
ATOM 3350 O O . GLY A 1 452 ? -27.264 -2.484 17.281 1.00 71.62 452 GLY A O 1
#

pLDDT: mean 84.28, std 17.87, range [30.23, 98.88]

Seque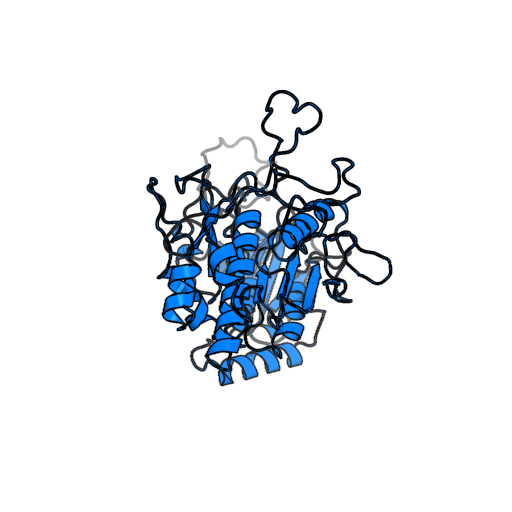nce (452 aa):
MSIQVLAQLREGPLELGGCHAVPLFESVSQDHVLRLVQLARLRDPALAPSGLHRWHRILDPMDRCPVSLARLLADTPGVTTVSLQTRGALPPSVPTPVRPDPGPVSDPGPVSDPYGLDVATVRRFPGGCGEGVAVAVVEQGWRLDEAGRALHPALPEHVRKLPWGRSHAPSAWHGMRTLGVLAAQPRPEGGLVEGIAWGCGPIWLVAESTGAAWAPADALLMAIERLRHTPGGILLIEAQLPVLRLFCRGAPSWTEEDSSLQRAWSRLYIDAVGAYGPWEASAPLFQLIRLATALGIVVVQAAGNGYTNLSDLQVDRIGPGGEPVGERVGSRDSGAILVSAANADRTQGLAWNHGARIDVFAPGQGIPSIDDPETGDGLYTETFSDTSASAAVIAGAAAVVQGLATHVRGRPMGPRELRRLLRHQGTPLVEGDDIVGVLPNLPAIAGSLGVG